Protein AF-0000000085014696 (afdb_homodimer)

Solvent-accessible surface area (backbone atoms only — not comparable to full-atom values): 37440 Å² total; per-residue (Å²): 136,83,81,79,78,79,76,77,79,70,76,75,77,69,53,75,68,51,50,52,50,48,51,50,50,50,46,49,51,49,48,51,51,47,23,38,30,38,69,41,30,54,64,53,50,12,65,74,69,71,45,58,51,67,59,40,52,51,49,52,52,50,41,47,73,68,62,62,53,66,38,77,58,97,75,17,33,21,16,79,47,64,90,57,73,57,49,61,54,32,28,51,52,45,40,29,30,39,48,40,37,54,61,30,16,39,47,35,38,73,52,50,54,40,41,42,28,43,41,35,60,57,39,60,67,72,57,23,52,54,54,59,61,43,57,77,87,68,82,80,46,55,77,35,35,59,41,54,49,52,48,41,51,23,44,74,68,29,26,28,32,35,24,29,37,56,42,89,88,65,48,73,47,72,66,40,33,33,42,62,69,45,67,45,44,19,72,78,64,45,36,55,28,41,32,23,42,27,63,65,87,76,61,40,77,43,76,41,55,40,77,34,49,37,80,68,43,78,48,89,50,70,66,78,79,58,87,82,64,44,65,38,70,52,42,54,35,17,60,39,69,58,44,39,98,55,58,45,66,35,33,35,38,27,37,44,91,42,23,65,60,62,70,52,52,34,59,51,54,46,51,78,70,46,74,46,94,86,42,26,24,35,37,42,32,36,24,16,25,50,97,85,65,44,37,70,69,50,51,30,59,52,42,29,49,35,60,36,43,41,63,68,34,45,64,70,56,28,52,50,54,51,49,36,54,51,48,26,36,64,73,68,34,90,72,56,52,78,69,77,62,76,79,68,62,81,81,116,135,81,80,79,77,80,75,75,80,68,77,78,75,70,52,74,67,51,50,50,51,48,51,50,51,50,46,49,51,48,48,50,50,48,23,37,28,40,69,41,31,53,63,55,50,13,64,72,69,72,46,58,49,67,57,41,52,51,50,52,52,50,42,46,72,69,62,64,53,68,38,77,60,97,73,17,34,22,16,77,50,61,92,57,74,56,50,62,53,30,28,51,52,45,39,27,29,39,48,42,38,56,60,29,15,41,61,39,41,73,52,48,56,42,42,42,29,41,39,34,58,58,40,58,66,73,57,22,53,53,55,58,62,41,56,78,85,68,75,82,52,55,72,73,44,57,40,56,50,54,48,41,51,24,44,75,68,30,24,28,32,36,24,30,36,54,43,89,89,66,48,73,48,74,65,40,32,35,42,63,69,45,67,43,44,19,71,77,64,45,36,54,26,41,31,22,43,29,62,65,86,77,60,39,77,44,75,41,53,41,90,34,49,38,80,68,44,78,47,89,51,69,66,78,79,57,86,82,64,44,66,39,68,51,44,56,35,16,60,39,68,58,46,36,98,54,59,45,65,35,33,34,37,28,36,44,90,42,23,64,61,61,70,52,52,34,58,52,54,45,52,78,69,45,76,45,93,84,42,27,26,33,36,42,33,35,24,15,24,50,98,84,65,43,37,71,69,51,51,30,60,52,43,28,48,36,58,36,43,40,64,69,33,46,64,71,56,29,52,49,55,51,49,36,54,50,49,27,36,62,73,70,35,91,71,57,52,77,71,76,62,76,78,68,61,83,81,117

InterPro domains:
  IPR026881 WYL domain [PF13280] (148-215)
  IPR036388 Winged helix-like DNA-binding domain superfamily [G3DSA:1.10.10.10] (11-79)
  IPR036390 Winged helix DNA-binding domain superfamily [SSF46785] (24-79)
  IPR051534 CBASS antivirus and pafABC operon-associated protein [PTHR34580] (23-332)
  IPR057727 WCX domain [PF25583] (247-329)

Organism: Deinococcus geothermalis (strain DSM 11300 / CIP 105573 / AG-3a) (NCBI:txid319795)

Secondary structure (DSSP, 8-state):
---------------HHHHHHHHHHHHHHHHHHHHHHS-B-HHHHHHHHT--HHHHHHHHHHHHHTT---EEETTEEE-----PPP-HHHHHHHHHHHHHHHHHSSS--HHHHHHHHHHHTTS-HHHHHHHHHH-----S--TTHHHHHHHHHHHHHTEEEEEEEE-TTS-EEEEEEEEEEEEEE-TTT--EEEEEEE-SSS-EEEEEEGGGEEEEEEEEEE----TT--HHHHHTT-SSS---SS-EEEEEEE-HHHHHHHHH---TTBPPPEEPTTS-EEEEEEE---TTS--TTHHHHHHTTGGGEEEEE-HHHHHHHHHHHHHHHHHH-TTEEE-GGGGGSTT-/---------------HHHHHHHHHHHHHHHHHHHHHHS-B-HHHHHHHHT--HHHHHHHHHHHHHTT---EEETTEEE-----PPP-HHHHHHHHHHHHHHHHHSSS--HHHHHHHHHHHTTS-HHHHHHHHHH----STT-TTTHHHHHHHHHHHHTEEEEEEEE-TTS-EEEEEEEEEEEEEE-TTT--EEEEEEE-SSS-EEEEEEGGGEEEEEEEEEE----TT--HHHHHTT-SSS---SS-EEEEEEE-HHHHHHHHH---TTBPPPEEPTTS-EEEEEEE---TTS--TTHHHHHHTTGGGEEEEE-HHHHHHHHHHHHHHHHHH-TTEEE-GGGGGSTT-

Foldseek 3Di:
DDDPPPPPPPPDDDPPVVVVVVVLVVLLVVVLVVQAVDWAALVRSCVVVVHDSVSSVVSVVVCVVVVQQWDDDPRTIHRPNDCDQQAPVRLVVVLVLLQCLCVQEQAHAVVSLVVNLVSLVNDDPVSSVVSNVVRDPDPPRHQLHVLVVQLVVCQVVQFKKWWWFQDPVGDIRHTWIFRFDDWFQFPLRRFIKTWTQTCDDPRGIDIGTSSRTHDMDTDPDGDDDDPPDDCCQQCQQAQTNPRAPDKDKWKKKFAQVCLVVVCVDDGHQKDHWDADPNNMIMIIGIHHDDPVRERPSVLVVQVVRPPGMATDDDPVHRVVSVVVVLVVCVVPPPPDDDPPPPVPPDPD/DDDPPPPPPPPDDDDPVVVVVVVLVVLLVVVLVVQQVDWAALVRSCVVVVHDSVSSVVSVVVCVVVVQQWDDDPRTIHRPNDCDQDAPVRLVVVLVLLQCLCVQEQAHDVVSLVVNLVSLVNDDPVSSVVSNVVRDPDPPRHPDCVLVVQLVVCQVVQFKKWWWFQDPVGDIRHTWIFRFDDWFQFPLRRFIKTWTQTCDDPRGIDIGTSSRTHDMDTDPDGDDDDPPDDCCQQCQQAQTNPRAPDKDKWKKKFAQVCLVVVCVDDGHQKDHWDADPNNMIMIIGIHHDDPVRERPSVLVVQVVRPPGMATDDDPVHRVVSVVVVLVVCVVPPPPDDDPPPPVPPDPD

Sequence (696 aa):
MGELTLHDAETPARNPGERRTWRKAQRLRQLEDDLRARPLSSRELADLYGVPIRSIQRDLQALREMGKGIEERGGKYFIPSRRDPLNAVEALTVHAAVRLLYHHAPAHNPHYIRALYKIAGNLPEATRRLLDDSVVINTHRQRDDLALEVIARAWEERRVIRFDYKRPNGGLERGNELCVYFVEVSRANLAPYVIGLERRHRAAIRTFKLSRIQSPVTLRESYTIPESFNPRAYLSDAWGVIGGSAPVTVRVRFAPEAAYRVMEGGYPNASDPLIYPDGSAELEIRAGTDHTGLPRELIPWILSWGPRAEVLEPESVRQHWLAELRATLRRYDPDFREDAGVLRVRGAMGELTLHDAETPARNPGERRTWRKAQRLRQLEDDLRARPLSSRELADLYGVPIRSIQRDLQALREMGKGIEERGGKYFIPSRRDPLNAVEALTVHAAVRLLYHHAPAHNPHYIRALYKIAGNLPEATRRLLDDSVVINTHRQRDDLALEVIARAWEERRVIRFDYKRPNGGLERGNELCVYFVEVSRANLAPYVIGLERRHRAAIRTFKLSRIQSPVTLRESYTIPESFNPRAYLSDAWGVIGGSAPVTVRVRFAPEAAYRVMEGGYPNASDPLIYPDGSAELEIRAGTDHTGLPRELIPWILSWGPRAEVLEPESVRQHWLAELRATLRRYDPDFREDAGVLRVRGA

Nearest PDB structures (foldseek):
  8tp8-assembly2_C  TM=7.321E-01  e=3.596E-17  Caulobacter vibrioides NA1000
  8tp8-assembly1_A  TM=6.077E-01  e=1.585E-17  Caulobacter vibrioides NA1000
  8tpk-assembly1_A  TM=5.885E-01  e=5.742E-17  Caulobacter vibrioides NA1000
  7u02-assembly1_M  TM=8.659E-01  e=5.162E-12  Caulobacter vibrioides CB15
  4o5v-assembly1_A  TM=2.979E-01  e=2.669E-03  Thermoplasma acidophilum DSM 1728

Radius of gyration: 27.92 Å; Cα contacts (8 Å, |Δi|>4): 1250; chains: 2; bounding box: 115×88×72 Å

pLDDT: mean 80.27, std 17.25, range [24.48, 98.5]

Structure (mmCIF, N/CA/C/O backbone):
data_AF-0000000085014696-model_v1
#
loop_
_entity.id
_entity.type
_entity.pdbx_description
1 polymer 'Helix-turn-helix, type 11'
#
loop_
_atom_site.group_PDB
_atom_site.id
_atom_site.type_symbol
_atom_site.label_atom_id
_atom_site.label_alt_id
_atom_site.label_comp_id
_atom_site.label_asym_id
_atom_site.label_entity_id
_atom_site.label_seq_id
_atom_site.pdbx_PDB_ins_code
_atom_site.Cartn_x
_atom_site.Cartn_y
_atom_site.Cartn_z
_atom_site.occupancy
_atom_site.B_iso_or_equiv
_atom_site.auth_seq_id
_atom_site.auth_comp_id
_atom_site.auth_asym_id
_atom_site.auth_atom_id
_atom_site.pdbx_PDB_model_num
ATOM 1 N N . MET A 1 1 ? 59.938 -9.906 -25.141 1 26.25 1 MET A N 1
ATOM 2 C CA . MET A 1 1 ? 59 -9.023 -24.469 1 26.25 1 MET A CA 1
ATOM 3 C C . MET A 1 1 ? 57.719 -8.859 -25.312 1 26.25 1 MET A C 1
ATOM 5 O O . MET A 1 1 ? 57.281 -7.738 -25.578 1 26.25 1 MET A O 1
ATOM 9 N N . GLY A 1 2 ? 57.188 -9.828 -26.016 1 30.23 2 GLY A N 1
ATOM 10 C CA . GLY A 1 2 ? 56.219 -9.656 -27.062 1 30.23 2 GLY A CA 1
ATOM 11 C C . GLY A 1 2 ? 54.812 -9.328 -26.531 1 30.23 2 GLY A C 1
ATOM 12 O O . GLY A 1 2 ? 54.406 -9.859 -25.5 1 30.23 2 GLY A O 1
ATOM 13 N N . GLU A 1 3 ? 54.281 -8.086 -26.891 1 30.09 3 GLU A N 1
ATOM 14 C CA . GLU A 1 3 ? 53 -7.418 -26.609 1 30.09 3 GLU A CA 1
ATOM 15 C C . GLU A 1 3 ? 51.812 -8.25 -27.078 1 30.09 3 GLU A C 1
ATOM 17 O O . GLU A 1 3 ? 51.688 -8.492 -28.281 1 30.09 3 GLU A O 1
ATOM 22 N N . LEU A 1 4 ? 51.375 -9.25 -26.406 1 34.12 4 LEU A N 1
ATOM 23 C CA . LEU A 1 4 ? 50.156 -9.992 -26.75 1 34.12 4 LEU A CA 1
ATOM 24 C C . LEU A 1 4 ? 48.938 -9.078 -26.766 1 34.12 4 LEU A C 1
ATOM 26 O O . LEU A 1 4 ? 48.562 -8.539 -25.719 1 34.12 4 LEU A O 1
ATOM 30 N N . THR A 1 5 ? 48.656 -8.398 -27.938 1 31.86 5 THR A N 1
ATOM 31 C CA . THR A 1 5 ? 47.469 -7.578 -28.203 1 31.86 5 THR A CA 1
ATOM 32 C C . THR A 1 5 ? 46.188 -8.391 -28.031 1 31.86 5 THR A C 1
ATOM 34 O O . THR A 1 5 ? 46 -9.391 -28.719 1 31.86 5 THR A O 1
ATOM 37 N N . LEU A 1 6 ? 45.594 -8.43 -26.891 1 31.25 6 LEU A N 1
ATOM 38 C CA . LEU A 1 6 ? 44.281 -8.984 -26.594 1 31.25 6 LEU A CA 1
ATOM 39 C C . LEU A 1 6 ? 43.219 -8.375 -27.5 1 31.25 6 LEU A C 1
ATOM 41 O O . LEU A 1 6 ? 43 -7.164 -27.5 1 31.25 6 LEU A O 1
ATOM 45 N N . HIS A 1 7 ? 42.969 -8.93 -28.734 1 31.59 7 HIS A N 1
ATOM 46 C CA . HIS A 1 7 ? 41.906 -8.57 -29.656 1 31.59 7 HIS A CA 1
ATOM 47 C C . HIS A 1 7 ? 40.531 -8.625 -28.969 1 31.59 7 HIS A C 1
ATOM 49 O O . HIS A 1 7 ? 40.219 -9.602 -28.281 1 31.59 7 HIS A O 1
ATOM 55 N N . ASP A 1 8 ? 40 -7.543 -28.594 1 31.45 8 ASP A N 1
ATOM 56 C CA . ASP A 1 8 ? 38.625 -7.25 -28.188 1 31.45 8 ASP A CA 1
ATOM 57 C C . ASP A 1 8 ? 37.594 -7.906 -29.125 1 31.45 8 ASP A C 1
ATOM 59 O O . ASP A 1 8 ? 37.531 -7.555 -30.312 1 31.45 8 ASP A O 1
ATOM 63 N N . ALA A 1 9 ? 37.344 -9.156 -29.062 1 33.53 9 ALA A N 1
ATOM 64 C CA . ALA A 1 9 ? 36.312 -9.789 -29.891 1 33.53 9 ALA A CA 1
ATOM 65 C C . ALA A 1 9 ? 35.031 -8.961 -29.875 1 33.53 9 ALA A C 1
ATOM 67 O O . ALA A 1 9 ? 34.438 -8.727 -28.812 1 33.53 9 ALA A O 1
ATOM 68 N N . GLU A 1 10 ? 34.75 -8.008 -30.781 1 33.38 10 GLU A N 1
ATOM 69 C CA . GLU A 1 10 ? 33.531 -7.297 -31.141 1 33.38 10 GLU A CA 1
ATOM 70 C C . GLU A 1 10 ? 32.312 -8.227 -31.094 1 33.38 10 GLU A C 1
ATOM 72 O O . GLU A 1 10 ? 32.344 -9.32 -31.656 1 33.38 10 GLU A O 1
ATOM 77 N N . THR A 1 11 ? 31.609 -8.273 -30.125 1 39.56 11 THR A N 1
ATOM 78 C CA . THR A 1 11 ? 30.312 -8.93 -30.203 1 39.56 11 THR A CA 1
ATOM 79 C C . THR A 1 11 ? 29.672 -8.695 -31.578 1 39.56 11 THR A C 1
ATOM 81 O O . THR A 1 11 ? 29.484 -7.551 -31.984 1 39.56 11 THR A O 1
ATOM 84 N N . PRO A 1 12 ? 29.766 -9.508 -32.562 1 41.97 12 PRO A N 1
ATOM 85 C CA . PRO A 1 12 ? 29.344 -9.281 -33.938 1 41.97 12 PRO A CA 1
ATOM 86 C C . PRO A 1 12 ? 27.984 -8.586 -34.031 1 41.97 12 PRO A C 1
ATOM 88 O O . PRO A 1 12 ? 27.094 -8.844 -33.219 1 41.97 12 PRO A O 1
ATOM 91 N N . ALA A 1 13 ? 27.828 -7.312 -34.469 1 46.38 13 ALA A N 1
ATOM 92 C CA . ALA A 1 13 ? 26.625 -6.613 -34.906 1 46.38 13 ALA A CA 1
ATOM 93 C C . ALA A 1 13 ? 25.703 -7.559 -35.656 1 46.38 13 ALA A C 1
ATOM 95 O O . ALA A 1 13 ? 26.094 -8.172 -36.656 1 46.38 13 ALA A O 1
ATOM 96 N N . ARG A 1 14 ? 24.641 -8.031 -35.094 1 48.06 14 ARG A N 1
ATOM 97 C CA . ARG A 1 14 ? 23.688 -8.852 -35.812 1 48.06 14 ARG A CA 1
ATOM 98 C C . ARG A 1 14 ? 23.312 -8.195 -37.156 1 48.06 14 ARG A C 1
ATOM 100 O O . ARG A 1 14 ? 23.234 -6.973 -37.25 1 48.06 14 ARG A O 1
ATOM 107 N N . ASN A 1 15 ? 23.391 -8.758 -38.219 1 57.59 15 ASN A N 1
ATOM 108 C CA . ASN A 1 15 ? 22.969 -8.242 -39.5 1 57.59 15 ASN A CA 1
ATOM 109 C C . ASN A 1 15 ? 21.531 -7.727 -39.469 1 57.59 15 ASN A C 1
ATOM 111 O O . ASN A 1 15 ? 20.75 -8.117 -38.625 1 57.59 15 ASN A O 1
ATOM 115 N N . PRO A 1 16 ? 21.125 -6.66 -40.156 1 59.53 16 PRO A N 1
ATOM 116 C CA . PRO A 1 16 ? 19.781 -6.059 -40.188 1 59.53 16 PRO A CA 1
ATOM 117 C C . PRO A 1 16 ? 18.672 -7.102 -40.188 1 59.53 16 PRO A C 1
ATOM 119 O O . PRO A 1 16 ? 17.625 -6.91 -39.562 1 59.53 16 PRO A O 1
ATOM 122 N N . GLY A 1 17 ? 18.906 -8.125 -40.906 1 56.47 17 GLY A N 1
ATOM 123 C CA . GLY A 1 17 ? 17.922 -9.195 -40.969 1 56.47 17 GLY A CA 1
ATOM 124 C C . GLY A 1 17 ? 17.734 -9.898 -39.625 1 56.47 17 GLY A C 1
ATOM 125 O O . GLY A 1 17 ? 16.609 -10.203 -39.25 1 56.47 17 GLY A O 1
ATOM 126 N N . GLU A 1 18 ? 18.812 -10.086 -38.969 1 57.62 18 GLU A N 1
ATOM 127 C CA . GLU A 1 18 ? 18.766 -10.766 -37.656 1 57.62 18 GLU A CA 1
ATOM 128 C C . GLU A 1 18 ? 18.094 -9.906 -36.594 1 57.62 18 GLU A C 1
ATOM 130 O O . GLU A 1 18 ? 17.359 -10.422 -35.75 1 57.62 18 GLU A O 1
ATOM 135 N N . ARG A 1 19 ? 18.297 -8.688 -36.688 1 58.41 19 ARG A N 1
ATOM 136 C CA . ARG A 1 19 ? 17.672 -7.766 -35.75 1 58.41 19 ARG A CA 1
ATOM 137 C C . ARG A 1 19 ? 16.156 -7.777 -35.906 1 58.41 19 ARG A C 1
ATOM 139 O O . ARG A 1 19 ? 15.43 -7.727 -34.906 1 58.41 19 ARG A O 1
ATOM 146 N N . ARG A 1 20 ? 15.75 -7.824 -37.219 1 59.44 20 ARG A N 1
ATOM 147 C CA . ARG A 1 20 ? 14.32 -7.867 -37.469 1 59.44 20 ARG A CA 1
ATOM 148 C C . ARG A 1 20 ? 13.695 -9.148 -36.938 1 59.44 20 ARG A C 1
ATOM 150 O O . ARG A 1 20 ? 12.594 -9.117 -36.375 1 59.44 20 ARG A O 1
ATOM 157 N N . THR A 1 21 ? 14.461 -10.18 -37.094 1 57.41 21 THR A N 1
ATOM 158 C CA . THR A 1 21 ? 13.984 -11.469 -36.625 1 57.41 21 THR A CA 1
ATOM 159 C C . THR A 1 21 ? 13.898 -11.469 -35.094 1 57.41 21 THR A C 1
ATOM 161 O O . THR A 1 21 ? 12.93 -11.984 -34.531 1 57.41 21 THR A O 1
ATOM 164 N N . TRP A 1 22 ? 14.859 -10.898 -34.531 1 54.84 22 TRP A N 1
ATOM 165 C CA . TRP A 1 22 ? 14.891 -10.844 -33.062 1 54.84 22 TRP A CA 1
ATOM 166 C C . TRP A 1 22 ? 13.758 -9.977 -32.531 1 54.84 22 TRP A C 1
ATOM 168 O O . TRP A 1 22 ? 13.086 -10.344 -31.562 1 54.84 22 TRP A O 1
ATOM 178 N N . ARG A 1 23 ? 13.492 -8.914 -33.125 1 62.09 23 ARG A N 1
ATOM 179 C CA . ARG A 1 23 ? 12.414 -8.023 -32.719 1 62.09 23 ARG A CA 1
ATOM 180 C C . ARG A 1 23 ? 11.062 -8.703 -32.844 1 62.09 23 ARG A C 1
ATOM 182 O O . ARG A 1 23 ? 10.203 -8.555 -31.969 1 62.09 23 ARG A O 1
ATOM 189 N N . LYS A 1 24 ? 10.961 -9.359 -33.969 1 63.09 24 LYS A N 1
ATOM 190 C CA . LYS A 1 24 ? 9.727 -10.094 -34.188 1 63.09 24 LYS A CA 1
ATOM 191 C C . LYS A 1 24 ? 9.539 -11.18 -33.156 1 63.09 24 LYS A C 1
ATOM 193 O O . LYS A 1 24 ? 8.445 -11.367 -32.625 1 63.09 24 LYS A O 1
ATOM 198 N N . ALA A 1 25 ? 10.594 -11.844 -32.844 1 62.03 25 ALA A N 1
ATOM 199 C CA . ALA A 1 25 ? 10.539 -12.906 -31.828 1 62.03 25 ALA A CA 1
ATOM 200 C C . ALA A 1 25 ? 10.188 -12.344 -30.453 1 62.03 25 ALA A C 1
ATOM 202 O O . ALA A 1 25 ? 9.398 -12.938 -29.719 1 62.03 25 ALA A O 1
ATOM 203 N N . GLN A 1 26 ? 10.711 -11.289 -30.25 1 62.34 26 GLN A N 1
ATOM 204 C CA . GLN A 1 26 ? 10.445 -10.641 -28.969 1 62.34 26 GLN A CA 1
ATOM 205 C C . GLN A 1 26 ? 8.984 -10.203 -28.875 1 62.34 26 GLN A C 1
ATOM 207 O O . GLN A 1 26 ? 8.352 -10.359 -27.828 1 62.34 26 GLN A O 1
ATOM 212 N N . ARG A 1 27 ? 8.516 -9.695 -29.984 1 68.31 27 ARG A N 1
ATOM 213 C CA . ARG A 1 27 ? 7.121 -9.266 -30 1 68.31 27 ARG A CA 1
ATOM 214 C C . ARG A 1 27 ? 6.184 -10.461 -29.844 1 68.31 27 ARG A C 1
ATOM 216 O O . ARG A 1 27 ? 5.199 -10.391 -29.109 1 68.31 27 ARG A O 1
ATOM 223 N N . LEU A 1 28 ? 6.535 -11.555 -30.547 1 70.25 28 LEU A N 1
ATOM 224 C CA . LEU A 1 28 ? 5.699 -12.75 -30.453 1 70.25 28 LEU A CA 1
ATOM 225 C C . LEU A 1 28 ? 5.641 -13.258 -29.016 1 70.25 28 LEU A C 1
ATOM 227 O O . LEU A 1 28 ? 4.578 -13.656 -28.547 1 70.25 28 LEU A O 1
ATOM 231 N N . ARG A 1 29 ? 6.734 -13.195 -28.438 1 59.75 29 ARG A N 1
ATOM 232 C CA . ARG A 1 29 ? 6.766 -13.625 -27.031 1 59.75 29 ARG A CA 1
ATOM 233 C C . ARG A 1 29 ? 5.918 -12.695 -26.156 1 59.75 29 ARG A C 1
ATOM 235 O O . ARG A 1 29 ? 5.156 -13.164 -25.312 1 59.75 29 ARG A O 1
ATOM 242 N N . GLN A 1 30 ? 6.074 -11.531 -26.422 1 68.06 30 GLN A N 1
ATOM 243 C CA . GLN A 1 30 ? 5.309 -10.555 -25.641 1 68.06 30 GLN A CA 1
ATOM 244 C C . GLN A 1 30 ? 3.812 -10.695 -25.922 1 68.06 30 GLN A C 1
ATOM 246 O O . GLN A 1 30 ? 3 -10.602 -25 1 68.06 30 GLN A O 1
ATOM 251 N N . LEU A 1 31 ? 3.549 -10.898 -27.203 1 74.38 31 LEU A N 1
ATOM 252 C CA . LEU A 1 31 ? 2.162 -11.094 -27.609 1 74.38 31 LEU A CA 1
ATOM 253 C C . LEU A 1 31 ? 1.564 -12.32 -26.938 1 74.38 31 LEU A C 1
ATOM 255 O O . LEU A 1 31 ? 0.432 -12.281 -26.453 1 74.38 31 LEU A O 1
ATOM 259 N N . GLU A 1 32 ? 2.309 -13.422 -27 1 68.62 32 GLU A N 1
ATOM 260 C CA . GLU A 1 32 ? 1.868 -14.633 -26.312 1 68.62 32 GLU A CA 1
ATOM 261 C C . GLU A 1 32 ? 1.602 -14.359 -24.828 1 68.62 32 GLU A C 1
ATOM 263 O O . GLU A 1 32 ? 0.569 -14.766 -24.297 1 68.62 32 GLU A O 1
ATOM 268 N N . ASP A 1 33 ? 2.506 -13.688 -24.297 1 61.75 33 ASP A N 1
ATOM 269 C CA . ASP A 1 33 ? 2.373 -13.352 -22.891 1 61.75 33 ASP A CA 1
ATOM 270 C C . ASP A 1 33 ? 1.12 -12.516 -22.625 1 61.75 33 ASP A C 1
ATOM 272 O O . ASP A 1 33 ? 0.378 -12.773 -21.688 1 61.75 33 ASP A O 1
ATOM 276 N N . ASP A 1 34 ? 0.913 -11.562 -23.516 1 69.12 34 ASP A N 1
ATOM 277 C CA . ASP A 1 34 ? -0.245 -10.68 -23.375 1 69.12 34 ASP A CA 1
ATOM 278 C C . ASP A 1 34 ? -1.548 -11.453 -23.562 1 69.12 34 ASP A C 1
ATOM 280 O O . ASP A 1 34 ? -2.521 -11.234 -22.844 1 69.12 34 ASP A O 1
ATOM 284 N N . LEU A 1 35 ? -1.546 -12.414 -24.562 1 73 35 LEU A N 1
ATOM 285 C CA . LEU A 1 35 ? -2.754 -13.172 -24.859 1 73 35 LEU A CA 1
ATOM 286 C C . LEU A 1 35 ? -3.025 -14.219 -23.781 1 73 35 LEU A C 1
ATOM 288 O O . LEU A 1 35 ? -4.164 -14.664 -23.625 1 73 35 LEU A O 1
ATOM 292 N N . ARG A 1 36 ? -1.92 -14.578 -23.109 1 62 36 ARG A N 1
ATOM 293 C CA . ARG A 1 36 ? -2.107 -15.461 -21.969 1 62 36 ARG A CA 1
ATOM 294 C C . ARG A 1 36 ? -2.637 -14.695 -20.766 1 62 36 ARG A C 1
ATOM 296 O O . ARG A 1 36 ? -3.361 -15.25 -19.938 1 62 36 ARG A O 1
ATOM 303 N N . ALA A 1 37 ? -2.225 -13.453 -20.75 1 58.84 37 ALA A N 1
ATOM 304 C CA . ALA A 1 37 ? -2.578 -12.617 -19.594 1 58.84 37 ALA A CA 1
ATOM 305 C C . ALA A 1 37 ? -4.035 -12.172 -19.672 1 58.84 37 ALA A C 1
ATOM 307 O O . ALA A 1 37 ? -4.727 -12.109 -18.656 1 58.84 37 ALA A O 1
ATOM 308 N N . ARG A 1 38 ? -4.52 -11.758 -20.844 1 60.59 38 ARG A N 1
ATOM 309 C CA . ARG A 1 38 ? -5.879 -11.25 -21.016 1 60.59 38 ARG A CA 1
ATOM 310 C C . ARG A 1 38 ? -6.324 -11.375 -22.469 1 60.59 38 ARG A C 1
ATOM 312 O O . ARG A 1 38 ? -5.492 -11.414 -23.375 1 60.59 38 ARG A O 1
ATOM 319 N N . PRO A 1 39 ? -7.68 -11.484 -22.469 1 70.31 39 PRO A N 1
ATOM 320 C CA . PRO A 1 39 ? -8.188 -11.438 -23.844 1 70.31 39 PRO A CA 1
ATOM 321 C C . PRO A 1 39 ? -8.016 -10.062 -24.484 1 70.31 39 PRO A C 1
ATOM 323 O O . PRO A 1 39 ? -8.305 -9.039 -23.859 1 70.31 39 PRO A O 1
ATOM 326 N N . LEU A 1 40 ? -7.406 -9.875 -25.594 1 80.06 40 LEU A N 1
ATOM 327 C CA . LEU A 1 40 ? -7.168 -8.625 -26.312 1 80.06 40 LEU A CA 1
ATOM 328 C C . LEU A 1 40 ? -7.605 -8.742 -27.766 1 80.06 40 LEU A C 1
ATOM 330 O O . LEU A 1 40 ? -7.422 -9.797 -28.391 1 80.06 40 LEU A O 1
ATOM 334 N N . SER A 1 41 ? -8.273 -7.613 -28.172 1 84.31 41 SER A N 1
ATOM 335 C CA . SER A 1 41 ? -8.609 -7.562 -29.594 1 84.31 41 SER A CA 1
ATOM 336 C C . SER A 1 41 ? -7.398 -7.195 -30.438 1 84.31 41 SER A C 1
ATOM 338 O O . SER A 1 41 ? -6.387 -6.727 -29.906 1 84.31 41 SER A O 1
ATOM 340 N N . SER A 1 42 ? -7.559 -7.391 -31.719 1 87.12 42 SER A N 1
ATOM 341 C CA . SER A 1 42 ? -6.496 -7.012 -32.656 1 87.12 42 SER A CA 1
ATOM 342 C C . SER A 1 42 ? -6.191 -5.52 -32.562 1 87.12 42 SER A C 1
ATOM 344 O O . SER A 1 42 ? -5.031 -5.109 -32.625 1 87.12 42 SER A O 1
ATOM 346 N N . ARG A 1 43 ? -7.207 -4.762 -32.281 1 85.5 43 ARG A N 1
ATOM 347 C CA . ARG A 1 43 ? -7.035 -3.316 -32.156 1 85.5 43 ARG A CA 1
ATOM 348 C C . ARG A 1 43 ? -6.305 -2.938 -30.891 1 85.5 43 ARG A C 1
ATOM 350 O O . ARG A 1 43 ? -5.391 -2.109 -30.906 1 85.5 43 ARG A O 1
ATOM 357 N N . GLU A 1 44 ? -6.684 -3.57 -29.891 1 82.75 44 GLU A N 1
ATOM 358 C CA . GLU A 1 44 ? -6.031 -3.32 -28.609 1 82.75 44 GLU A CA 1
ATOM 359 C C . GLU A 1 44 ? -4.555 -3.699 -28.672 1 82.75 44 GLU A C 1
ATOM 361 O O . GLU A 1 44 ? -3.705 -2.984 -28.125 1 82.75 44 GLU A O 1
ATOM 366 N N . LEU A 1 45 ? -4.262 -4.781 -29.234 1 84.06 45 LEU A N 1
ATOM 367 C CA . LEU A 1 45 ? -2.893 -5.273 -29.359 1 84.06 45 LEU A CA 1
ATOM 368 C C . LEU A 1 45 ? -2.066 -4.355 -30.25 1 84.06 45 LEU A C 1
ATOM 370 O O . LEU A 1 45 ? -0.903 -4.074 -29.953 1 84.06 45 LEU A O 1
ATOM 374 N N . ALA A 1 46 ? -2.656 -3.793 -31.25 1 85.56 46 ALA A N 1
ATOM 375 C CA . ALA A 1 46 ? -1.984 -2.857 -32.156 1 85.56 46 ALA A CA 1
ATOM 376 C C . ALA A 1 46 ? -1.589 -1.579 -31.406 1 85.56 46 ALA A C 1
ATOM 378 O O . ALA A 1 46 ? -0.475 -1.078 -31.578 1 85.56 46 ALA A O 1
ATOM 379 N N . ASP A 1 47 ? -2.461 -1.183 -30.625 1 80.81 47 ASP A N 1
ATOM 380 C CA . ASP A 1 47 ? -2.215 0.023 -29.828 1 80.81 47 ASP A CA 1
ATOM 381 C C . ASP A 1 47 ? -1.132 -0.215 -28.781 1 80.81 47 ASP A C 1
ATOM 383 O O . ASP A 1 47 ? -0.258 0.632 -28.578 1 80.81 47 ASP A O 1
ATOM 387 N N . LEU A 1 48 ? -1.237 -1.396 -28.203 1 75.44 48 LEU A N 1
ATOM 388 C CA . LEU A 1 48 ? -0.324 -1.756 -27.125 1 75.44 48 LEU A CA 1
ATOM 389 C C . LEU A 1 48 ? 1.109 -1.855 -27.625 1 75.44 48 LEU A C 1
ATOM 391 O O . LEU A 1 48 ? 2.049 -1.456 -26.938 1 75.44 48 LEU A O 1
ATOM 395 N N . TYR A 1 49 ? 1.269 -2.342 -28.797 1 75.56 49 TYR A N 1
ATOM 396 C CA . TYR A 1 49 ? 2.604 -2.633 -29.297 1 75.56 49 TYR A CA 1
ATOM 397 C C . TYR A 1 49 ? 3.031 -1.6 -30.328 1 75.56 49 TYR A C 1
ATOM 399 O O . TYR A 1 49 ? 4.172 -1.62 -30.812 1 75.56 49 TYR A O 1
ATOM 407 N N . GLY A 1 50 ? 2.121 -0.652 -30.719 1 80.19 50 GLY A N 1
ATOM 408 C CA . GLY A 1 50 ? 2.42 0.382 -31.688 1 80.19 50 GLY A CA 1
ATOM 409 C C . GLY A 1 50 ? 2.674 -0.169 -33.094 1 80.19 50 GLY A C 1
ATOM 410 O O . GLY A 1 50 ? 3.582 0.289 -33.781 1 80.19 50 GLY A O 1
ATOM 411 N N . VAL A 1 51 ? 1.99 -1.148 -33.5 1 82 51 VAL A N 1
ATOM 412 C CA . VAL A 1 51 ? 2.137 -1.759 -34.812 1 82 51 VAL A CA 1
ATOM 413 C C . VAL A 1 51 ? 0.777 -1.823 -35.5 1 82 51 VAL A C 1
ATOM 415 O O . VAL A 1 51 ? -0.265 -1.738 -34.844 1 82 51 VAL A O 1
ATOM 418 N N . PRO A 1 52 ? 0.773 -1.802 -36.906 1 84.69 52 PRO A N 1
ATOM 419 C CA . PRO A 1 52 ? -0.496 -1.921 -37.625 1 84.69 52 PRO A CA 1
ATOM 420 C C . PRO A 1 52 ? -1.257 -3.197 -37.281 1 84.69 52 PRO A C 1
ATOM 422 O O . PRO A 1 52 ? -0.642 -4.215 -36.969 1 84.69 52 PRO A O 1
ATOM 425 N N . ILE A 1 53 ? -2.65 -3.125 -37.469 1 90.38 53 ILE A N 1
ATOM 426 C CA . ILE A 1 53 ? -3.527 -4.242 -37.125 1 90.38 53 ILE A CA 1
ATOM 427 C C . ILE A 1 53 ? -3.137 -5.465 -37.969 1 90.38 53 ILE A C 1
ATOM 429 O O . ILE A 1 53 ? -3.232 -6.602 -37.5 1 90.38 53 ILE A O 1
ATOM 433 N N . ARG A 1 54 ? -2.641 -5.207 -39.188 1 88.81 54 ARG A N 1
ATOM 434 C CA . ARG A 1 54 ? -2.252 -6.312 -40.031 1 88.81 54 ARG A CA 1
ATOM 435 C C . ARG A 1 54 ? -1.076 -7.086 -39.469 1 88.81 54 ARG A C 1
ATOM 437 O O . ARG A 1 54 ? -1.007 -8.312 -39.594 1 88.81 54 ARG A O 1
ATOM 444 N N . SER A 1 55 ? -0.162 -6.363 -38.812 1 85.12 55 SER A N 1
ATOM 445 C CA . SER A 1 55 ? 0.985 -6.996 -38.188 1 85.12 55 SER A CA 1
ATOM 446 C C . SER A 1 55 ? 0.551 -7.859 -37 1 85.12 55 SER A C 1
ATOM 448 O O . SER A 1 55 ? 1.075 -8.953 -36.812 1 85.12 55 SER A O 1
ATOM 450 N N . ILE A 1 56 ? -0.476 -7.402 -36.281 1 88.81 56 ILE A N 1
ATOM 451 C CA . ILE A 1 56 ? -0.999 -8.156 -35.156 1 88.81 56 ILE A CA 1
ATOM 452 C C . ILE A 1 56 ? -1.687 -9.422 -35.656 1 88.81 56 ILE A C 1
ATOM 454 O O . ILE A 1 56 ? -1.482 -10.508 -35.094 1 88.81 56 ILE A O 1
ATOM 458 N N . GLN A 1 57 ? -2.404 -9.297 -36.719 1 88.06 57 GLN A N 1
ATOM 459 C CA . GLN A 1 57 ? -3.111 -10.445 -37.281 1 88.06 57 GLN A CA 1
ATOM 460 C C . GLN A 1 57 ? -2.131 -11.508 -37.781 1 88.06 57 GLN A C 1
ATOM 462 O O . GLN A 1 57 ? -2.367 -12.703 -37.594 1 88.06 57 GLN A O 1
ATOM 467 N N . ARG A 1 58 ? -1.07 -11.109 -38.344 1 85 58 ARG A N 1
ATOM 468 C CA . ARG A 1 58 ? -0.03 -12.031 -38.781 1 85 58 ARG A CA 1
ATOM 469 C C . ARG A 1 58 ? 0.616 -12.727 -37.594 1 85 58 ARG A C 1
ATOM 471 O O . ARG A 1 58 ? 0.887 -13.93 -37.625 1 85 58 ARG A O 1
ATOM 478 N N . ASP A 1 59 ? 0.875 -11.953 -36.562 1 85.06 59 ASP A N 1
ATOM 479 C CA . ASP A 1 59 ? 1.485 -12.508 -35.375 1 85.06 59 ASP A CA 1
ATOM 480 C C . ASP A 1 59 ? 0.547 -13.492 -34.688 1 85.06 59 ASP A C 1
ATOM 482 O O . ASP A 1 59 ? 0.986 -14.539 -34.188 1 85.06 59 ASP A O 1
ATOM 486 N N . LEU A 1 60 ? -0.732 -13.203 -34.656 1 86.62 60 LEU A N 1
ATOM 487 C CA . LEU A 1 60 ? -1.719 -14.109 -34.062 1 86.62 60 LEU A CA 1
ATOM 488 C C . LEU A 1 60 ? -1.774 -15.422 -34.844 1 86.62 60 LEU A C 1
ATOM 490 O O . LEU A 1 60 ? -1.855 -16.5 -34.25 1 86.62 60 LEU A O 1
ATOM 494 N N . GLN A 1 61 ? -1.699 -15.297 -36.156 1 83.06 61 GLN A N 1
ATOM 495 C CA . GLN A 1 61 ? -1.671 -16.484 -37 1 83.06 61 GLN A CA 1
ATOM 496 C C . GLN A 1 61 ? -0.407 -17.312 -36.75 1 83.06 61 GLN A C 1
ATOM 498 O O . GLN A 1 61 ? -0.462 -18.531 -36.688 1 83.06 61 GLN A O 1
ATOM 503 N N . ALA A 1 62 ? 0.641 -16.594 -36.562 1 78.12 62 ALA A N 1
ATOM 504 C CA . ALA A 1 62 ? 1.897 -17.266 -36.25 1 78.12 62 ALA A CA 1
ATOM 505 C C . ALA A 1 62 ? 1.803 -18.031 -34.938 1 78.12 62 ALA A C 1
ATOM 507 O O . ALA A 1 62 ? 2.23 -19.188 -34.844 1 78.12 62 ALA A O 1
ATOM 508 N N . LEU A 1 63 ? 1.247 -17.469 -33.906 1 77.25 63 LEU A N 1
ATOM 509 C CA . LEU A 1 63 ? 1.089 -18.109 -32.625 1 77.25 63 LEU A CA 1
ATOM 510 C C . LEU A 1 63 ? 0.164 -19.312 -32.719 1 77.25 63 LEU A C 1
ATOM 512 O O . LEU A 1 63 ? 0.405 -20.328 -32.062 1 77.25 63 LEU A O 1
ATOM 516 N N . ARG A 1 64 ? -0.864 -19.203 -33.469 1 75.38 64 ARG A N 1
ATOM 517 C CA . ARG A 1 64 ? -1.76 -20.344 -33.688 1 75.38 64 ARG A CA 1
ATOM 518 C C . ARG A 1 64 ? -1.017 -21.516 -34.312 1 75.38 64 ARG A C 1
ATOM 520 O O . ARG A 1 64 ? -1.179 -22.656 -33.906 1 75.38 64 ARG A O 1
ATOM 527 N N . GLU A 1 65 ? -0.266 -21.125 -35.25 1 69.94 65 GLU A N 1
ATOM 528 C CA . GLU A 1 65 ? 0.487 -22.156 -35.969 1 69.94 65 GLU A CA 1
ATOM 529 C C . GLU A 1 65 ? 1.517 -22.812 -35.062 1 69.94 65 GLU A C 1
ATOM 531 O O . GLU A 1 65 ? 1.844 -24 -35.219 1 69.94 65 GLU A O 1
ATOM 536 N N . MET A 1 66 ? 1.913 -22.016 -34.094 1 62.5 66 MET A N 1
ATOM 537 C CA . MET A 1 66 ? 2.877 -22.531 -33.125 1 62.5 66 MET A CA 1
ATOM 538 C C . MET A 1 66 ? 2.18 -23.359 -32.031 1 62.5 66 MET A C 1
ATOM 540 O O . MET A 1 66 ? 2.836 -23.922 -31.172 1 62.5 66 MET A O 1
ATOM 544 N N . GLY A 1 67 ? 0.817 -23.5 -32.062 1 61.91 67 GLY A N 1
ATOM 545 C CA . GLY A 1 67 ? 0.047 -24.312 -31.141 1 61.91 67 GLY A CA 1
ATOM 546 C C . GLY A 1 67 ? -0.111 -23.688 -29.766 1 61.91 67 GLY A C 1
ATOM 547 O O . GLY A 1 67 ? -0.224 -24.375 -28.766 1 61.91 67 GLY A O 1
ATOM 548 N N . LYS A 1 68 ? 0.01 -22.375 -29.688 1 62.09 68 LYS A N 1
ATOM 549 C CA . LYS A 1 68 ? -0.008 -21.719 -28.375 1 62.09 68 LYS A CA 1
ATOM 550 C C . LYS A 1 68 ? -1.416 -21.703 -27.781 1 62.09 68 LYS A C 1
ATOM 552 O O . LYS A 1 68 ? -1.626 -21.219 -26.672 1 62.09 68 LYS A O 1
ATOM 557 N N . GLY A 1 69 ? -2.361 -22.281 -28.438 1 65.44 69 GLY A N 1
ATOM 558 C CA . GLY A 1 69 ? -3.709 -22.469 -27.922 1 65.44 69 GLY A CA 1
ATOM 559 C C . GLY A 1 69 ? -4.496 -21.172 -27.844 1 65.44 69 GLY A C 1
ATOM 560 O O . GLY A 1 69 ? -5.254 -20.953 -26.906 1 65.44 69 GLY A O 1
ATOM 561 N N . ILE A 1 70 ? -4.301 -20.297 -28.844 1 73 70 ILE A N 1
ATOM 562 C CA . ILE A 1 70 ? -5.047 -19.047 -28.875 1 73 70 ILE A CA 1
ATOM 563 C C . ILE A 1 70 ? -6.535 -19.328 -29.047 1 73 70 ILE A C 1
ATOM 565 O O . ILE A 1 70 ? -6.922 -20.125 -29.922 1 73 70 ILE A O 1
ATOM 569 N N . GLU A 1 71 ? -7.246 -18.828 -28.094 1 76.56 71 GLU A N 1
ATOM 570 C CA . GLU A 1 71 ? -8.703 -18.875 -28.234 1 76.56 71 GLU A CA 1
ATOM 571 C C . GLU A 1 71 ? -9.281 -17.5 -28.516 1 76.56 71 GLU A C 1
ATOM 573 O O . GLU A 1 71 ? -8.633 -16.469 -28.25 1 76.56 71 GLU A O 1
ATOM 578 N N . GLU A 1 72 ? -10.273 -17.422 -29.391 1 76 72 GLU A N 1
ATOM 579 C CA . GLU A 1 72 ? -10.984 -16.172 -29.688 1 76 72 GLU A CA 1
ATOM 580 C C . GLU A 1 72 ? -12.406 -16.203 -29.125 1 76 72 GLU A C 1
ATOM 582 O O . GLU A 1 72 ? -13.125 -17.188 -29.312 1 76 72 GLU A O 1
ATOM 587 N N . ARG A 1 73 ? -12.703 -15.195 -28.297 1 72.06 73 ARG A N 1
ATOM 588 C CA . ARG A 1 73 ? -14.055 -15.016 -27.766 1 72.06 73 ARG A CA 1
ATOM 589 C C . ARG A 1 73 ? -14.492 -13.562 -27.875 1 72.06 73 ARG A C 1
ATOM 591 O O . ARG A 1 73 ? -13.852 -12.664 -27.312 1 72.06 73 ARG A O 1
ATOM 598 N N . GLY A 1 74 ? -15.648 -13.281 -28.562 1 74.06 74 GLY A N 1
ATOM 599 C CA . GLY A 1 74 ? -16.188 -11.938 -28.688 1 74.06 74 GLY A CA 1
ATOM 600 C C . GLY A 1 74 ? -15.234 -10.977 -29.375 1 74.06 74 GLY A C 1
ATOM 601 O O . GLY A 1 74 ? -15.125 -9.812 -28.984 1 74.06 74 GLY A O 1
ATOM 602 N N . GLY A 1 75 ? -14.461 -11.492 -30.281 1 79.38 75 GLY A N 1
ATOM 603 C CA . GLY A 1 75 ? -13.547 -10.641 -31.031 1 79.38 75 GLY A CA 1
ATOM 604 C C . GLY A 1 75 ? -12.234 -10.406 -30.312 1 79.38 75 GLY A C 1
ATOM 605 O O . GLY A 1 75 ? -11.406 -9.609 -30.766 1 79.38 75 GLY A O 1
ATOM 606 N N . LYS A 1 76 ? -12.117 -11.125 -29.172 1 83 76 LYS A N 1
ATOM 607 C CA . LYS A 1 76 ? -10.867 -11 -28.438 1 83 76 LYS A CA 1
ATOM 608 C C . LYS A 1 76 ? -10.125 -12.336 -28.375 1 83 76 LYS A C 1
ATOM 610 O O . LYS A 1 76 ? -10.758 -13.398 -28.391 1 83 76 LYS A O 1
ATOM 615 N N . TYR A 1 77 ? -8.875 -12.266 -28.5 1 84.12 77 TYR A N 1
ATOM 616 C CA . TYR A 1 77 ? -7.996 -13.43 -28.484 1 84.12 77 TYR A CA 1
ATOM 617 C C . TYR A 1 77 ? -7.367 -13.625 -27.109 1 84.12 77 TYR A C 1
ATOM 619 O O . TYR A 1 77 ? -7.043 -12.656 -26.422 1 84.12 77 TYR A O 1
ATOM 627 N N . PHE A 1 78 ? -7.453 -14.789 -26.641 1 74.5 78 PHE A N 1
ATOM 628 C CA . PHE A 1 78 ? -6.746 -15.141 -25.406 1 74.5 78 PHE A CA 1
ATOM 629 C C . PHE A 1 78 ? -6.184 -16.547 -25.484 1 74.5 78 PHE A C 1
ATOM 631 O O . PHE A 1 78 ? -6.598 -17.344 -26.328 1 74.5 78 PHE A O 1
ATOM 638 N N . ILE A 1 79 ? -5.125 -16.875 -24.906 1 64.19 79 ILE A N 1
ATOM 639 C CA . ILE A 1 79 ? -4.578 -18.219 -24.688 1 64.19 79 ILE A CA 1
ATOM 640 C C . ILE A 1 79 ? -4.949 -18.703 -23.297 1 64.19 79 ILE A C 1
ATOM 642 O O . ILE A 1 79 ? -4.539 -18.109 -22.297 1 64.19 79 ILE A O 1
ATOM 646 N N . PRO A 1 80 ? -6.035 -19.5 -23.266 1 54.16 80 PRO A N 1
ATOM 647 C CA . PRO A 1 80 ? -6.43 -19.984 -21.938 1 54.16 80 PRO A CA 1
ATOM 648 C C . PRO A 1 80 ? -5.23 -20.359 -21.062 1 54.16 80 PRO A C 1
ATOM 650 O O . PRO A 1 80 ? -4.297 -21.016 -21.531 1 54.16 80 PRO A O 1
ATOM 653 N N . SER A 1 81 ? -4.766 -19.422 -20.438 1 49.31 81 SER A N 1
ATOM 654 C CA . SER A 1 81 ? -3.588 -19.516 -19.578 1 49.31 81 SER A CA 1
ATOM 655 C C . SER A 1 81 ? -3.693 -20.703 -18.609 1 49.31 81 SER A C 1
ATOM 657 O O . SER A 1 81 ? -4.648 -20.797 -17.844 1 49.31 81 SER A O 1
ATOM 659 N N . ARG A 1 82 ? -3.453 -21.797 -19.031 1 46.62 82 ARG A N 1
ATOM 660 C CA . ARG A 1 82 ? -2.955 -22.609 -17.906 1 46.62 82 ARG A CA 1
ATOM 661 C C . ARG A 1 82 ? -2.152 -21.75 -16.938 1 46.62 82 ARG A C 1
ATOM 663 O O . ARG A 1 82 ? -1.736 -20.641 -17.281 1 46.62 82 ARG A O 1
ATOM 670 N N . ARG A 1 83 ? -1.867 -22.141 -15.672 1 57.16 83 ARG A N 1
ATOM 671 C CA . ARG A 1 83 ? -1.039 -21.75 -14.531 1 57.16 83 ARG A CA 1
ATOM 672 C C . ARG A 1 83 ? 0.339 -21.297 -14.984 1 57.16 83 ARG A C 1
ATOM 674 O O . ARG A 1 83 ? 1.272 -22.094 -15.07 1 57.16 83 ARG A O 1
ATOM 681 N N . ASP A 1 84 ? 0.325 -20.156 -15.789 1 61.91 84 ASP A N 1
ATOM 682 C CA . ASP A 1 84 ? 1.673 -19.703 -16.109 1 61.91 84 ASP A CA 1
ATOM 683 C C . ASP A 1 84 ? 2.387 -19.172 -14.867 1 61.91 84 ASP A C 1
ATOM 685 O O . ASP A 1 84 ? 1.833 -18.359 -14.117 1 61.91 84 ASP A O 1
ATOM 689 N N . PRO A 1 85 ? 3.41 -19.766 -14.609 1 72.44 85 PRO A N 1
ATOM 690 C CA . PRO A 1 85 ? 4.172 -19.281 -13.453 1 72.44 85 PRO A CA 1
ATOM 691 C C . PRO A 1 85 ? 4.648 -17.844 -13.617 1 72.44 85 PRO A C 1
ATOM 693 O O . PRO A 1 85 ? 4.809 -17.359 -14.742 1 72.44 85 PRO A O 1
ATOM 696 N N . LEU A 1 86 ? 4.707 -17.109 -12.594 1 82.75 86 LEU A N 1
ATOM 697 C CA . LEU A 1 86 ? 5.301 -15.781 -12.594 1 82.75 86 LEU A CA 1
ATOM 698 C C . LEU A 1 86 ? 6.762 -15.828 -13.031 1 82.75 86 LEU A C 1
ATOM 700 O O . LEU A 1 86 ? 7.508 -16.719 -12.602 1 82.75 86 LEU A O 1
ATOM 704 N N . ASN A 1 87 ? 7.113 -14.992 -13.961 1 77.38 87 ASN A N 1
ATOM 705 C CA . ASN A 1 87 ? 8.547 -14.859 -14.211 1 77.38 87 ASN A CA 1
ATOM 706 C C . ASN A 1 87 ? 9.25 -14.141 -13.07 1 77.38 87 ASN A C 1
ATOM 708 O O . ASN A 1 87 ? 8.609 -13.719 -12.102 1 77.38 87 ASN A O 1
ATOM 712 N N . ALA A 1 88 ? 10.523 -13.938 -13.18 1 77.75 88 ALA A N 1
ATOM 713 C CA . ALA A 1 88 ? 11.32 -13.414 -12.07 1 77.75 88 ALA A CA 1
ATOM 714 C C . ALA A 1 88 ? 10.906 -11.992 -11.727 1 77.75 88 ALA A C 1
ATOM 716 O O . ALA A 1 88 ? 10.773 -11.641 -10.547 1 77.75 88 ALA A O 1
ATOM 717 N N . VAL A 1 89 ? 10.688 -11.195 -12.75 1 81.5 89 VAL A N 1
ATOM 718 C CA . VAL A 1 89 ? 10.305 -9.797 -12.539 1 81.5 89 VAL A CA 1
ATOM 719 C C . VAL A 1 89 ? 8.922 -9.727 -11.906 1 81.5 89 VAL A C 1
ATOM 721 O O . VAL A 1 89 ? 8.711 -8.984 -10.945 1 81.5 89 VAL A O 1
ATOM 724 N N . GLU A 1 90 ? 8.047 -10.539 -12.445 1 84.62 90 GLU A N 1
ATOM 725 C CA . GLU A 1 90 ? 6.695 -10.602 -11.906 1 84.62 90 GLU A CA 1
ATOM 726 C C . GLU A 1 90 ? 6.703 -11.086 -10.453 1 84.62 90 GLU A C 1
ATOM 728 O O . GLU A 1 90 ? 6.043 -10.5 -9.594 1 84.62 90 GLU A O 1
ATOM 733 N N . ALA A 1 91 ? 7.461 -12.109 -10.242 1 86.69 91 ALA A N 1
ATOM 734 C CA . ALA A 1 91 ? 7.527 -12.688 -8.898 1 86.69 91 ALA A CA 1
ATOM 735 C C . ALA A 1 91 ? 8.055 -11.672 -7.887 1 86.69 91 ALA A C 1
ATOM 737 O O . ALA A 1 91 ? 7.523 -11.562 -6.781 1 86.69 91 ALA A O 1
ATOM 738 N N . LEU A 1 92 ? 9.023 -10.961 -8.258 1 85.12 92 LEU A N 1
ATOM 739 C CA . LEU A 1 92 ? 9.602 -9.953 -7.375 1 85.12 92 LEU A CA 1
ATOM 740 C C . LEU A 1 92 ? 8.602 -8.844 -7.082 1 85.12 92 LEU A C 1
ATOM 742 O O . LEU A 1 92 ? 8.453 -8.422 -5.934 1 85.12 92 LEU A O 1
ATOM 746 N N . THR A 1 93 ? 7.93 -8.469 -8.094 1 86.44 93 THR A N 1
ATOM 747 C CA . THR A 1 93 ? 6.938 -7.41 -7.965 1 86.44 93 THR A CA 1
ATOM 748 C C . THR A 1 93 ? 5.789 -7.852 -7.059 1 86.44 93 THR A C 1
ATOM 750 O O . THR A 1 93 ? 5.371 -7.109 -6.168 1 86.44 93 THR A O 1
ATOM 753 N N . VAL A 1 94 ? 5.371 -9.008 -7.309 1 90.75 94 VAL A N 1
ATOM 754 C CA . VAL A 1 94 ? 4.266 -9.57 -6.535 1 90.75 94 VAL A CA 1
ATOM 755 C C . VAL A 1 94 ? 4.703 -9.773 -5.086 1 90.75 94 VAL A C 1
ATOM 757 O O . VAL A 1 94 ? 3.971 -9.43 -4.156 1 90.75 94 VAL A O 1
ATOM 760 N N . HIS A 1 95 ? 5.879 -10.32 -4.945 1 90.44 95 HIS A N 1
ATOM 761 C CA . HIS A 1 95 ? 6.398 -10.539 -3.6 1 90.44 95 HIS A CA 1
ATOM 762 C C . HIS A 1 95 ? 6.48 -9.227 -2.824 1 90.44 95 HIS A C 1
ATOM 764 O O . HIS A 1 95 ? 6.078 -9.164 -1.66 1 90.44 95 HIS A O 1
ATOM 770 N N . ALA A 1 96 ? 6.969 -8.211 -3.432 1 89.75 96 ALA A N 1
ATOM 771 C CA . ALA A 1 96 ? 7.102 -6.91 -2.783 1 89.75 96 ALA A CA 1
ATOM 772 C C . ALA A 1 96 ? 5.734 -6.348 -2.395 1 89.75 96 ALA A C 1
ATOM 774 O O . ALA A 1 96 ? 5.582 -5.758 -1.322 1 89.75 96 ALA A O 1
ATOM 775 N N . ALA A 1 97 ? 4.785 -6.504 -3.229 1 91.94 97 ALA A N 1
ATOM 776 C CA . ALA A 1 97 ? 3.432 -6.027 -2.961 1 91.94 97 ALA A CA 1
ATOM 777 C C . ALA A 1 97 ? 2.828 -6.738 -1.754 1 91.94 97 ALA A C 1
ATOM 779 O O . ALA A 1 97 ? 2.264 -6.098 -0.864 1 91.94 97 ALA A O 1
ATOM 780 N N . VAL A 1 98 ? 2.984 -8 -1.765 1 91.06 98 VAL A N 1
ATOM 781 C CA . VAL A 1 98 ? 2.414 -8.805 -0.686 1 91.06 98 VAL A CA 1
ATOM 782 C C . VAL A 1 98 ? 3.154 -8.516 0.618 1 91.06 98 VAL A C 1
ATOM 784 O O . VAL A 1 98 ? 2.541 -8.438 1.685 1 91.06 98 VAL A O 1
ATOM 787 N N . ARG A 1 99 ? 4.391 -8.398 0.525 1 89.06 99 ARG A N 1
ATOM 788 C CA . ARG A 1 99 ? 5.191 -8.102 1.708 1 89.06 99 ARG A CA 1
ATOM 789 C C . ARG A 1 99 ? 4.781 -6.77 2.324 1 89.06 99 ARG A C 1
ATOM 791 O O . ARG A 1 99 ? 4.754 -6.625 3.549 1 89.06 99 ARG A O 1
ATOM 798 N N . LEU A 1 100 ? 4.52 -5.789 1.496 1 89.44 100 LEU A N 1
ATOM 799 C CA . LEU A 1 100 ? 4.02 -4.504 1.979 1 89.44 100 LEU A CA 1
ATOM 800 C C . LEU A 1 100 ? 2.799 -4.699 2.873 1 89.44 100 LEU A C 1
ATOM 802 O O . LEU A 1 100 ? 2.752 -4.18 3.99 1 89.44 100 LEU A O 1
ATOM 806 N N . LEU A 1 101 ? 1.912 -5.441 2.371 1 87.69 101 LEU A N 1
ATOM 807 C CA . LEU A 1 101 ? 0.684 -5.645 3.133 1 87.69 101 LEU A CA 1
ATOM 808 C C . LEU A 1 101 ? 0.947 -6.488 4.375 1 87.69 101 LEU A C 1
ATOM 810 O O . LEU A 1 101 ? 0.385 -6.227 5.441 1 87.69 101 LEU A O 1
ATOM 814 N N . TYR A 1 102 ? 1.742 -7.488 4.254 1 82.5 102 TYR A N 1
ATOM 815 C CA . TYR A 1 102 ? 2.061 -8.352 5.387 1 82.5 102 TYR A CA 1
ATOM 816 C C . TYR A 1 102 ? 2.633 -7.539 6.543 1 82.5 102 TYR A C 1
ATOM 818 O O . TYR A 1 102 ? 2.279 -7.766 7.703 1 82.5 102 TYR A O 1
ATOM 826 N N . HIS A 1 103 ? 3.441 -6.613 6.223 1 80.62 103 HIS A N 1
ATOM 827 C CA . HIS A 1 103 ? 4.148 -5.895 7.277 1 80.62 103 HIS A CA 1
ATOM 828 C C . HIS A 1 103 ? 3.375 -4.656 7.715 1 80.62 103 HIS A C 1
ATOM 830 O O . HIS A 1 103 ? 3.58 -4.148 8.82 1 80.62 103 HIS A O 1
ATOM 836 N N . HIS A 1 104 ? 2.438 -4.195 6.863 1 80.19 104 HIS A N 1
ATOM 837 C CA . HIS A 1 104 ? 1.904 -2.869 7.156 1 80.19 104 HIS A CA 1
ATOM 838 C C . HIS A 1 104 ? 0.384 -2.898 7.27 1 80.19 104 HIS A C 1
ATOM 840 O O . HIS A 1 104 ? -0.232 -1.91 7.672 1 80.19 104 HIS A O 1
ATOM 846 N N . ALA A 1 105 ? -0.161 -3.977 6.93 1 75.81 105 ALA A N 1
ATOM 847 C CA . ALA A 1 105 ? -1.605 -4.086 7.117 1 75.81 105 ALA A CA 1
ATOM 848 C C . ALA A 1 105 ? -1.95 -4.387 8.57 1 75.81 105 ALA A C 1
ATOM 850 O O . ALA A 1 105 ? -1.165 -5.016 9.289 1 75.81 105 ALA A O 1
ATOM 851 N N . PRO A 1 106 ? -3.078 -3.941 9.07 1 69.88 106 PRO A N 1
ATOM 852 C CA . PRO A 1 106 ? -3.473 -4.188 10.461 1 69.88 106 PRO A CA 1
ATOM 853 C C . PRO A 1 106 ? -3.633 -5.676 10.773 1 69.88 106 PRO A C 1
ATOM 855 O O . PRO A 1 106 ? -3.406 -6.098 11.914 1 69.88 106 PRO A O 1
ATOM 858 N N . ALA A 1 107 ? -4.074 -6.449 9.883 1 63.34 107 ALA A N 1
ATOM 859 C CA . ALA A 1 107 ? -4.34 -7.855 10.172 1 63.34 107 ALA A CA 1
ATOM 860 C C . ALA A 1 107 ? -3.232 -8.75 9.617 1 63.34 107 ALA A C 1
ATOM 862 O O . ALA A 1 107 ? -2.74 -8.523 8.516 1 63.34 107 ALA A O 1
ATOM 863 N N . HIS A 1 108 ? -2.598 -9.5 10.578 1 61.56 108 HIS A N 1
ATOM 864 C CA . HIS A 1 108 ? -1.657 -10.523 10.133 1 61.56 108 HIS A CA 1
ATOM 865 C C . HIS A 1 108 ? -2.379 -11.82 9.773 1 61.56 108 HIS A C 1
ATOM 867 O O . HIS A 1 108 ? -3.236 -12.289 10.523 1 61.56 108 HIS A O 1
ATOM 873 N N . ASN A 1 109 ? -2.287 -12.117 8.484 1 64.62 109 ASN A N 1
ATOM 874 C CA . ASN A 1 109 ? -2.939 -13.328 8.008 1 64.62 109 ASN A CA 1
ATOM 875 C C . ASN A 1 109 ? -1.922 -14.352 7.508 1 64.62 109 ASN A C 1
ATOM 877 O O . ASN A 1 109 ? -1.027 -14.023 6.73 1 64.62 109 ASN A O 1
ATOM 881 N N . PRO A 1 110 ? -1.957 -15.531 8.094 1 67.62 110 PRO A N 1
ATOM 882 C CA . PRO A 1 110 ? -1.058 -16.594 7.637 1 67.62 110 PRO A CA 1
ATOM 883 C C . PRO A 1 110 ? -1.103 -16.781 6.121 1 67.62 110 PRO A C 1
ATOM 885 O O . PRO A 1 110 ? -0.152 -17.297 5.535 1 67.62 110 PRO A O 1
ATOM 888 N N . HIS A 1 111 ? -2.17 -16.328 5.551 1 73.25 111 HIS A N 1
ATOM 889 C CA . HIS A 1 111 ? -2.301 -16.484 4.105 1 73.25 111 HIS A CA 1
ATOM 890 C C . HIS A 1 111 ? -1.285 -15.625 3.365 1 73.25 111 HIS A C 1
ATOM 892 O O . HIS A 1 111 ? -0.831 -15.984 2.277 1 73.25 111 HIS A O 1
ATOM 898 N N . TYR A 1 112 ? -0.929 -14.484 3.975 1 79.44 112 TYR A N 1
ATOM 899 C CA . TYR A 1 112 ? 0.083 -13.641 3.352 1 79.44 112 TYR A CA 1
ATOM 900 C C . TYR A 1 112 ? 1.44 -14.336 3.342 1 79.44 112 TYR A C 1
ATOM 902 O O . TYR A 1 112 ? 2.135 -14.336 2.322 1 79.44 112 TYR A O 1
ATOM 910 N N . ILE A 1 113 ? 1.711 -14.93 4.457 1 77 113 ILE A N 1
ATOM 911 C CA . ILE A 1 113 ? 3.016 -15.57 4.602 1 77 113 ILE A CA 1
ATOM 912 C C . ILE A 1 113 ? 3.121 -16.75 3.635 1 77 113 ILE A C 1
ATOM 914 O O . ILE A 1 113 ? 4.141 -16.906 2.957 1 77 113 ILE A O 1
ATOM 918 N N . ARG A 1 114 ? 2.072 -17.484 3.559 1 76.94 114 ARG A N 1
ATOM 919 C CA . ARG A 1 114 ? 2.066 -18.625 2.648 1 76.94 114 ARG A CA 1
ATOM 920 C C . ARG A 1 114 ? 2.191 -18.172 1.199 1 76.94 114 ARG A C 1
ATOM 922 O O . ARG A 1 114 ? 2.928 -18.781 0.415 1 76.94 114 ARG A O 1
ATOM 929 N N . ALA A 1 115 ? 1.473 -17.141 0.912 1 85.31 115 ALA A N 1
ATOM 930 C CA . ALA A 1 115 ? 1.562 -16.609 -0.442 1 85.31 115 ALA A CA 1
ATOM 931 C C . ALA A 1 115 ? 2.98 -16.125 -0.749 1 85.31 115 ALA A C 1
ATOM 933 O O . ALA A 1 115 ? 3.5 -16.375 -1.841 1 85.31 115 ALA A O 1
ATOM 934 N N . LEU A 1 116 ? 3.607 -15.477 0.227 1 86.38 116 LEU A N 1
ATOM 935 C CA . LEU A 1 116 ? 4.961 -14.969 0.042 1 86.38 116 LEU A CA 1
ATOM 936 C C . LEU A 1 116 ? 5.934 -16.109 -0.247 1 86.38 116 LEU A C 1
ATOM 938 O O . LEU A 1 116 ? 6.75 -16.016 -1.166 1 86.38 116 LEU A O 1
ATOM 942 N N . TYR A 1 117 ? 5.805 -17.109 0.448 1 79.19 117 TYR A N 1
ATOM 943 C CA . TYR A 1 117 ? 6.695 -18.25 0.256 1 79.19 117 TYR A CA 1
ATOM 944 C C . TYR A 1 117 ? 6.465 -18.891 -1.104 1 79.19 117 TYR A C 1
ATOM 946 O O . TYR A 1 117 ? 7.418 -19.25 -1.801 1 79.19 117 TYR A O 1
ATOM 954 N N . LYS A 1 118 ? 5.223 -19.078 -1.447 1 81.94 118 LYS A N 1
ATOM 955 C CA . LYS A 1 118 ? 4.895 -19.672 -2.736 1 81.94 118 LYS A CA 1
ATOM 956 C C . LYS A 1 118 ? 5.41 -18.812 -3.891 1 81.94 118 LYS A C 1
ATOM 958 O O . LYS A 1 118 ? 5.926 -19.344 -4.879 1 81.94 118 LYS A O 1
ATOM 963 N N . ILE A 1 119 ? 5.262 -17.547 -3.732 1 86.75 119 ILE A N 1
ATOM 964 C CA . ILE A 1 119 ? 5.727 -16.625 -4.77 1 86.75 119 ILE A CA 1
ATOM 965 C C . ILE A 1 119 ? 7.25 -16.672 -4.852 1 86.75 119 ILE A C 1
ATOM 967 O O . ILE A 1 119 ? 7.816 -16.703 -5.949 1 86.75 119 ILE A O 1
ATOM 971 N N . ALA A 1 120 ? 7.91 -16.672 -3.668 1 82.69 120 ALA A N 1
ATOM 972 C CA . ALA A 1 120 ? 9.367 -16.75 -3.631 1 82.69 120 ALA A CA 1
ATOM 973 C C . ALA A 1 120 ? 9.859 -18.031 -4.297 1 82.69 120 ALA A C 1
ATOM 975 O O . ALA A 1 120 ? 10.961 -18.078 -4.844 1 82.69 120 ALA A O 1
ATOM 976 N N . GLY A 1 121 ? 9.047 -19.047 -4.254 1 77.12 121 GLY A N 1
ATOM 977 C CA . GLY A 1 121 ? 9.375 -20.328 -4.848 1 77.12 121 GLY A CA 1
ATOM 978 C C . GLY A 1 121 ? 9.57 -20.266 -6.348 1 77.12 121 GLY A C 1
ATOM 979 O O . GLY A 1 121 ? 10.148 -21.172 -6.945 1 77.12 121 GLY A O 1
ATOM 980 N N . ASN A 1 122 ? 9.125 -19.172 -6.984 1 74.44 122 ASN A N 1
ATOM 981 C CA . ASN A 1 122 ? 9.281 -18.984 -8.422 1 74.44 122 ASN A CA 1
ATOM 982 C C . ASN A 1 122 ? 10.633 -18.359 -8.766 1 74.44 122 ASN A C 1
ATOM 984 O O . ASN A 1 122 ? 10.938 -18.141 -9.938 1 74.44 122 ASN A O 1
ATOM 988 N N . LEU A 1 123 ? 11.453 -18.172 -7.727 1 77.06 123 LEU A N 1
ATOM 989 C CA . LEU A 1 123 ? 12.742 -17.5 -7.914 1 77.06 123 LEU A CA 1
ATOM 990 C C . LEU A 1 123 ? 13.898 -18.438 -7.605 1 77.06 123 LEU A C 1
ATOM 992 O O . LEU A 1 123 ? 13.703 -19.484 -6.965 1 77.06 123 LEU A O 1
ATOM 996 N N . PRO A 1 124 ? 15.094 -18.094 -8.133 1 74 124 PRO A N 1
ATOM 997 C CA . PRO A 1 124 ? 16.25 -18.922 -7.793 1 74 124 PRO A CA 1
ATOM 998 C C . PRO A 1 124 ? 16.469 -19.062 -6.285 1 74 124 PRO A C 1
ATOM 1000 O O . PRO A 1 124 ? 16.062 -18.172 -5.52 1 74 124 PRO A O 1
ATOM 1003 N N . GLU A 1 125 ? 17.094 -20.062 -5.945 1 73 125 GLU A N 1
ATOM 1004 C CA . GLU A 1 125 ? 17.234 -20.469 -4.547 1 73 125 GLU A CA 1
ATOM 1005 C C . GLU A 1 125 ? 17.828 -19.328 -3.713 1 73 125 GLU A C 1
ATOM 1007 O O . GLU A 1 125 ? 17.344 -19.031 -2.619 1 73 125 GLU A O 1
ATOM 1012 N N . ALA A 1 126 ? 18.875 -18.75 -4.18 1 74.38 126 ALA A N 1
ATOM 1013 C CA . ALA A 1 126 ? 19.547 -17.703 -3.422 1 74.38 126 ALA A CA 1
ATOM 1014 C C . ALA A 1 126 ? 18.609 -16.531 -3.156 1 74.38 126 ALA A C 1
ATOM 1016 O O . ALA A 1 126 ? 18.594 -15.969 -2.057 1 74.38 126 ALA A O 1
ATOM 1017 N N . THR A 1 127 ? 17.891 -16.203 -4.125 1 80.06 127 THR A N 1
ATOM 1018 C CA . THR A 1 127 ? 16.938 -15.125 -4 1 80.06 127 THR A CA 1
ATOM 1019 C C . THR A 1 127 ? 15.773 -15.523 -3.09 1 80.06 127 THR A C 1
ATOM 1021 O O . THR A 1 127 ? 15.336 -14.734 -2.25 1 80.06 127 THR A O 1
ATOM 1024 N N . ARG A 1 128 ? 15.391 -16.719 -3.277 1 78.75 128 ARG A N 1
ATOM 1025 C CA . ARG A 1 128 ? 14.312 -17.234 -2.453 1 78.75 128 ARG A CA 1
ATOM 1026 C C . ARG A 1 128 ? 14.672 -17.188 -0.973 1 78.75 128 ARG A C 1
ATOM 1028 O O . ARG A 1 128 ? 13.867 -16.766 -0.144 1 78.75 128 ARG A O 1
ATOM 1035 N N . ARG A 1 129 ? 15.797 -17.578 -0.654 1 75.69 129 ARG A N 1
ATOM 1036 C CA . ARG A 1 129 ? 16.25 -17.594 0.736 1 75.69 129 ARG A CA 1
ATOM 1037 C C . ARG A 1 129 ? 16.25 -16.188 1.321 1 75.69 129 ARG A C 1
ATOM 1039 O O . ARG A 1 129 ? 15.828 -15.984 2.461 1 75.69 129 ARG A O 1
ATOM 1046 N N . LEU A 1 130 ? 16.719 -15.32 0.579 1 80.81 130 LEU A N 1
ATOM 1047 C CA . LEU A 1 130 ? 16.75 -13.922 1 1 80.81 130 LEU A CA 1
ATOM 1048 C C . LEU A 1 130 ? 15.344 -13.398 1.267 1 80.81 130 LEU A C 1
ATOM 1050 O O . LEU A 1 130 ? 15.109 -12.727 2.271 1 80.81 130 LEU A O 1
ATOM 1054 N N . LEU A 1 131 ? 14.484 -13.711 0.378 1 81.31 131 LEU A N 1
ATOM 1055 C CA . LEU A 1 131 ? 13.102 -13.273 0.509 1 81.31 131 LEU A CA 1
ATOM 1056 C C . LEU A 1 131 ? 12.43 -13.93 1.708 1 81.31 131 LEU A C 1
ATOM 1058 O O . LEU A 1 131 ? 11.703 -13.281 2.457 1 81.31 131 LEU A O 1
ATOM 1062 N N . ASP A 1 132 ? 12.719 -15.133 1.894 1 74.25 132 ASP A N 1
ATOM 1063 C CA . ASP A 1 132 ? 12.18 -15.844 3.047 1 74.25 132 ASP A CA 1
ATOM 1064 C C . ASP A 1 132 ? 12.664 -15.227 4.355 1 74.25 132 ASP A C 1
ATOM 1066 O O . ASP A 1 132 ? 11.883 -15.078 5.301 1 74.25 132 ASP A O 1
ATOM 1070 N N . ASP A 1 133 ? 13.836 -14.828 4.336 1 75.81 133 ASP A N 1
ATOM 1071 C CA . ASP A 1 133 ? 14.445 -14.227 5.523 1 75.81 133 ASP A CA 1
ATOM 1072 C C . ASP A 1 133 ? 13.883 -12.828 5.777 1 75.81 133 ASP A C 1
ATOM 1074 O O . ASP A 1 133 ? 13.984 -12.312 6.891 1 75.81 133 ASP A O 1
ATOM 1078 N N . SER A 1 134 ? 13.367 -12.273 4.801 1 77.38 134 SER A N 1
ATOM 1079 C CA . SER A 1 134 ? 12.883 -10.898 4.902 1 77.38 134 SER A CA 1
ATOM 1080 C C . SER A 1 134 ? 11.516 -10.844 5.57 1 77.38 134 SER A C 1
ATOM 1082 O O . SER A 1 134 ? 11.055 -9.766 5.957 1 77.38 134 SER A O 1
ATOM 1084 N N . VAL A 1 135 ? 10.891 -12.008 5.68 1 74.38 135 VAL A N 1
ATOM 1085 C CA . VAL A 1 135 ? 9.547 -12.07 6.234 1 74.38 135 VAL A CA 1
ATOM 1086 C C . VAL A 1 135 ? 9.617 -12.25 7.746 1 74.38 135 VAL A C 1
ATOM 1088 O O . VAL A 1 135 ? 10.281 -13.164 8.242 1 74.38 135 VAL A O 1
ATOM 1091 N N . VAL A 1 136 ? 9.094 -11.25 8.484 1 66.31 136 VAL A N 1
ATOM 1092 C CA . VAL A 1 136 ? 9.031 -11.336 9.938 1 66.31 136 VAL A CA 1
ATOM 1093 C C . VAL A 1 136 ? 7.781 -12.109 10.352 1 66.31 136 VAL A C 1
ATOM 1095 O O . VAL A 1 136 ? 6.656 -11.711 10.039 1 66.31 136 VAL A O 1
ATOM 1098 N N . ILE A 1 137 ? 7.98 -13.211 10.906 1 57.19 137 ILE A N 1
ATOM 1099 C CA . ILE A 1 137 ? 6.832 -13.977 11.391 1 57.19 137 ILE A CA 1
ATOM 1100 C C . ILE A 1 137 ? 6.363 -13.414 12.727 1 57.19 137 ILE A C 1
ATOM 1102 O O . ILE A 1 137 ? 7.105 -13.43 13.711 1 57.19 137 ILE A O 1
ATOM 1106 N N . ASN A 1 138 ? 5.34 -12.461 12.586 1 53.5 138 ASN A N 1
ATOM 1107 C CA . ASN A 1 138 ? 4.742 -11.938 13.812 1 53.5 138 ASN A CA 1
ATOM 1108 C C . ASN A 1 138 ? 3.564 -12.797 14.273 1 53.5 138 ASN A C 1
ATOM 1110 O O . ASN A 1 138 ? 2.566 -12.914 13.562 1 53.5 138 ASN A O 1
ATOM 1114 N N . THR A 1 139 ? 3.729 -13.594 15.258 1 48.38 139 THR A N 1
ATOM 1115 C CA . THR A 1 139 ? 2.729 -14.531 15.75 1 48.38 139 THR A CA 1
ATOM 1116 C C . THR A 1 139 ? 1.645 -13.805 16.531 1 48.38 139 THR A C 1
ATOM 1118 O O . THR A 1 139 ? 0.601 -14.383 16.844 1 48.38 139 THR A O 1
ATOM 1121 N N . HIS A 1 140 ? 1.755 -12.602 16.906 1 47.84 140 HIS A N 1
ATOM 1122 C CA . HIS A 1 140 ? 0.831 -12.008 17.875 1 47.84 140 HIS A CA 1
ATOM 1123 C C . HIS A 1 140 ? -0.426 -11.492 17.172 1 47.84 140 HIS A C 1
ATOM 1125 O O . HIS A 1 140 ? -1.442 -11.242 17.828 1 47.84 140 HIS A O 1
ATOM 1131 N N . ARG A 1 141 ? -0.442 -11.148 16 1 49.97 141 ARG A N 1
ATOM 1132 C CA . ARG A 1 141 ? -1.562 -10.367 15.492 1 49.97 141 ARG A CA 1
ATOM 1133 C C . ARG A 1 141 ? -2.512 -11.242 14.68 1 49.97 141 ARG A C 1
ATOM 1135 O O . ARG A 1 141 ? -2.42 -11.281 13.445 1 49.97 141 ARG A O 1
ATOM 1142 N N . GLN A 1 142 ? -3.229 -12.297 15.297 1 48.06 142 GLN A N 1
ATOM 1143 C CA . GLN A 1 142 ? -3.961 -13.344 14.594 1 48.06 142 GLN A CA 1
ATOM 1144 C C . GLN A 1 142 ? -5.41 -12.938 14.352 1 48.06 142 GLN A C 1
ATOM 1146 O O . GLN A 1 142 ? -6.129 -13.594 13.602 1 48.06 142 GLN A O 1
ATOM 1151 N N . ARG A 1 143 ? -6.023 -11.875 14.742 1 50.16 143 ARG A N 1
ATOM 1152 C CA . ARG A 1 143 ? -7.48 -11.797 14.82 1 50.16 143 ARG A CA 1
ATOM 1153 C C . ARG A 1 143 ? -8.102 -11.711 13.43 1 50.16 143 ARG A C 1
ATOM 1155 O O . ARG A 1 143 ? -9.125 -12.344 13.164 1 50.16 143 ARG A O 1
ATOM 1162 N N . ASP A 1 144 ? -7.598 -10.875 12.484 1 56.84 144 ASP A N 1
ATOM 1163 C CA . ASP A 1 144 ? -8.281 -10.523 11.242 1 56.84 144 ASP A CA 1
ATOM 1164 C C . ASP A 1 144 ? -8.211 -11.672 10.234 1 56.84 144 ASP A C 1
ATOM 1166 O O . ASP A 1 144 ? -8.906 -11.648 9.219 1 56.84 144 ASP A O 1
ATOM 1170 N N . ASP A 1 145 ? -7.711 -12.75 10.641 1 61.03 145 ASP A N 1
ATOM 1171 C CA . ASP A 1 145 ? -7.449 -13.859 9.727 1 61.03 145 ASP A CA 1
ATOM 1172 C C . ASP A 1 145 ? -8.742 -14.602 9.383 1 61.03 145 ASP A C 1
ATOM 1174 O O . ASP A 1 145 ? -8.961 -14.961 8.219 1 61.03 145 ASP A O 1
ATOM 1178 N N . LEU A 1 146 ? -9.68 -14.57 10.258 1 70.88 146 LEU A N 1
ATOM 1179 C CA . LEU A 1 146 ? -10.875 -15.383 10.039 1 70.88 146 LEU A CA 1
ATOM 1180 C C . LEU A 1 146 ? -11.812 -14.711 9.039 1 70.88 146 LEU A C 1
ATOM 1182 O O . LEU A 1 146 ? -12.375 -15.375 8.164 1 70.88 146 LEU A O 1
ATOM 1186 N N . ALA A 1 147 ? -11.852 -13.422 9.039 1 85.94 147 ALA A N 1
ATOM 1187 C CA . ALA A 1 147 ? -12.773 -12.719 8.156 1 85.94 147 ALA A CA 1
ATOM 1188 C C . ALA A 1 147 ? -12.344 -12.859 6.695 1 85.94 147 ALA A C 1
ATOM 1190 O O . ALA A 1 147 ? -13.172 -13.086 5.816 1 85.94 147 ALA A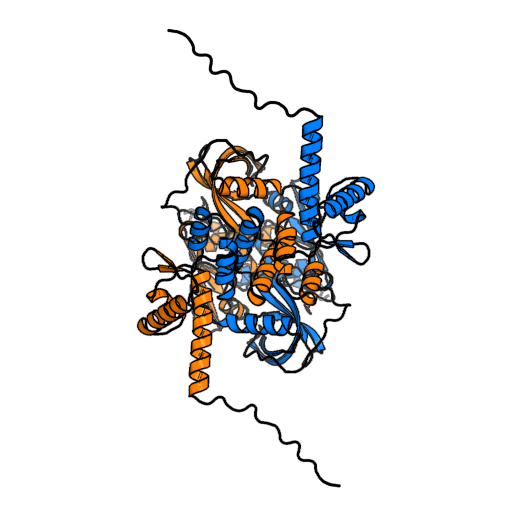 O 1
ATOM 1191 N N . LEU A 1 148 ? -11.094 -12.727 6.504 1 85.62 148 LEU A N 1
ATOM 1192 C CA . LEU A 1 148 ? -10.594 -12.82 5.137 1 85.62 148 LEU A CA 1
ATOM 1193 C C . LEU A 1 148 ? -10.875 -14.203 4.547 1 85.62 148 LEU A C 1
ATOM 1195 O O . LEU A 1 148 ? -11.297 -14.312 3.396 1 85.62 148 LEU A O 1
ATOM 1199 N N . GLU A 1 149 ? -10.633 -15.148 5.305 1 81.81 149 GLU A N 1
ATOM 1200 C CA . GLU A 1 149 ? -10.859 -16.516 4.844 1 81.81 149 GLU A CA 1
ATOM 1201 C C . GLU A 1 149 ? -12.336 -16.75 4.539 1 81.81 149 GLU A C 1
ATOM 1203 O O . GLU A 1 149 ? -12.68 -17.297 3.486 1 81.81 149 GLU A O 1
ATOM 1208 N N . VAL A 1 150 ? -13.156 -16.375 5.453 1 87.56 150 VAL A N 1
ATOM 1209 C CA . VAL A 1 150 ? -14.594 -16.578 5.293 1 87.56 150 VAL A CA 1
ATOM 1210 C C . VAL A 1 150 ? -15.086 -15.805 4.066 1 87.56 150 VAL A C 1
ATOM 1212 O O . VAL A 1 150 ? -15.844 -16.344 3.256 1 87.56 150 VAL A O 1
ATOM 1215 N N . ILE A 1 151 ? -14.586 -14.648 3.9 1 91.56 151 ILE A N 1
ATOM 1216 C CA . ILE A 1 151 ? -15.023 -13.789 2.811 1 91.56 151 ILE A CA 1
ATOM 1217 C C . ILE A 1 151 ? -14.539 -14.352 1.477 1 91.56 151 ILE A C 1
ATOM 1219 O O . ILE A 1 151 ? -15.297 -14.398 0.504 1 91.56 151 ILE A O 1
ATOM 1223 N N . ALA A 1 152 ? -13.328 -14.734 1.448 1 86.12 152 ALA A N 1
ATOM 1224 C CA . ALA A 1 152 ? -12.766 -15.289 0.219 1 86.12 152 ALA A CA 1
ATOM 1225 C C . ALA A 1 152 ? -13.531 -16.547 -0.217 1 86.12 152 ALA A C 1
ATOM 1227 O O . ALA A 1 152 ? -13.867 -16.688 -1.394 1 86.12 152 ALA A O 1
ATOM 1228 N N . ARG A 1 153 ? -13.766 -17.359 0.671 1 82.62 153 ARG A N 1
ATOM 1229 C CA . ARG A 1 153 ? -14.484 -18.594 0.36 1 82.62 153 ARG A CA 1
ATOM 1230 C C . ARG A 1 153 ? -15.914 -18.297 -0.072 1 82.62 153 ARG A C 1
ATOM 1232 O O . ARG A 1 153 ? -16.422 -18.891 -1.032 1 82.62 153 ARG A O 1
ATOM 1239 N N . ALA A 1 154 ? -16.5 -17.438 0.708 1 91.69 154 ALA A N 1
ATOM 1240 C CA . ALA A 1 154 ? -17.875 -17.062 0.369 1 91.69 154 ALA A CA 1
ATOM 1241 C C . ALA A 1 154 ? -17.938 -16.422 -1.017 1 91.69 154 ALA A C 1
ATOM 1243 O O . ALA A 1 154 ? -18.906 -16.641 -1.762 1 91.69 154 ALA A O 1
ATOM 1244 N N . TRP A 1 155 ? -17.016 -15.633 -1.329 1 91.19 155 TRP A N 1
ATOM 1245 C CA . TRP A 1 155 ? -16.938 -14.992 -2.641 1 91.19 155 TRP A CA 1
ATOM 1246 C C . TRP A 1 155 ? -16.797 -16.031 -3.744 1 91.19 155 TRP A C 1
ATOM 1248 O O . TRP A 1 155 ? -17.484 -15.977 -4.762 1 91.19 155 TRP A O 1
ATOM 1258 N N . GLU A 1 156 ? -15.922 -16.969 -3.545 1 81.62 156 GLU A N 1
ATOM 1259 C CA . GLU A 1 156 ? -15.68 -18.047 -4.508 1 81.62 156 GLU A CA 1
ATOM 1260 C C . GLU A 1 156 ? -16.938 -18.875 -4.73 1 81.62 156 GLU A C 1
ATOM 1262 O O . GLU A 1 156 ? -17.266 -19.219 -5.867 1 81.62 156 GLU A O 1
ATOM 1267 N N . GLU A 1 157 ? -17.578 -19.156 -3.662 1 84.81 157 GLU A N 1
ATOM 1268 C CA . GLU A 1 157 ? -18.734 -20.047 -3.723 1 84.81 157 GLU A CA 1
ATOM 1269 C C . GLU A 1 157 ? -20.016 -19.266 -3.996 1 84.81 157 GLU A C 1
ATOM 1271 O O . GLU A 1 157 ? -21.078 -19.844 -4.195 1 84.81 157 GLU A O 1
ATOM 1276 N N . ARG A 1 158 ? -19.922 -18 -3.951 1 92.19 158 ARG A N 1
ATOM 1277 C CA . ARG A 1 158 ? -21.062 -17.109 -4.148 1 92.19 158 ARG A CA 1
ATOM 1278 C C . ARG A 1 158 ? -22.141 -17.359 -3.096 1 92.19 158 ARG A C 1
ATOM 1280 O O . ARG A 1 158 ? -23.312 -17.516 -3.43 1 92.19 158 ARG A O 1
ATOM 1287 N N . ARG A 1 159 ? -21.703 -17.344 -1.899 1 94.88 159 ARG A N 1
ATOM 1288 C CA . ARG A 1 159 ? -22.609 -17.5 -0.758 1 94.88 159 ARG A CA 1
ATOM 1289 C C . ARG A 1 159 ? -22.688 -16.219 0.059 1 94.88 159 ARG A C 1
ATOM 1291 O O . ARG A 1 159 ? -21.703 -15.492 0.186 1 94.88 159 ARG A O 1
ATOM 1298 N N . VAL A 1 160 ? -23.828 -16.016 0.604 1 97.69 160 VAL A N 1
ATOM 1299 C CA . VAL A 1 160 ? -24.047 -14.836 1.441 1 97.69 160 VAL A CA 1
ATOM 1300 C C . VAL A 1 160 ? -23.375 -15.039 2.797 1 97.69 160 VAL A C 1
ATOM 1302 O O . VAL A 1 160 ? -23.391 -16.141 3.35 1 97.69 160 VAL A O 1
ATOM 1305 N N . ILE A 1 161 ? -22.781 -13.984 3.324 1 97.56 161 ILE A N 1
ATOM 1306 C CA . ILE A 1 161 ? -22.203 -14.07 4.66 1 97.56 161 ILE A CA 1
ATOM 1307 C C . ILE A 1 161 ? -23 -13.188 5.625 1 97.56 161 ILE A C 1
ATOM 1309 O O . ILE A 1 161 ? -23.516 -12.141 5.23 1 97.56 161 ILE A O 1
ATOM 1313 N N . ARG A 1 162 ? -23.078 -13.586 6.801 1 97.94 162 ARG A N 1
ATOM 1314 C CA . ARG A 1 162 ? -23.641 -12.82 7.902 1 97.94 162 ARG A CA 1
ATOM 1315 C C . ARG A 1 162 ? -22.578 -12.484 8.938 1 97.94 162 ARG A C 1
ATOM 1317 O O . ARG A 1 162 ? -21.719 -13.312 9.25 1 97.94 162 ARG A O 1
ATOM 1324 N N . PHE A 1 163 ? -22.578 -11.266 9.453 1 97.19 163 PHE A N 1
ATOM 1325 C CA . PHE A 1 163 ? -21.578 -10.852 10.422 1 97.19 163 PHE A CA 1
ATOM 1326 C C . PHE A 1 163 ? -22.047 -9.625 11.195 1 97.19 163 PHE A C 1
ATOM 1328 O O . PHE A 1 163 ? -23.016 -8.969 10.805 1 97.19 163 PHE A O 1
ATOM 1335 N N . ASP A 1 164 ? -21.438 -9.43 12.289 1 96.56 164 ASP A N 1
ATOM 1336 C CA . ASP A 1 164 ? -21.531 -8.164 13.008 1 96.56 164 ASP A CA 1
ATOM 1337 C C . ASP A 1 164 ? -20.391 -7.227 12.609 1 96.56 164 ASP A C 1
ATOM 1339 O O . ASP A 1 164 ? -19.344 -7.676 12.156 1 96.56 164 ASP A O 1
ATOM 1343 N N . TYR A 1 165 ? -20.688 -5.945 12.609 1 95.5 165 TYR A N 1
ATOM 1344 C CA . TYR A 1 165 ? -19.703 -4.965 12.18 1 95.5 165 TYR A CA 1
ATOM 1345 C C . TYR A 1 165 ? -19.484 -3.9 13.242 1 95.5 165 TYR A C 1
ATOM 1347 O O . TYR A 1 165 ? -20.438 -3.23 13.664 1 95.5 165 TYR A O 1
ATOM 1355 N N . LYS A 1 166 ? -18.219 -3.752 13.703 1 91.69 166 LYS A N 1
ATOM 1356 C CA . LYS A 1 166 ? -17.859 -2.715 14.664 1 91.69 166 LYS A CA 1
ATOM 1357 C C . LYS A 1 166 ? -17.641 -1.374 13.977 1 91.69 166 LYS A C 1
ATOM 1359 O O . LYS A 1 166 ? -16.594 -1.162 13.344 1 91.69 166 LYS A O 1
ATOM 1364 N N . ARG A 1 167 ? -18.516 -0.452 14.195 1 87.25 167 ARG A N 1
ATOM 1365 C CA . ARG A 1 167 ? -18.422 0.857 13.562 1 87.25 167 ARG A CA 1
ATOM 1366 C C . ARG A 1 167 ? -17.359 1.726 14.234 1 87.25 167 ARG A C 1
ATOM 1368 O O . ARG A 1 167 ? -17.016 1.503 15.391 1 87.25 167 ARG A O 1
ATOM 1375 N N . PRO A 1 168 ? -16.828 2.754 13.516 1 76.81 168 PRO A N 1
ATOM 1376 C CA . PRO A 1 168 ? -15.82 3.652 14.078 1 76.81 168 PRO A CA 1
ATOM 1377 C C . PRO A 1 168 ? -16.312 4.367 15.336 1 76.81 168 PRO A C 1
ATOM 1379 O O . PRO A 1 168 ? -15.508 4.691 16.219 1 76.81 168 PRO A O 1
ATOM 1382 N N . ASN A 1 169 ? -17.531 4.641 15.406 1 70.56 169 ASN A N 1
ATOM 1383 C CA . ASN A 1 169 ? -18.094 5.363 16.547 1 70.56 169 ASN A CA 1
ATOM 1384 C C . ASN A 1 169 ? -18.297 4.441 17.75 1 70.56 169 ASN A C 1
ATOM 1386 O O . ASN A 1 169 ? -18.781 4.875 18.781 1 70.56 169 ASN A O 1
ATOM 1390 N N . GLY A 1 170 ? -17.938 3.197 17.594 1 75.19 170 GLY A N 1
ATOM 1391 C CA . GLY A 1 170 ? -18.016 2.277 18.719 1 75.19 170 GLY A CA 1
ATOM 1392 C C . GLY A 1 170 ? -19.25 1.395 18.688 1 75.19 170 GLY A C 1
ATOM 1393 O O . GLY A 1 170 ? -19.297 0.348 19.328 1 75.19 170 GLY A O 1
ATOM 1394 N N . GLY A 1 171 ? -20.141 1.774 17.969 1 86.75 171 GLY A N 1
ATOM 1395 C CA . GLY A 1 171 ? -21.344 0.968 17.922 1 86.75 171 GLY A CA 1
ATOM 1396 C C . GLY A 1 171 ? -21.172 -0.319 17.141 1 86.75 171 GLY A C 1
ATOM 1397 O O . GLY A 1 171 ? -20.344 -0.392 16.219 1 86.75 171 GLY A O 1
ATOM 1398 N N . LEU A 1 172 ? -21.938 -1.376 17.609 1 92.06 172 LEU A N 1
ATOM 1399 C CA . LEU A 1 172 ? -21.922 -2.666 16.922 1 92.06 172 LEU A CA 1
ATOM 1400 C C . LEU A 1 172 ? -23.172 -2.836 16.062 1 92.06 172 LEU A C 1
ATOM 1402 O O . LEU A 1 172 ? -24.281 -2.848 16.578 1 92.06 172 LEU A O 1
ATOM 1406 N N . GLU A 1 173 ? -23.016 -2.844 14.758 1 94.94 173 GLU A N 1
ATOM 1407 C CA . GLU A 1 173 ? -24.094 -3.174 13.836 1 94.94 173 GLU A CA 1
ATOM 1408 C C . GLU A 1 173 ? -24.234 -4.684 13.656 1 94.94 173 GLU A C 1
ATOM 1410 O O . GLU A 1 173 ? -23.344 -5.332 13.102 1 94.94 173 GLU A O 1
ATOM 1415 N N . ARG A 1 174 ? -25.375 -5.16 14.133 1 95.56 174 ARG A N 1
ATOM 1416 C CA . ARG A 1 174 ? -25.516 -6.613 14.203 1 95.56 174 ARG A CA 1
ATOM 1417 C C . ARG A 1 174 ? -26.234 -7.156 12.977 1 95.56 174 ARG A C 1
ATOM 1419 O O . ARG A 1 174 ? -27.141 -6.5 12.438 1 95.56 174 ARG A O 1
ATOM 1426 N N . GLY A 1 175 ? -25.844 -8.305 12.547 1 95.81 175 GLY A N 1
ATOM 1427 C CA . GLY A 1 175 ? -26.609 -9.125 11.617 1 95.81 175 GLY A CA 1
ATOM 1428 C C . GLY A 1 175 ? -26.516 -8.656 10.18 1 95.81 175 GLY A C 1
ATOM 1429 O O . GLY A 1 175 ? -27.469 -8.781 9.414 1 95.81 175 GLY A O 1
ATOM 1430 N N . ASN A 1 176 ? -25.422 -8.039 9.789 1 97 176 ASN A N 1
ATOM 1431 C CA . ASN A 1 176 ? -25.234 -7.711 8.375 1 97 176 ASN A CA 1
ATOM 1432 C C . ASN A 1 176 ? -25.234 -8.961 7.5 1 97 176 ASN A C 1
ATOM 1434 O O . ASN A 1 176 ? -24.688 -9.992 7.891 1 97 176 ASN A O 1
ATOM 1438 N N . GLU A 1 177 ? -25.906 -8.859 6.422 1 98.31 177 GLU A N 1
ATOM 1439 C CA . GLU A 1 177 ? -25.812 -9.883 5.383 1 98.31 177 GLU A CA 1
ATOM 1440 C C . GLU A 1 177 ? -25.234 -9.305 4.09 1 98.31 177 GLU A C 1
ATOM 1442 O O . GLU A 1 177 ? -25.75 -8.32 3.559 1 98.31 177 GLU A O 1
ATOM 1447 N N . LEU A 1 178 ? -24.203 -9.945 3.572 1 98.12 178 LEU A N 1
ATOM 1448 C CA . LEU A 1 178 ? -23.469 -9.344 2.471 1 98.12 178 LEU A CA 1
ATOM 1449 C C . LEU A 1 178 ? -23.266 -10.336 1.335 1 98.12 178 LEU A C 1
ATOM 1451 O O . LEU A 1 178 ? -22.844 -11.477 1.565 1 98.12 178 LEU A O 1
ATOM 1455 N N . CYS A 1 179 ? -23.688 -9.938 0.181 1 98.06 179 CYS A N 1
ATOM 1456 C CA . CYS A 1 179 ? -23.234 -10.57 -1.051 1 98.06 179 CYS A CA 1
ATOM 1457 C C . CYS A 1 179 ? -21.891 -9.992 -1.485 1 98.06 179 CYS A C 1
ATOM 1459 O O . CYS A 1 179 ? -21.812 -8.852 -1.959 1 98.06 179 CYS A O 1
ATOM 1461 N N . VAL A 1 180 ? -20.859 -10.75 -1.388 1 95.81 180 VAL A N 1
ATOM 1462 C CA . VAL A 1 180 ? -19.516 -10.25 -1.66 1 95.81 180 VAL A CA 1
ATOM 1463 C C . VAL A 1 180 ? -19.328 -10.031 -3.16 1 95.81 180 VAL A C 1
ATOM 1465 O O . VAL A 1 180 ? -19.531 -10.945 -3.959 1 95.81 180 VAL A O 1
ATOM 1468 N N . TYR A 1 181 ? -18.922 -8.781 -3.504 1 94.19 181 TYR A N 1
ATOM 1469 C CA . TYR A 1 181 ? -18.719 -8.453 -4.91 1 94.19 181 TYR A CA 1
ATOM 1470 C C . TYR A 1 181 ? -17.234 -8.289 -5.215 1 94.19 181 TYR A C 1
ATOM 1472 O O . TYR A 1 181 ? -16.781 -8.633 -6.305 1 94.19 181 TYR A O 1
ATOM 1480 N N . PHE A 1 182 ? -16.531 -7.75 -4.273 1 92.38 182 PHE A N 1
ATOM 1481 C CA . PHE A 1 182 ? -15.133 -7.414 -4.559 1 92.38 182 PHE A CA 1
ATOM 1482 C C . PHE A 1 182 ? -14.359 -7.176 -3.266 1 92.38 182 PHE A C 1
ATOM 1484 O O . PHE A 1 182 ? -14.953 -6.867 -2.23 1 92.38 182 PHE A O 1
ATOM 1491 N N . VAL A 1 183 ? -13.094 -7.438 -3.32 1 90.75 183 VAL A N 1
ATOM 1492 C CA . VAL A 1 183 ? -12.188 -7.125 -2.223 1 90.75 183 VAL A CA 1
ATOM 1493 C C . VAL A 1 183 ? -11.102 -6.164 -2.707 1 90.75 183 VAL A C 1
ATOM 1495 O O . VAL A 1 183 ? -10.539 -6.352 -3.787 1 90.75 183 VAL A O 1
ATOM 1498 N N . GLU A 1 184 ? -10.891 -5.133 -1.934 1 91.06 184 GLU A N 1
ATOM 1499 C CA . GLU A 1 184 ? -9.945 -4.082 -2.301 1 91.06 184 GLU A CA 1
ATOM 1500 C C . GLU A 1 184 ? -9.125 -3.637 -1.098 1 91.06 184 GLU A C 1
ATOM 1502 O O . GLU A 1 184 ? -9.609 -3.654 0.035 1 91.06 184 GLU A O 1
ATOM 1507 N N . VAL A 1 185 ? -7.828 -3.33 -1.367 1 91.06 185 VAL A N 1
ATOM 1508 C CA . VAL A 1 185 ? -6.992 -2.744 -0.324 1 91.06 185 VAL A CA 1
ATOM 1509 C C . VAL A 1 185 ? -7.016 -1.223 -0.435 1 91.06 185 VAL A C 1
ATOM 1511 O O . VAL A 1 185 ? -6.836 -0.67 -1.522 1 91.06 185 VAL A O 1
ATOM 1514 N N . SER A 1 186 ? -7.258 -0.609 0.649 1 90.69 186 SER A N 1
ATOM 1515 C CA . SER A 1 186 ? -7.305 0.85 0.666 1 90.69 186 SER A CA 1
ATOM 1516 C C . SER A 1 186 ? -5.902 1.446 0.662 1 90.69 186 SER A C 1
ATOM 1518 O O . SER A 1 186 ? -5.051 1.051 1.462 1 90.69 186 SER A O 1
ATOM 1520 N N . ARG A 1 187 ? -5.699 2.398 -0.124 1 88.12 187 ARG A N 1
ATOM 1521 C CA . ARG A 1 187 ? -4.422 3.098 -0.158 1 88.12 187 ARG A CA 1
ATOM 1522 C C . ARG A 1 187 ? -4.195 3.887 1.128 1 88.12 187 ARG A C 1
ATOM 1524 O O . ARG A 1 187 ? -3.051 4.109 1.532 1 88.12 187 ARG A O 1
ATOM 1531 N N . ALA A 1 188 ? -5.301 4.266 1.729 1 85.5 188 ALA A N 1
ATOM 1532 C CA . ALA A 1 188 ? -5.23 5.184 2.859 1 85.5 188 ALA A CA 1
ATOM 1533 C C . ALA A 1 188 ? -4.652 4.496 4.094 1 85.5 188 ALA A C 1
ATOM 1535 O O . ALA A 1 188 ? -3.92 5.113 4.871 1 85.5 188 ALA A O 1
ATOM 1536 N N . ASN A 1 189 ? -4.984 3.244 4.273 1 86.81 189 ASN A N 1
ATOM 1537 C CA . ASN A 1 189 ? -4.555 2.592 5.508 1 86.81 189 ASN A CA 1
ATOM 1538 C C . ASN A 1 189 ? -4.012 1.191 5.238 1 86.81 189 ASN A C 1
ATOM 1540 O O . ASN A 1 189 ? -3.703 0.451 6.176 1 86.81 189 ASN A O 1
ATOM 1544 N N . LEU A 1 190 ? -3.99 0.729 3.98 1 89.12 190 LEU A N 1
ATOM 1545 C CA . LEU A 1 190 ? -3.422 -0.528 3.506 1 89.12 190 LEU A CA 1
ATOM 1546 C C . LEU A 1 190 ? -4.195 -1.718 4.062 1 89.12 190 LEU A C 1
ATOM 1548 O O . LEU A 1 190 ? -3.66 -2.826 4.152 1 89.12 190 LEU A O 1
ATOM 1552 N N . ALA A 1 191 ? -5.426 -1.491 4.477 1 89.31 191 ALA A N 1
ATOM 1553 C CA . ALA A 1 191 ? -6.27 -2.564 4.996 1 89.31 191 ALA A CA 1
ATOM 1554 C C . ALA A 1 191 ? -7.195 -3.109 3.91 1 89.31 191 ALA A C 1
ATOM 1556 O O . ALA A 1 191 ? -7.637 -2.365 3.031 1 89.31 191 ALA A O 1
ATOM 1557 N N . PRO A 1 192 ? -7.457 -4.359 4.012 1 90.62 192 PRO A N 1
ATOM 1558 C CA . PRO A 1 192 ? -8.43 -4.934 3.08 1 90.62 192 PRO A CA 1
ATOM 1559 C C . PRO A 1 192 ? -9.875 -4.59 3.451 1 90.62 192 PRO A C 1
ATOM 1561 O O . PRO A 1 192 ? -10.219 -4.551 4.637 1 90.62 192 PRO A O 1
ATOM 1564 N N . TYR A 1 193 ? -10.648 -4.332 2.416 1 92.12 193 TYR A N 1
ATOM 1565 C CA . TYR A 1 193 ? -12.078 -4.078 2.516 1 92.12 193 TYR A CA 1
ATOM 1566 C C . TYR A 1 193 ? -12.867 -5.008 1.597 1 92.12 193 TYR A C 1
ATOM 1568 O O . TYR A 1 193 ? -12.352 -5.449 0.567 1 92.12 193 TYR A O 1
ATOM 1576 N N . VAL A 1 194 ? -14.047 -5.254 2.051 1 94.06 194 VAL A N 1
ATOM 1577 C CA . VAL A 1 194 ? -14.961 -6.023 1.207 1 94.06 194 VAL A CA 1
ATOM 1578 C C . VAL A 1 194 ? -16.109 -5.129 0.734 1 94.06 194 VAL A C 1
ATOM 1580 O O . VAL A 1 194 ? -16.625 -4.316 1.503 1 94.06 194 VAL A O 1
ATOM 1583 N N . ILE A 1 195 ? -16.375 -5.199 -0.579 1 93.62 195 ILE A N 1
ATOM 1584 C CA . ILE A 1 195 ? -17.469 -4.469 -1.225 1 93.62 195 ILE A CA 1
ATOM 1585 C C . ILE A 1 195 ? -18.547 -5.449 -1.68 1 93.62 195 ILE A C 1
ATOM 1587 O O . ILE A 1 195 ? -18.234 -6.5 -2.248 1 93.62 195 ILE A O 1
ATOM 1591 N N . GLY A 1 196 ? -19.75 -5.117 -1.415 1 95.94 196 GLY A N 1
ATOM 1592 C CA . GLY A 1 196 ? -20.844 -5.969 -1.861 1 95.94 196 GLY A CA 1
ATOM 1593 C C . GLY A 1 196 ? -22.219 -5.414 -1.526 1 95.94 196 GLY A C 1
ATOM 1594 O O . GLY A 1 196 ? -22.328 -4.32 -0.963 1 95.94 196 GLY A O 1
ATOM 1595 N N . LEU A 1 197 ? -23.203 -6.152 -1.894 1 96.75 197 LEU A N 1
ATOM 1596 C CA . LEU A 1 197 ? -24.578 -5.777 -1.592 1 96.75 197 LEU A CA 1
ATOM 1597 C C . LEU A 1 197 ? -24.953 -6.191 -0.174 1 96.75 197 LEU A C 1
ATOM 1599 O O . LEU A 1 197 ? -25.016 -7.387 0.132 1 96.75 197 LEU A O 1
ATOM 1603 N N . GLU A 1 198 ? -25.078 -5.23 0.646 1 96.75 198 GLU A N 1
ATOM 1604 C CA . GLU A 1 198 ? -25.625 -5.469 1.977 1 96.75 198 GLU A CA 1
ATOM 1605 C C . GLU A 1 198 ? -27.156 -5.527 1.938 1 96.75 198 GLU A C 1
ATOM 1607 O O . GLU A 1 198 ? -27.812 -4.594 1.467 1 96.75 198 GLU A O 1
ATOM 1612 N N . ARG A 1 199 ? -27.766 -6.465 2.447 1 96.12 199 ARG A N 1
ATOM 1613 C CA . ARG A 1 199 ? -29.188 -6.727 2.182 1 96.12 199 ARG A CA 1
ATOM 1614 C C . ARG A 1 199 ? -30.031 -6.434 3.412 1 96.12 199 ARG A C 1
ATOM 1616 O O . ARG A 1 199 ? -31.25 -6.328 3.314 1 96.12 199 ARG A O 1
ATOM 1623 N N . ARG A 1 200 ? -29.562 -6.277 4.531 1 94.81 200 ARG A N 1
ATOM 1624 C CA . ARG A 1 200 ? -30.359 -6.289 5.746 1 94.81 200 ARG A CA 1
ATOM 1625 C C . ARG A 1 200 ? -30.672 -4.871 6.215 1 94.81 200 ARG A C 1
ATOM 1627 O O . ARG A 1 200 ? -31.812 -4.555 6.559 1 94.81 200 ARG A O 1
ATOM 1634 N N . HIS A 1 201 ? -29.688 -4.008 6.293 1 92.75 201 HIS A N 1
ATOM 1635 C CA . HIS A 1 201 ? -29.875 -2.695 6.906 1 92.75 201 HIS A CA 1
ATOM 1636 C C . HIS A 1 201 ? -30.172 -1.632 5.855 1 92.75 201 HIS A C 1
ATOM 1638 O O . HIS A 1 201 ? -31.125 -0.866 5.988 1 92.75 201 HIS A O 1
ATOM 1644 N N . ARG A 1 202 ? -29.359 -1.56 4.75 1 90.62 202 ARG A N 1
ATOM 1645 C CA . ARG A 1 202 ? -29.453 -0.46 3.797 1 90.62 202 ARG A CA 1
ATOM 1646 C C . ARG A 1 202 ? -29.859 -0.969 2.416 1 90.62 202 ARG A C 1
ATOM 1648 O O . ARG A 1 202 ? -30.281 -0.19 1.562 1 90.62 202 ARG A O 1
ATOM 1655 N N . ALA A 1 203 ? -29.719 -2.221 2.152 1 93.5 203 ALA A N 1
ATOM 1656 C CA . ALA A 1 203 ? -30 -2.807 0.846 1 93.5 203 ALA A CA 1
ATOM 1657 C C . ALA A 1 203 ? -29.266 -2.055 -0.263 1 93.5 203 ALA A C 1
ATOM 1659 O O . ALA A 1 203 ? -29.875 -1.639 -1.249 1 93.5 203 ALA A O 1
ATOM 1660 N N . ALA A 1 204 ? -28.031 -1.871 -0.058 1 92.69 204 ALA A N 1
ATOM 1661 C CA . ALA A 1 204 ? -27.188 -1.134 -0.986 1 92.69 204 ALA A CA 1
ATOM 1662 C C . ALA A 1 204 ? -25.766 -1.691 -0.985 1 92.69 204 ALA A C 1
ATOM 1664 O O . ALA A 1 204 ? -25.391 -2.451 -0.088 1 92.69 204 ALA A O 1
ATOM 1665 N N . ILE A 1 205 ? -25.047 -1.382 -2.033 1 92.19 205 ILE A N 1
ATOM 1666 C CA . ILE A 1 205 ? -23.641 -1.751 -2.051 1 92.19 205 ILE A CA 1
ATOM 1667 C C . ILE A 1 205 ? -22.891 -0.966 -0.979 1 92.19 205 ILE A C 1
ATOM 1669 O O . ILE A 1 205 ? -22.969 0.263 -0.927 1 92.19 205 ILE A O 1
ATOM 1673 N N . ARG A 1 206 ? -22.219 -1.702 -0.147 1 92.38 206 ARG A N 1
ATOM 1674 C CA . ARG A 1 206 ? -21.484 -1.107 0.962 1 92.38 206 ARG A CA 1
ATOM 1675 C C . ARG A 1 206 ? -20.062 -1.667 1.039 1 92.38 206 ARG A C 1
ATOM 1677 O O . ARG A 1 206 ? -19.766 -2.711 0.452 1 92.38 206 ARG A O 1
ATOM 1684 N N . THR A 1 207 ? -19.266 -0.911 1.691 1 91.56 207 THR A N 1
ATOM 1685 C CA . THR A 1 207 ? -17.859 -1.271 1.918 1 91.56 207 THR A CA 1
ATOM 1686 C C . THR A 1 207 ? -17.594 -1.486 3.404 1 91.56 207 THR A C 1
ATOM 1688 O O . THR A 1 207 ? -17.953 -0.646 4.234 1 91.56 207 THR A O 1
ATOM 1691 N N . PHE A 1 208 ? -17 -2.645 3.711 1 93.12 208 PHE A N 1
ATOM 1692 C CA . PHE A 1 208 ? -16.703 -2.99 5.098 1 93.12 208 PHE A CA 1
ATOM 1693 C C . PHE A 1 208 ? -15.227 -3.301 5.277 1 93.12 208 PHE A C 1
ATOM 1695 O O . PHE A 1 208 ? -14.633 -4.02 4.469 1 93.12 208 PHE A O 1
ATOM 1702 N N . LYS A 1 209 ? -14.688 -2.709 6.301 1 91.81 209 LYS A N 1
ATOM 1703 C CA . LYS A 1 209 ? -13.328 -3.08 6.664 1 91.81 209 LYS A CA 1
ATOM 1704 C C . LYS A 1 209 ? -13.281 -4.477 7.281 1 91.81 209 LYS A C 1
ATOM 1706 O O . LYS A 1 209 ? -14.055 -4.781 8.195 1 91.81 209 LYS A O 1
ATOM 1711 N N . LEU A 1 210 ? -12.398 -5.328 6.859 1 90.5 210 LEU A N 1
ATOM 1712 C CA . LEU A 1 210 ? -12.391 -6.723 7.285 1 90.5 210 LEU A CA 1
ATOM 1713 C C . LEU A 1 210 ? -12.094 -6.832 8.781 1 90.5 210 LEU A C 1
ATOM 1715 O O . LEU A 1 210 ? -12.688 -7.652 9.477 1 90.5 210 LEU A O 1
ATOM 1719 N N . SER A 1 211 ? -11.211 -5.996 9.289 1 86.81 211 SER A N 1
ATOM 1720 C CA . SER A 1 211 ? -10.781 -6.086 10.68 1 86.81 211 SER A CA 1
ATOM 1721 C C . SER A 1 211 ? -11.922 -5.719 11.633 1 86.81 211 SER A C 1
ATOM 1723 O O . SER A 1 211 ? -11.836 -5.969 12.836 1 86.81 211 SER A O 1
ATOM 1725 N N . ARG A 1 212 ? -12.977 -5.199 11.117 1 91.25 212 ARG A N 1
ATOM 1726 C CA . ARG A 1 212 ? -14.102 -4.785 11.945 1 91.25 212 ARG A CA 1
ATOM 1727 C C . ARG A 1 212 ? -15.25 -5.785 11.852 1 91.25 212 ARG A C 1
ATOM 1729 O O . ARG A 1 212 ? -16.281 -5.609 12.492 1 91.25 212 ARG A O 1
ATOM 1736 N N . ILE A 1 213 ? -15.086 -6.727 11.008 1 92.62 213 ILE A N 1
ATOM 1737 C CA . ILE A 1 213 ? -16.078 -7.785 10.867 1 92.62 213 ILE A CA 1
ATOM 1738 C C . ILE A 1 213 ? -15.922 -8.797 12 1 92.62 213 ILE A C 1
ATOM 1740 O O . ILE A 1 213 ? -14.82 -9.305 12.234 1 92.62 213 ILE A O 1
ATOM 1744 N N . GLN A 1 214 ? -17.031 -9.023 12.633 1 91.81 214 GLN A N 1
ATOM 1745 C CA . GLN A 1 214 ? -17.016 -9.945 13.758 1 91.81 214 GLN A CA 1
ATOM 1746 C C . GLN A 1 214 ? -17.906 -11.156 13.492 1 91.81 214 GLN A C 1
ATOM 1748 O O . GLN A 1 214 ? -19 -11.008 12.945 1 91.81 214 GLN A O 1
ATOM 1753 N N . SER A 1 215 ? -17.422 -12.32 13.828 1 91.31 215 SER A N 1
ATOM 1754 C CA . SER A 1 215 ? -18.156 -13.586 13.812 1 91.31 215 SER A CA 1
ATOM 1755 C C . SER A 1 215 ? -18.812 -13.82 12.461 1 91.31 215 SER A C 1
ATOM 1757 O O . SER A 1 215 ? -20.016 -14.094 12.391 1 91.31 215 SER A O 1
ATOM 1759 N N . PRO A 1 216 ? -18.016 -13.711 11.422 1 93.94 216 PRO A N 1
ATOM 1760 C CA . PRO A 1 216 ? -18.609 -13.977 10.109 1 93.94 216 PRO A CA 1
ATOM 1761 C C . PRO A 1 216 ? -18.984 -15.438 9.914 1 93.94 216 PRO A C 1
ATOM 1763 O O . PRO A 1 216 ? -18.266 -16.328 10.375 1 93.94 216 PRO A O 1
ATOM 1766 N N . VAL A 1 217 ? -20.156 -15.695 9.336 1 93.5 217 VAL A N 1
ATOM 1767 C CA . VAL A 1 217 ? -20.609 -17.031 9 1 93.5 217 VAL A CA 1
ATOM 1768 C C . VAL A 1 217 ? -21.156 -17.062 7.574 1 93.5 217 VAL A C 1
ATOM 1770 O O . VAL A 1 217 ? -21.797 -16.094 7.137 1 93.5 217 VAL A O 1
ATOM 1773 N N . THR A 1 218 ? -20.875 -18.125 6.945 1 94.5 218 THR A N 1
ATOM 1774 C CA . THR A 1 218 ? -21.391 -18.297 5.598 1 94.5 218 THR A CA 1
ATOM 1775 C C . THR A 1 218 ? -22.797 -18.891 5.641 1 94.5 218 THR A C 1
ATOM 1777 O O . THR A 1 218 ? -23.047 -19.891 6.32 1 94.5 218 THR A O 1
ATOM 1780 N N . LEU A 1 219 ? -23.656 -18.281 4.934 1 96.5 219 LEU A N 1
ATOM 1781 C CA . LEU A 1 219 ? -25.031 -18.781 4.859 1 96.5 219 LEU A CA 1
ATOM 1782 C C . LEU A 1 219 ? -25.219 -19.719 3.676 1 96.5 219 LEU A C 1
ATOM 1784 O O . LEU A 1 219 ? -24.312 -19.844 2.84 1 96.5 219 LEU A O 1
ATOM 1788 N N . ARG A 1 220 ? -26.391 -20.375 3.584 1 93.5 220 ARG A N 1
ATOM 1789 C CA . ARG A 1 220 ? -26.688 -21.328 2.514 1 93.5 220 ARG A CA 1
ATOM 1790 C C . ARG A 1 220 ? -27.125 -20.594 1.246 1 93.5 220 ARG A C 1
ATOM 1792 O O . ARG A 1 220 ? -26.969 -21.109 0.14 1 93.5 220 ARG A O 1
ATOM 1799 N N . GLU A 1 221 ? -27.625 -19.453 1.404 1 95.69 221 GLU A N 1
ATOM 1800 C CA . GLU A 1 221 ? -28.156 -18.688 0.286 1 95.69 221 GLU A CA 1
ATOM 1801 C C . GLU A 1 221 ? -27.031 -18.281 -0.678 1 95.69 221 GLU A C 1
ATOM 1803 O O . GLU A 1 221 ? -25.953 -17.906 -0.251 1 95.69 221 GLU A O 1
ATOM 1808 N N . SER A 1 222 ? -27.391 -18.422 -1.987 1 95.44 222 SER A N 1
ATOM 1809 C CA . SER A 1 222 ? -26.438 -18.047 -3.035 1 95.44 222 SER A CA 1
ATOM 1810 C C . SER A 1 222 ? -26.859 -16.75 -3.711 1 95.44 222 SER A C 1
ATOM 1812 O O . SER A 1 222 ? -27.969 -16.25 -3.467 1 95.44 222 SER A O 1
ATOM 1814 N N . TYR A 1 223 ? -25.938 -16.141 -4.484 1 95.38 223 TYR A N 1
ATOM 1815 C CA . TYR A 1 223 ? -26.203 -14.922 -5.242 1 95.38 223 TYR A CA 1
ATOM 1816 C C . TYR A 1 223 ? -25.375 -14.891 -6.52 1 95.38 223 TYR A C 1
ATOM 1818 O O . TYR A 1 223 ? -24.531 -15.773 -6.75 1 95.38 223 TYR A O 1
ATOM 1826 N N . THR A 1 224 ? -25.75 -13.977 -7.375 1 92 224 THR A N 1
ATOM 1827 C CA . THR A 1 224 ? -24.953 -13.641 -8.555 1 92 224 THR A CA 1
ATOM 1828 C C . THR A 1 224 ? -24.578 -12.164 -8.547 1 92 224 THR A C 1
ATOM 1830 O O . THR A 1 224 ? -25.312 -11.328 -8.023 1 92 224 THR A O 1
ATOM 1833 N N . ILE A 1 225 ? -23.406 -11.898 -9.016 1 92 225 ILE A N 1
ATOM 1834 C CA . ILE A 1 225 ? -23 -10.508 -9.164 1 92 225 ILE A CA 1
ATOM 1835 C C . ILE A 1 225 ? -23.625 -9.914 -10.422 1 92 225 ILE A C 1
ATOM 1837 O O . ILE A 1 225 ? -23.469 -10.461 -11.516 1 92 225 ILE A O 1
ATOM 1841 N N . PRO A 1 226 ? -24.344 -8.875 -10.219 1 91.38 226 PRO A N 1
ATOM 1842 C CA . PRO A 1 226 ? -24.969 -8.266 -11.398 1 91.38 226 PRO A CA 1
ATOM 1843 C C . PRO A 1 226 ? -23.938 -7.84 -12.453 1 91.38 226 PRO A C 1
ATOM 1845 O O . PRO A 1 226 ? -22.844 -7.375 -12.109 1 91.38 226 PRO A O 1
ATOM 1848 N N . GLU A 1 227 ? -24.266 -7.922 -13.688 1 82.25 227 GLU A N 1
ATOM 1849 C CA . GLU A 1 227 ? -23.406 -7.512 -14.789 1 82.25 227 GLU A CA 1
ATOM 1850 C C . GLU A 1 227 ? -23.125 -6.012 -14.758 1 82.25 227 GLU A C 1
ATOM 1852 O O . GLU A 1 227 ? -22.125 -5.543 -15.281 1 82.25 227 GLU A O 1
ATOM 1857 N N . SER A 1 228 ? -24.031 -5.359 -14.078 1 86.19 228 SER A N 1
ATOM 1858 C CA . SER A 1 228 ? -23.906 -3.906 -13.992 1 86.19 228 SER A CA 1
ATOM 1859 C C . SER A 1 228 ? -22.828 -3.496 -12.984 1 86.19 228 SER A C 1
ATOM 1861 O O . SER A 1 228 ? -22.375 -2.35 -12.984 1 86.19 228 SER A O 1
ATOM 1863 N N . PHE A 1 229 ? -22.531 -4.414 -12.188 1 88 229 PHE A N 1
ATOM 1864 C CA . PHE A 1 229 ? -21.484 -4.062 -11.227 1 88 229 PHE A CA 1
ATOM 1865 C C . PHE A 1 229 ? -20.109 -4.121 -11.875 1 88 229 PHE A C 1
ATOM 1867 O O . PHE A 1 229 ? -19.719 -5.148 -12.43 1 88 229 PHE A O 1
ATOM 1874 N N . ASN A 1 230 ? -19.406 -3.018 -11.812 1 82.94 230 ASN A N 1
ATOM 1875 C CA . ASN A 1 230 ? -18.016 -2.871 -12.258 1 82.94 230 ASN A CA 1
ATOM 1876 C C . ASN A 1 230 ? -17.141 -2.262 -11.172 1 82.94 230 ASN A C 1
ATOM 1878 O O . ASN A 1 230 ? -17.328 -1.105 -10.797 1 82.94 230 ASN A O 1
ATOM 1882 N N . PRO A 1 231 ? -16.219 -3.115 -10.688 1 85.06 231 PRO A N 1
ATOM 1883 C CA . PRO A 1 231 ? -15.375 -2.602 -9.609 1 85.06 231 PRO A CA 1
ATOM 1884 C C . PRO A 1 231 ? -14.625 -1.329 -10 1 85.06 231 PRO A C 1
ATOM 1886 O O . PRO A 1 231 ? -14.422 -0.446 -9.164 1 85.06 231 PRO A O 1
ATOM 1889 N N . ARG A 1 232 ? -14.227 -1.238 -11.219 1 80 232 ARG A N 1
ATOM 1890 C CA . ARG A 1 232 ? -13.531 -0.049 -11.695 1 80 232 ARG A CA 1
ATOM 1891 C C . ARG A 1 232 ? -14.414 1.188 -11.586 1 80 232 ARG A C 1
ATOM 1893 O O . ARG A 1 232 ? -13.969 2.24 -11.125 1 80 232 ARG A O 1
ATOM 1900 N N . ALA A 1 233 ? -15.586 1.012 -12.016 1 80.75 233 ALA A N 1
ATOM 1901 C CA . ALA A 1 233 ? -16.531 2.125 -11.969 1 80.75 233 ALA A CA 1
ATOM 1902 C C . ALA A 1 233 ? -16.859 2.498 -10.523 1 80.75 233 ALA A C 1
ATOM 1904 O O . ALA A 1 233 ? -16.922 3.682 -10.18 1 80.75 233 ALA A O 1
ATOM 1905 N N . TYR A 1 234 ? -17.016 1.538 -9.734 1 82.75 234 TYR A N 1
ATOM 1906 C CA . TYR A 1 234 ? -17.359 1.77 -8.336 1 82.75 234 TYR A CA 1
ATOM 1907 C C . TYR A 1 234 ? -16.219 2.475 -7.602 1 82.75 234 TYR A C 1
ATOM 1909 O O . TYR A 1 234 ? -16.469 3.35 -6.766 1 82.75 234 TYR A O 1
ATOM 1917 N N . LEU A 1 235 ? -15.008 2.135 -8.016 1 82.56 235 LEU A N 1
ATOM 1918 C CA . LEU A 1 235 ? -13.852 2.664 -7.309 1 82.56 235 LEU A CA 1
ATOM 1919 C C . LEU A 1 235 ? -13.242 3.838 -8.062 1 82.56 235 LEU A C 1
ATOM 1921 O O . LEU A 1 235 ? -12.195 4.359 -7.672 1 82.56 235 LEU A O 1
ATOM 1925 N N . SER A 1 236 ? -13.789 4.238 -9.18 1 74.44 236 SER A N 1
ATOM 1926 C CA . SER A 1 236 ? -13.203 5.215 -10.094 1 74.44 236 SER A CA 1
ATOM 1927 C C . SER A 1 236 ? -12.945 6.543 -9.391 1 74.44 236 SER A C 1
ATOM 1929 O O . SER A 1 236 ? -11.992 7.254 -9.727 1 74.44 236 SER A O 1
ATOM 1931 N N . ASP A 1 237 ? -13.719 6.844 -8.414 1 74.56 237 ASP A N 1
ATOM 1932 C CA . ASP A 1 237 ? -13.539 8.133 -7.746 1 74.56 237 ASP A CA 1
ATOM 1933 C C . ASP A 1 237 ? -13.047 7.949 -6.316 1 74.56 237 ASP A C 1
ATOM 1935 O O . ASP A 1 237 ? -13.039 8.898 -5.527 1 74.56 237 ASP A O 1
ATOM 1939 N N . ALA A 1 238 ? -12.633 6.797 -6.105 1 76.81 238 ALA A N 1
ATOM 1940 C CA . ALA A 1 238 ? -12.203 6.543 -4.73 1 76.81 238 ALA A CA 1
ATOM 1941 C C . ALA A 1 238 ? -10.727 6.883 -4.543 1 76.81 238 ALA A C 1
ATOM 1943 O O . ALA A 1 238 ? -9.891 6.504 -5.367 1 76.81 238 ALA A O 1
ATOM 1944 N N . TRP A 1 239 ? -10.445 7.711 -3.609 1 77.25 239 TRP A N 1
ATOM 1945 C CA . TRP A 1 239 ? -9.055 7.859 -3.193 1 77.25 239 TRP A CA 1
ATOM 1946 C C . TRP A 1 239 ? -8.555 6.602 -2.488 1 77.25 239 TRP A C 1
ATOM 1948 O O . TRP A 1 239 ? -7.438 6.141 -2.738 1 77.25 239 TRP A O 1
ATOM 1958 N N . GLY A 1 240 ? -9.312 6.062 -1.662 1 78.06 240 GLY A N 1
ATOM 1959 C CA . GLY A 1 240 ? -9.086 4.777 -1.022 1 78.06 240 GLY A CA 1
ATOM 1960 C C . GLY A 1 240 ? -10.078 3.717 -1.447 1 78.06 240 GLY A C 1
ATOM 1961 O O . GLY A 1 240 ? -9.961 3.139 -2.529 1 78.06 240 GLY A O 1
ATOM 1962 N N . VAL A 1 241 ? -11.117 3.521 -0.659 1 77.62 241 VAL A N 1
ATOM 1963 C CA . VAL A 1 241 ? -12.125 2.521 -1.005 1 77.62 241 VAL A CA 1
ATOM 1964 C C . VAL A 1 241 ? -13.516 3.135 -0.903 1 77.62 241 VAL A C 1
ATOM 1966 O O . VAL A 1 241 ? -14.516 2.484 -1.229 1 77.62 241 VAL A O 1
ATOM 1969 N N . ILE A 1 242 ? -13.555 4.262 -0.311 1 68.12 242 ILE A N 1
ATOM 1970 C CA . ILE A 1 242 ? -14.859 4.922 -0.225 1 68.12 242 ILE A CA 1
ATOM 1971 C C . ILE A 1 242 ? -15.242 5.48 -1.592 1 68.12 242 ILE A C 1
ATOM 1973 O O . ILE A 1 242 ? -14.609 6.418 -2.086 1 68.12 242 ILE A O 1
ATOM 1977 N N . GLY A 1 243 ? -16.016 4.57 -2.328 1 63.16 243 GLY A N 1
ATOM 1978 C CA . GLY A 1 243 ? -16.609 4.98 -3.594 1 63.16 243 GLY A CA 1
ATOM 1979 C C . GLY A 1 243 ? -17.922 5.727 -3.426 1 63.16 243 GLY A C 1
ATOM 1980 O O . GLY A 1 243 ? -18.578 5.617 -2.387 1 63.16 243 GLY A O 1
ATOM 1981 N N . GLY A 1 244 ? -18.078 7.09 -3.559 1 60.72 244 GLY A N 1
ATOM 1982 C CA . GLY A 1 244 ? -19.328 7.758 -3.197 1 60.72 244 GLY A CA 1
ATOM 1983 C C . GLY A 1 244 ? -20.016 8.406 -4.379 1 60.72 244 GLY A C 1
ATOM 1984 O O . GLY A 1 244 ? -19.484 8.414 -5.492 1 60.72 244 GLY A O 1
ATOM 1985 N N . SER A 1 245 ? -21.359 8.484 -4.109 1 62.78 245 SER A N 1
ATOM 1986 C CA . SER A 1 245 ? -22.344 8.961 -5.066 1 62.78 245 SER A CA 1
ATOM 1987 C C . SER A 1 245 ? -22.078 10.414 -5.457 1 62.78 245 SER A C 1
ATOM 1989 O O . SER A 1 245 ? -22.5 10.859 -6.527 1 62.78 245 SER A O 1
ATOM 1991 N N . ALA A 1 246 ? -21.094 11.109 -4.684 1 81 246 ALA A N 1
ATOM 1992 C CA . ALA A 1 246 ? -20.938 12.516 -5.047 1 81 246 ALA A CA 1
ATOM 1993 C C . ALA A 1 246 ? -19.484 12.953 -4.953 1 81 246 ALA A C 1
ATOM 1995 O O . ALA A 1 246 ? -19.109 13.711 -4.055 1 81 246 ALA A O 1
ATOM 1996 N N . PRO A 1 247 ? -18.703 12.508 -5.941 1 88.25 247 PRO A N 1
ATOM 1997 C CA . PRO A 1 247 ? -17.297 12.875 -5.887 1 88.25 247 PRO A CA 1
ATOM 1998 C C . PRO A 1 247 ? -17.062 14.375 -6.059 1 88.25 247 PRO A C 1
ATOM 2000 O O . PRO A 1 247 ? -17.906 15.062 -6.641 1 88.25 247 PRO A O 1
ATOM 2003 N N . VAL A 1 248 ? -16.062 14.852 -5.473 1 93.25 248 VAL A N 1
ATOM 2004 C CA . VAL A 1 248 ? -15.648 16.25 -5.621 1 93.25 248 VAL A CA 1
ATOM 2005 C C . VAL A 1 248 ? -14.266 16.312 -6.258 1 93.25 248 VAL A C 1
ATOM 2007 O O . VAL A 1 248 ? -13.461 15.383 -6.117 1 93.25 248 VAL A O 1
ATOM 2010 N N . THR A 1 249 ? -14.031 17.312 -7.016 1 95.75 249 THR A N 1
ATOM 2011 C CA . THR A 1 249 ? -12.695 17.594 -7.539 1 95.75 249 THR A CA 1
ATOM 2012 C C . THR A 1 249 ? -11.977 18.609 -6.66 1 95.75 249 THR A C 1
ATOM 2014 O O . THR A 1 249 ? -12.469 19.734 -6.469 1 95.75 249 THR A O 1
ATOM 2017 N N . VAL A 1 250 ? -10.875 18.234 -6.141 1 97.5 250 VAL A N 1
ATOM 2018 C CA . VAL A 1 250 ? -10.086 19.109 -5.277 1 97.5 250 VAL A CA 1
ATOM 2019 C C . VAL A 1 250 ? -8.852 19.609 -6.027 1 97.5 250 VAL A C 1
ATOM 2021 O O . VAL A 1 250 ? -8.109 18.812 -6.605 1 97.5 250 VAL A O 1
ATOM 2024 N N . ARG A 1 251 ? -8.68 20.875 -6.02 1 98.38 251 ARG A N 1
ATOM 2025 C CA . ARG A 1 251 ? -7.48 21.469 -6.602 1 98.38 251 ARG A CA 1
ATOM 2026 C C . ARG A 1 251 ? -6.461 21.812 -5.523 1 98.38 251 ARG A C 1
ATOM 2028 O O . ARG A 1 251 ? -6.777 22.516 -4.555 1 98.38 251 ARG A O 1
ATOM 2035 N N . VAL A 1 252 ? -5.297 21.312 -5.715 1 98.38 252 VAL A N 1
ATOM 2036 C CA . VAL A 1 252 ? -4.234 21.5 -4.734 1 98.38 252 VAL A CA 1
ATOM 2037 C C . VAL A 1 252 ? -3 22.094 -5.414 1 98.38 252 VAL A C 1
ATOM 2039 O O . VAL A 1 252 ? -2.611 21.656 -6.5 1 98.38 252 VAL A O 1
ATOM 2042 N N . ARG A 1 253 ? -2.441 23.109 -4.789 1 98.38 253 ARG A N 1
ATOM 2043 C CA . ARG A 1 253 ? -1.175 23.672 -5.238 1 98.38 253 ARG A CA 1
ATOM 2044 C C . ARG A 1 253 ? -0.021 23.203 -4.355 1 98.38 253 ARG A C 1
ATOM 2046 O O . ARG A 1 253 ? -0.148 23.172 -3.131 1 98.38 253 ARG A O 1
ATOM 2053 N N . PHE A 1 254 ? 1.045 22.844 -5.004 1 97.81 254 PHE A N 1
ATOM 2054 C CA . PHE A 1 254 ? 2.23 22.375 -4.301 1 97.81 254 PHE A CA 1
ATOM 2055 C C . PHE A 1 254 ? 3.389 23.344 -4.473 1 97.81 254 PHE A C 1
ATOM 2057 O O . PHE A 1 254 ? 3.602 23.875 -5.562 1 97.81 254 PHE A O 1
ATOM 2064 N N . ALA A 1 255 ? 4.094 23.594 -3.369 1 97 255 ALA A N 1
ATOM 2065 C CA . ALA A 1 255 ? 5.262 24.484 -3.381 1 97 255 ALA A CA 1
ATOM 2066 C C . ALA A 1 255 ? 6.352 23.922 -4.297 1 97 255 ALA A C 1
ATOM 2068 O O . ALA A 1 255 ? 6.387 22.734 -4.578 1 97 255 ALA A O 1
ATOM 2069 N N . PRO A 1 256 ? 7.25 24.766 -4.707 1 94.44 256 PRO A N 1
ATOM 2070 C CA . PRO A 1 256 ? 8.312 24.344 -5.621 1 94.44 256 PRO A CA 1
ATOM 2071 C C . PRO A 1 256 ? 9.141 23.188 -5.07 1 94.44 256 PRO A C 1
ATOM 2073 O O . PRO A 1 256 ? 9.516 22.281 -5.816 1 94.44 256 PRO A O 1
ATOM 2076 N N . GLU A 1 257 ? 9.344 23.203 -3.805 1 91.69 257 GLU A N 1
ATOM 2077 C CA . GLU A 1 257 ? 10.211 22.188 -3.209 1 91.69 257 GLU A CA 1
ATOM 2078 C C . GLU A 1 257 ? 9.539 20.812 -3.207 1 91.69 257 GLU A C 1
ATOM 2080 O O . GLU A 1 257 ? 10.195 19.797 -2.977 1 91.69 257 GLU A O 1
ATOM 2085 N N . ALA A 1 258 ? 8.227 20.766 -3.463 1 93.06 258 ALA A N 1
ATOM 2086 C CA . ALA A 1 258 ? 7.496 19.5 -3.463 1 93.06 258 ALA A CA 1
ATOM 2087 C C . ALA A 1 258 ? 7.059 19.125 -4.875 1 93.06 258 ALA A C 1
ATOM 2089 O O . ALA A 1 258 ? 6.512 18.031 -5.09 1 93.06 258 ALA A O 1
ATOM 2090 N N . ALA A 1 259 ? 7.297 19.984 -5.836 1 91.5 259 ALA A N 1
ATOM 2091 C CA . ALA A 1 259 ? 6.785 19.812 -7.195 1 91.5 259 ALA A CA 1
ATOM 2092 C C . ALA A 1 259 ? 7.32 18.531 -7.828 1 91.5 259 ALA A C 1
ATOM 2094 O O . ALA A 1 259 ? 6.59 17.828 -8.531 1 91.5 259 ALA A O 1
ATOM 2095 N N . TYR A 1 260 ? 8.547 18.234 -7.559 1 86.44 260 TYR A N 1
ATOM 2096 C CA . TYR A 1 260 ? 9.156 17.062 -8.156 1 86.44 260 TYR A CA 1
ATOM 2097 C C . TYR A 1 260 ? 8.43 15.789 -7.707 1 86.44 260 TYR A C 1
ATOM 2099 O O . TYR A 1 260 ? 8.281 14.844 -8.484 1 86.44 260 TYR A O 1
ATOM 2107 N N . ARG A 1 261 ? 7.988 15.711 -6.473 1 88.94 261 ARG A N 1
ATOM 2108 C CA . ARG A 1 261 ? 7.258 14.555 -5.965 1 88.94 261 ARG A CA 1
ATOM 2109 C C . ARG A 1 261 ? 5.91 14.406 -6.664 1 88.94 261 ARG A C 1
ATOM 2111 O O . ARG A 1 261 ? 5.48 13.289 -6.969 1 88.94 261 ARG A O 1
ATOM 2118 N N . VAL A 1 262 ? 5.301 15.492 -6.871 1 90.06 262 VAL A N 1
ATOM 2119 C CA . VAL A 1 262 ? 4.008 15.508 -7.551 1 90.06 262 VAL A CA 1
ATOM 2120 C C . VAL A 1 262 ? 4.168 14.961 -8.969 1 90.06 262 VAL A C 1
ATOM 2122 O O . VAL A 1 262 ? 3.314 14.219 -9.453 1 90.06 262 VAL A O 1
ATOM 2125 N N . MET A 1 263 ? 5.23 15.289 -9.539 1 86.06 263 MET A N 1
ATOM 2126 C CA . MET A 1 263 ? 5.488 14.891 -10.922 1 86.06 263 MET A CA 1
ATOM 2127 C C . MET A 1 263 ? 5.77 13.398 -11.016 1 86.06 263 MET A C 1
ATOM 2129 O O . MET A 1 263 ? 5.598 12.797 -12.078 1 86.06 263 MET A O 1
ATOM 2133 N N . GLU A 1 264 ? 6.188 12.812 -9.953 1 84 264 GLU A N 1
ATOM 2134 C CA . GLU A 1 264 ? 6.465 11.383 -9.945 1 84 264 GLU A CA 1
ATOM 2135 C C . GLU A 1 264 ? 5.18 10.57 -10.078 1 84 264 GLU A C 1
ATOM 2137 O O . GLU A 1 264 ? 5.215 9.398 -10.469 1 84 264 GLU A O 1
ATOM 2142 N N . GLY A 1 265 ? 4.098 11.117 -9.625 1 82.12 265 GLY A N 1
ATOM 2143 C CA . GLY A 1 265 ? 2.811 10.477 -9.844 1 82.12 265 GLY A CA 1
ATOM 2144 C C . GLY A 1 265 ? 2.451 9.469 -8.766 1 82.12 265 GLY A C 1
ATOM 2145 O O . GLY A 1 265 ? 2.949 9.555 -7.645 1 82.12 265 GLY A O 1
ATOM 2146 N N . GLY A 1 266 ? 1.384 8.656 -9.164 1 80.31 266 GLY A N 1
ATOM 2147 C CA . GLY A 1 266 ? 0.911 7.641 -8.234 1 80.31 266 GLY A CA 1
ATOM 2148 C C . GLY A 1 266 ? -0.312 8.078 -7.445 1 80.31 266 GLY A C 1
ATOM 2149 O O . GLY A 1 266 ? -0.57 7.566 -6.355 1 80.31 266 GLY A O 1
ATOM 2150 N N . TYR A 1 267 ? -0.91 9.086 -7.941 1 86.56 267 TYR A N 1
ATOM 2151 C CA . TYR A 1 267 ? -2.113 9.578 -7.285 1 86.56 267 TYR A CA 1
ATOM 2152 C C . TYR A 1 267 ? -3.359 9.219 -8.078 1 86.56 267 TYR A C 1
ATOM 2154 O O . TYR A 1 267 ? -3.5 9.609 -9.242 1 86.56 267 TYR A O 1
ATOM 2162 N N . PRO A 1 268 ? -4.23 8.477 -7.434 1 82.81 268 PRO A N 1
ATOM 2163 C CA . PRO A 1 268 ? -5.426 8.062 -8.172 1 82.81 268 PRO A CA 1
ATOM 2164 C C . PRO A 1 268 ? -6.328 9.242 -8.547 1 82.81 268 PRO A C 1
ATOM 2166 O O . PRO A 1 268 ? -6.449 10.195 -7.777 1 82.81 268 PRO A O 1
ATOM 2169 N N . ASN A 1 269 ? -6.918 9.125 -9.789 1 86.25 269 ASN A N 1
ATOM 2170 C CA . ASN A 1 269 ? -7.934 10.078 -10.234 1 86.25 269 ASN A CA 1
ATOM 2171 C C . ASN A 1 269 ? -7.383 11.5 -10.281 1 86.25 269 ASN A C 1
ATOM 2173 O O . ASN A 1 269 ? -8.094 12.453 -9.953 1 86.25 269 ASN A O 1
ATOM 2177 N N . ALA A 1 270 ? -6.133 11.617 -10.484 1 89.25 270 ALA A N 1
ATOM 2178 C CA . ALA A 1 270 ? -5.477 12.922 -10.516 1 89.25 270 ALA A CA 1
ATOM 2179 C C . ALA A 1 270 ? -5.246 13.383 -11.953 1 89.25 270 ALA A C 1
ATOM 2181 O O . ALA A 1 270 ? -5.023 12.562 -12.844 1 89.25 270 ALA A O 1
ATOM 2182 N N . SER A 1 271 ? -5.266 14.602 -12.18 1 90.62 271 SER A N 1
ATOM 2183 C CA . SER A 1 271 ? -4.898 15.195 -13.461 1 90.62 271 SER A CA 1
ATOM 2184 C C . SER A 1 271 ? -3.387 15.156 -13.672 1 90.62 271 SER A C 1
ATOM 2186 O O . SER A 1 271 ? -2.635 14.836 -12.75 1 90.62 271 SER A O 1
ATOM 2188 N N . ASP A 1 272 ? -3.078 15.445 -14.891 1 89.75 272 ASP A N 1
ATOM 2189 C CA . ASP A 1 272 ? -1.667 15.766 -15.078 1 89.75 272 ASP A CA 1
ATOM 2190 C C . ASP A 1 272 ? -1.289 17.047 -14.344 1 89.75 272 ASP A C 1
ATOM 2192 O O . ASP A 1 272 ? -2.053 18.016 -14.336 1 89.75 272 ASP A O 1
ATOM 2196 N N . PRO A 1 273 ? -0.149 16.969 -13.727 1 92.81 273 PRO A N 1
ATOM 2197 C CA . PRO A 1 273 ? 0.259 18.156 -12.992 1 92.81 273 PRO A CA 1
ATOM 2198 C C . PRO A 1 273 ? 0.531 19.359 -13.914 1 92.81 273 PRO A C 1
ATOM 2200 O O . PRO A 1 273 ? 1.073 19.172 -15.008 1 92.81 273 PRO A O 1
ATOM 2203 N N . LEU A 1 274 ? 0.104 20.484 -13.531 1 94.69 274 LEU A N 1
ATOM 2204 C CA . LEU A 1 274 ? 0.467 21.75 -14.172 1 94.69 274 LEU A CA 1
ATOM 2205 C C . LEU A 1 274 ? 1.643 22.406 -13.453 1 94.69 274 LEU A C 1
ATOM 2207 O O . LEU A 1 274 ? 1.571 22.672 -12.25 1 94.69 274 LEU A O 1
ATOM 2211 N N . ILE A 1 275 ? 2.639 22.656 -14.18 1 94 275 ILE A N 1
ATOM 2212 C CA . ILE A 1 275 ? 3.82 23.297 -13.602 1 94 275 ILE A CA 1
ATOM 2213 C C . ILE A 1 275 ? 3.818 24.781 -13.922 1 94 275 ILE A C 1
ATOM 2215 O O . ILE A 1 275 ? 3.664 25.188 -15.078 1 94 275 ILE A O 1
ATOM 2219 N N . TYR A 1 276 ? 4.062 25.578 -12.953 1 95.69 276 TYR A N 1
ATOM 2220 C CA . TYR A 1 276 ? 4.09 27.016 -13.125 1 95.69 276 TYR A CA 1
ATOM 2221 C C . TYR A 1 276 ? 5.52 27.531 -13.25 1 95.69 276 TYR A C 1
ATOM 2223 O O . TYR A 1 276 ? 6.469 26.828 -12.883 1 95.69 276 TYR A O 1
ATOM 2231 N N . PRO A 1 277 ? 5.629 28.719 -13.672 1 95.69 277 PRO A N 1
ATOM 2232 C CA . PRO A 1 277 ? 6.961 29.297 -13.867 1 95.69 277 PRO A CA 1
ATOM 2233 C C . PRO A 1 277 ? 7.746 29.422 -12.562 1 95.69 277 PRO A C 1
ATOM 2235 O O . PRO A 1 277 ? 8.977 29.328 -12.57 1 95.69 277 PRO A O 1
ATOM 2238 N N . ASP A 1 278 ? 7.121 29.547 -11.453 1 95.56 278 ASP A N 1
ATOM 2239 C CA . ASP A 1 278 ? 7.809 29.703 -10.172 1 95.56 278 ASP A CA 1
ATOM 2240 C C . ASP A 1 278 ? 8.234 28.359 -9.602 1 95.56 278 ASP A C 1
ATOM 2242 O O . ASP A 1 278 ? 8.805 28.297 -8.508 1 95.56 278 ASP A O 1
ATOM 2246 N N . GLY A 1 279 ? 7.875 27.312 -10.289 1 93.62 279 GLY A N 1
ATOM 2247 C CA . GLY A 1 279 ? 8.297 25.984 -9.867 1 93.62 279 GLY A CA 1
ATOM 2248 C C . GLY A 1 279 ? 7.211 25.234 -9.109 1 93.62 279 GLY A C 1
ATOM 2249 O O . GLY A 1 279 ? 7.363 24.047 -8.82 1 93.62 279 GLY A O 1
ATOM 2250 N N . SER A 1 280 ? 6.18 25.953 -8.805 1 96.38 280 SER A N 1
ATOM 2251 C CA . SER A 1 280 ? 5.074 25.297 -8.117 1 96.38 280 SER A CA 1
ATOM 2252 C C . SER A 1 280 ? 4.277 24.406 -9.078 1 96.38 280 SER A C 1
ATOM 2254 O O . SER A 1 280 ? 4.43 24.516 -10.297 1 96.38 280 SER A O 1
ATOM 2256 N N . ALA A 1 281 ? 3.527 23.453 -8.477 1 96.62 281 ALA A N 1
ATOM 2257 C CA . ALA A 1 281 ? 2.703 22.547 -9.266 1 96.62 281 ALA A CA 1
ATOM 2258 C C . ALA A 1 281 ? 1.262 22.531 -8.766 1 96.62 281 ALA A C 1
ATOM 2260 O O . ALA A 1 281 ? 1.001 22.844 -7.598 1 96.62 281 ALA A O 1
ATOM 2261 N N . GLU A 1 282 ? 0.41 22.281 -9.688 1 97.75 282 GLU A N 1
ATOM 2262 C CA . GLU A 1 282 ? -1.005 22.172 -9.344 1 97.75 282 GLU A CA 1
ATOM 2263 C C . GLU A 1 282 ? -1.581 20.828 -9.82 1 97.75 282 GLU A C 1
ATOM 2265 O O . GLU A 1 282 ? -1.256 20.359 -10.914 1 97.75 282 GLU A O 1
ATOM 2270 N N . LEU A 1 283 ? -2.354 20.266 -8.977 1 96.38 283 LEU A N 1
ATOM 2271 C CA . LEU A 1 283 ? -2.982 18.984 -9.258 1 96.38 283 LEU A CA 1
ATOM 2272 C C . LEU A 1 283 ? -4.48 19.031 -8.969 1 96.38 283 LEU A C 1
ATOM 2274 O O . LEU A 1 283 ? -4.902 19.609 -7.965 1 96.38 283 LEU A O 1
ATOM 2278 N N . GLU A 1 284 ? -5.277 18.5 -9.844 1 96.62 284 GLU A N 1
ATOM 2279 C CA . GLU A 1 284 ? -6.688 18.219 -9.578 1 96.62 284 GLU A CA 1
ATOM 2280 C C . GLU A 1 284 ? -6.906 16.75 -9.258 1 96.62 284 GLU A C 1
ATOM 2282 O O . GLU A 1 284 ? -6.48 15.867 -10.016 1 96.62 284 GLU A O 1
ATOM 2287 N N . ILE A 1 285 ? -7.605 16.5 -8.164 1 94.44 285 ILE A N 1
ATOM 2288 C CA . ILE A 1 285 ? -7.867 15.133 -7.738 1 94.44 285 ILE A CA 1
ATOM 2289 C C . ILE A 1 285 ? -9.367 14.945 -7.496 1 94.44 285 ILE A C 1
ATOM 2291 O O . ILE A 1 285 ? -9.977 15.695 -6.734 1 94.44 285 ILE A O 1
ATOM 2295 N N . ARG A 1 286 ? -9.898 13.984 -8.141 1 92 286 ARG A N 1
ATOM 2296 C CA . ARG A 1 286 ? -11.281 13.602 -7.871 1 92 286 ARG A CA 1
ATOM 2297 C C . ARG A 1 286 ? -11.359 12.578 -6.742 1 92 286 ARG A C 1
ATOM 2299 O O . ARG A 1 286 ? -10.617 11.586 -6.742 1 92 286 ARG A O 1
ATOM 2306 N N . ALA A 1 287 ? -12.211 12.805 -5.746 1 90.75 287 ALA A N 1
ATOM 2307 C CA . ALA A 1 287 ? -12.328 11.914 -4.59 1 90.75 287 ALA A CA 1
ATOM 2308 C C . ALA A 1 287 ? -13.773 11.812 -4.117 1 90.75 287 ALA A C 1
ATOM 2310 O O . ALA A 1 287 ? -14.523 12.789 -4.176 1 90.75 287 ALA A O 1
ATOM 2311 N N . GLY A 1 288 ? -14.102 10.641 -3.715 1 86.81 288 GLY A N 1
ATOM 2312 C CA . GLY A 1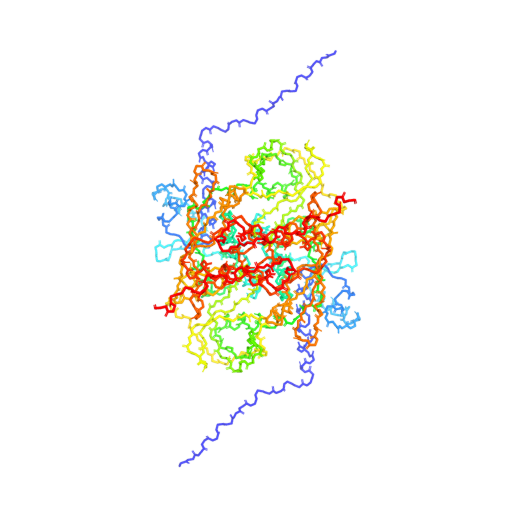 288 ? -15.406 10.461 -3.102 1 86.81 288 GLY A CA 1
ATOM 2313 C C . GLY A 1 288 ? -15.578 11.242 -1.813 1 86.81 288 GLY A C 1
ATOM 2314 O O . GLY A 1 288 ? -14.594 11.586 -1.156 1 86.81 288 GLY A O 1
ATOM 2315 N N . THR A 1 289 ? -16.906 11.609 -1.462 1 88.5 289 THR A N 1
ATOM 2316 C CA . THR A 1 289 ? -17.203 12.383 -0.261 1 88.5 289 THR A CA 1
ATOM 2317 C C . THR A 1 289 ? -18.062 11.578 0.7 1 88.5 289 THR A C 1
ATOM 2319 O O . THR A 1 289 ? -18.672 10.586 0.305 1 88.5 289 THR A O 1
ATOM 2322 N N . ASP A 1 290 ? -17.969 11.93 1.923 1 82.69 290 ASP A N 1
ATOM 2323 C CA . ASP A 1 290 ? -18.891 11.359 2.893 1 82.69 290 ASP A CA 1
ATOM 2324 C C . ASP A 1 290 ? -20.203 12.133 2.922 1 82.69 290 ASP A C 1
ATOM 2326 O O . ASP A 1 290 ? -20.5 12.914 2.012 1 82.69 290 ASP A O 1
ATOM 2330 N N . HIS A 1 291 ? -21 11.852 3.943 1 79.25 291 HIS A N 1
ATOM 2331 C CA . HIS A 1 291 ? -22.328 12.438 4.031 1 79.25 291 HIS A CA 1
ATOM 2332 C C . HIS A 1 291 ? -22.25 13.953 4.215 1 79.25 291 HIS A C 1
ATOM 2334 O O . HIS A 1 291 ? -23.219 14.664 3.941 1 79.25 291 HIS A O 1
ATOM 2340 N N . THR A 1 292 ? -21.094 14.461 4.613 1 85.69 292 THR A N 1
ATOM 2341 C CA . THR A 1 292 ? -20.938 15.898 4.82 1 85.69 292 THR A CA 1
ATOM 2342 C C . THR A 1 292 ? -20.391 16.578 3.562 1 85.69 292 THR A C 1
ATOM 2344 O O . THR A 1 292 ? -20.203 17.797 3.535 1 85.69 292 THR A O 1
ATOM 2347 N N . GLY A 1 293 ? -20.141 15.742 2.561 1 87.69 293 GLY A N 1
ATOM 2348 C CA . GLY A 1 293 ? -19.641 16.297 1.311 1 87.69 293 GLY A CA 1
ATOM 2349 C C . GLY A 1 293 ? -18.125 16.484 1.309 1 87.69 293 GLY A C 1
ATOM 2350 O O . GLY A 1 293 ? -17.578 17.125 0.4 1 87.69 293 GLY A O 1
ATOM 2351 N N . LEU A 1 294 ? -17.5 16.047 2.326 1 92.25 294 LEU A N 1
ATOM 2352 C CA . LEU A 1 294 ? -16.047 16.219 2.432 1 92.25 294 LEU A CA 1
ATOM 2353 C C . LEU A 1 294 ? -15.32 14.953 2.006 1 92.25 294 LEU A C 1
ATOM 2355 O O . LEU A 1 294 ? -15.758 13.844 2.312 1 92.25 294 LEU A O 1
ATOM 2359 N N . PRO A 1 295 ? -14.258 15.102 1.275 1 92.5 295 PRO A N 1
ATOM 2360 C CA . PRO A 1 295 ? -13.438 13.938 0.923 1 92.5 295 PRO A CA 1
ATOM 2361 C C . PRO A 1 295 ? -12.555 13.469 2.078 1 92.5 295 PRO A C 1
ATOM 2363 O O . PRO A 1 295 ? -11.352 13.719 2.09 1 92.5 295 PRO A O 1
ATOM 2366 N N . ARG A 1 296 ? -13.047 12.695 2.904 1 89.25 296 ARG A N 1
ATOM 2367 C CA . ARG A 1 296 ? -12.453 12.32 4.184 1 89.25 296 ARG A CA 1
ATOM 2368 C C . ARG A 1 296 ? -11.164 11.523 3.979 1 89.25 296 ARG A C 1
ATOM 2370 O O . ARG A 1 296 ? -10.25 11.586 4.809 1 89.25 296 ARG A O 1
ATOM 2377 N N . GLU A 1 297 ? -11.039 10.797 2.885 1 89.38 297 GLU A N 1
ATOM 2378 C CA . GLU A 1 297 ? -9.836 10 2.646 1 89.38 297 GLU A CA 1
ATOM 2379 C C . GLU A 1 297 ? -8.719 10.852 2.039 1 89.38 297 GLU A C 1
ATOM 2381 O O . GLU A 1 297 ? -7.539 10.523 2.184 1 89.38 297 GLU A O 1
ATOM 2386 N N . LEU A 1 298 ? -9.086 11.945 1.427 1 93.62 298 LEU A N 1
ATOM 2387 C CA . LEU A 1 298 ? -8.117 12.773 0.726 1 93.62 298 LEU A CA 1
ATOM 2388 C C . LEU A 1 298 ? -7.508 13.812 1.664 1 93.62 298 LEU A C 1
ATOM 2390 O O . LEU A 1 298 ? -6.332 14.156 1.538 1 93.62 298 LEU A O 1
ATOM 2394 N N . ILE A 1 299 ? -8.289 14.305 2.611 1 95.56 299 ILE A N 1
ATOM 2395 C CA . ILE A 1 299 ? -7.895 15.422 3.463 1 95.56 299 ILE A CA 1
ATOM 2396 C C . ILE A 1 299 ? -6.645 15.039 4.254 1 95.56 299 ILE A C 1
ATOM 2398 O O . ILE A 1 299 ? -5.676 15.805 4.301 1 95.56 299 ILE A O 1
ATOM 2402 N N . PRO A 1 300 ? -6.586 13.82 4.84 1 95.81 300 PRO A N 1
ATOM 2403 C CA . PRO A 1 300 ? -5.363 13.43 5.547 1 95.81 300 PRO A CA 1
ATOM 2404 C C . PRO A 1 300 ? -4.129 13.445 4.648 1 95.81 300 PRO A C 1
ATOM 2406 O O . PRO A 1 300 ? -3.043 13.828 5.094 1 95.81 300 PRO A O 1
ATOM 2409 N N . TRP A 1 301 ? -4.301 13.047 3.473 1 95.12 301 TRP A N 1
ATOM 2410 C CA . TRP A 1 301 ? -3.184 13.07 2.535 1 95.12 301 TRP A CA 1
ATOM 2411 C C . TRP A 1 301 ? -2.695 14.492 2.303 1 95.12 301 TRP A C 1
ATOM 2413 O O . TRP A 1 301 ? -1.489 14.75 2.277 1 95.12 301 TRP A O 1
ATOM 2423 N N . ILE A 1 302 ? -3.592 15.453 2.143 1 97.44 302 ILE A N 1
ATOM 2424 C CA . ILE A 1 302 ? -3.217 16.844 1.927 1 97.44 302 ILE A CA 1
ATOM 2425 C C . ILE A 1 302 ? -2.52 17.391 3.172 1 97.44 302 ILE A C 1
ATOM 2427 O O . ILE A 1 302 ? -1.479 18.047 3.072 1 97.44 302 ILE A O 1
ATOM 2431 N N . LEU A 1 303 ? -3.049 17.094 4.324 1 97.62 303 LEU A N 1
ATOM 2432 C CA . LEU A 1 303 ? -2.463 17.531 5.586 1 97.62 303 LEU A CA 1
ATOM 2433 C C . LEU A 1 303 ? -1.024 17.047 5.719 1 97.62 303 LEU A C 1
ATOM 2435 O O . LEU A 1 303 ? -0.179 17.734 6.289 1 97.62 303 LEU A O 1
ATOM 2439 N N . SER A 1 304 ? -0.743 15.898 5.137 1 96.88 304 SER A N 1
ATOM 2440 C CA . SER A 1 304 ? 0.552 15.25 5.297 1 96.88 304 SER A CA 1
ATOM 2441 C C . SER A 1 304 ? 1.661 16.047 4.621 1 96.88 304 SER A C 1
ATOM 2443 O O . SER A 1 304 ? 2.844 15.836 4.902 1 96.88 304 SER A O 1
ATOM 2445 N N . TRP A 1 305 ? 1.342 16.969 3.818 1 96.88 305 TRP A N 1
ATOM 2446 C CA . TRP A 1 305 ? 2.34 17.719 3.062 1 96.88 305 TRP A CA 1
ATOM 2447 C C . TRP A 1 305 ? 2.828 18.938 3.854 1 96.88 305 TRP A C 1
ATOM 2449 O O . TRP A 1 305 ? 3.834 19.547 3.496 1 96.88 305 TRP A O 1
ATOM 2459 N N . GLY A 1 306 ? 2.125 19.266 4.945 1 96.88 306 GLY A N 1
ATOM 2460 C CA . GLY A 1 306 ? 2.488 20.484 5.664 1 96.88 306 GLY A CA 1
ATOM 2461 C C . GLY A 1 306 ? 2.451 21.719 4.801 1 96.88 306 GLY A C 1
ATOM 2462 O O . GLY A 1 306 ? 1.5 21.938 4.043 1 96.88 306 GLY A O 1
ATOM 2463 N N . PRO A 1 307 ? 3.447 22.547 4.984 1 97.88 307 PRO A N 1
ATOM 2464 C CA . PRO A 1 307 ? 3.424 23.828 4.273 1 97.88 307 PRO A CA 1
ATOM 2465 C C . PRO A 1 307 ? 3.668 23.672 2.773 1 97.88 307 PRO A C 1
ATOM 2467 O O . PRO A 1 307 ? 3.619 24.656 2.031 1 97.88 307 PRO A O 1
ATOM 2470 N N . ARG A 1 308 ? 3.836 22.484 2.312 1 97.69 308 ARG A N 1
ATOM 2471 C CA . ARG A 1 308 ? 4.207 22.266 0.918 1 97.69 308 ARG A CA 1
ATOM 2472 C C . ARG A 1 308 ? 2.971 22.109 0.04 1 97.69 308 ARG A C 1
ATOM 2474 O O . ARG A 1 308 ? 3.082 22 -1.184 1 97.69 308 ARG A O 1
ATOM 2481 N N . ALA A 1 309 ? 1.788 22.078 0.647 1 98.06 309 ALA A N 1
ATOM 2482 C CA . ALA A 1 309 ? 0.566 21.953 -0.141 1 98.06 309 ALA A CA 1
ATOM 2483 C C . ALA A 1 309 ? -0.509 22.922 0.343 1 98.06 309 ALA A C 1
ATOM 2485 O O . ALA A 1 309 ? -0.644 23.156 1.546 1 98.06 309 ALA A O 1
ATOM 2486 N N . GLU A 1 310 ? -1.271 23.375 -0.619 1 98.38 310 GLU A N 1
ATOM 2487 C CA . GLU A 1 310 ? -2.395 24.281 -0.366 1 98.38 310 GLU A CA 1
ATOM 2488 C C . GLU A 1 310 ? -3.652 23.812 -1.087 1 98.38 310 GLU A C 1
ATOM 2490 O O . GLU A 1 310 ? -3.623 23.531 -2.289 1 98.38 310 GLU A O 1
ATOM 2495 N N . VAL A 1 311 ? -4.715 23.719 -0.31 1 98.5 311 VAL A N 1
ATOM 2496 C CA . VAL A 1 311 ? -6 23.469 -0.954 1 98.5 311 VAL A CA 1
ATOM 2497 C C . VAL A 1 311 ? -6.539 24.75 -1.563 1 98.5 311 VAL A C 1
ATOM 2499 O O . VAL A 1 311 ? -6.777 25.734 -0.851 1 98.5 311 VAL A O 1
ATOM 2502 N N . LEU A 1 312 ? -6.77 24.734 -2.82 1 98.06 312 LEU A N 1
ATOM 2503 C CA . LEU A 1 312 ? -7.289 25.906 -3.518 1 98.06 312 LEU A CA 1
ATOM 2504 C C . LEU A 1 312 ? -8.812 25.875 -3.598 1 98.06 312 LEU A C 1
ATOM 2506 O O . LEU A 1 312 ? -9.477 26.859 -3.295 1 98.06 312 LEU A O 1
ATOM 2510 N N . GLU A 1 313 ? -9.375 24.734 -4.07 1 97.25 313 GLU A N 1
ATOM 2511 C CA . GLU A 1 313 ? -10.797 24.516 -4.301 1 97.25 313 GLU A CA 1
ATOM 2512 C C . GLU A 1 313 ? -11.172 23.047 -4.086 1 97.25 313 GLU A C 1
ATOM 2514 O O . GLU A 1 313 ? -10.32 22.172 -4.195 1 97.25 313 GLU A O 1
ATOM 2519 N N . PRO A 1 314 ? -12.508 22.844 -3.789 1 97.19 314 PRO A N 1
ATOM 2520 C CA . PRO A 1 314 ? -13.594 23.797 -3.533 1 97.19 314 PRO A CA 1
ATOM 2521 C C . PRO A 1 314 ? -13.461 24.484 -2.176 1 97.19 314 PRO A C 1
ATOM 2523 O O . PRO A 1 314 ? -12.695 24.031 -1.322 1 97.19 314 PRO A O 1
ATOM 2526 N N . GLU A 1 315 ? -14.195 25.531 -1.976 1 96.81 315 GLU A N 1
ATOM 2527 C CA . GLU A 1 315 ? -14.109 26.359 -0.773 1 96.81 315 GLU A CA 1
ATOM 2528 C C . GLU A 1 315 ? -14.43 25.547 0.477 1 96.81 315 GLU A C 1
ATOM 2530 O O . GLU A 1 315 ? -13.82 25.734 1.527 1 96.81 315 GLU A O 1
ATOM 2535 N N . SER A 1 316 ? -15.352 24.688 0.389 1 96.44 316 SER A N 1
ATOM 2536 C CA . SER A 1 316 ? -15.734 23.875 1.535 1 96.44 316 SER A CA 1
ATOM 2537 C C . SER A 1 316 ? -14.57 23 2.008 1 96.44 316 SER A C 1
ATOM 2539 O O . SER A 1 316 ? -14.336 22.875 3.211 1 96.44 316 SER A O 1
ATOM 2541 N N . VAL A 1 317 ? -13.812 22.453 1.071 1 97.38 317 VAL A N 1
ATOM 2542 C CA . VAL A 1 317 ? -12.672 21.609 1.408 1 97.38 317 VAL A CA 1
ATOM 2543 C C . VAL A 1 317 ? -11.539 22.484 1.95 1 97.38 317 VAL A C 1
ATOM 2545 O O . VAL A 1 317 ? -10.875 22.109 2.922 1 97.38 317 VAL A O 1
ATOM 2548 N N . ARG A 1 318 ? -11.344 23.625 1.314 1 98 318 ARG A N 1
ATOM 2549 C CA . ARG A 1 318 ? -10.305 24.531 1.778 1 98 318 ARG A CA 1
ATOM 2550 C C . ARG A 1 318 ? -10.562 24.969 3.219 1 98 318 ARG A C 1
ATOM 2552 O O . ARG A 1 318 ? -9.656 24.938 4.051 1 98 318 ARG A O 1
ATOM 2559 N N . GLN A 1 319 ? -11.773 25.344 3.543 1 96.81 319 GLN A N 1
ATOM 2560 C CA . GLN A 1 319 ? -12.133 25.797 4.883 1 96.81 319 GLN A CA 1
ATOM 2561 C C . GLN A 1 319 ? -11.961 24.672 5.906 1 96.81 319 GLN A C 1
ATOM 2563 O O . GLN A 1 319 ? -11.492 24.906 7.02 1 96.81 319 GLN A O 1
ATOM 2568 N N . HIS A 1 320 ? -12.383 23.531 5.5 1 97.31 320 HIS A N 1
ATOM 2569 C CA . HIS A 1 320 ? -12.227 22.391 6.41 1 97.31 320 HIS A CA 1
ATOM 2570 C C . HIS A 1 320 ? -10.758 22.109 6.672 1 97.31 320 HIS A C 1
ATOM 2572 O O . HIS A 1 320 ? -10.359 21.859 7.812 1 97.31 320 HIS A O 1
ATOM 2578 N N . TRP A 1 321 ? -9.961 22.094 5.609 1 97.56 321 TRP A N 1
ATOM 2579 C CA . TRP A 1 321 ? -8.523 21.891 5.703 1 97.56 321 TRP A CA 1
ATOM 2580 C C . TRP A 1 321 ? -7.883 22.891 6.656 1 97.56 321 TRP A C 1
ATOM 2582 O O . TRP A 1 321 ? -7.156 22.516 7.574 1 97.56 321 TRP A O 1
ATOM 2592 N N . LEU A 1 322 ? -8.203 24.156 6.551 1 97.06 322 LEU A N 1
ATOM 2593 C CA . LEU A 1 322 ? -7.688 25.188 7.43 1 97.06 322 LEU A CA 1
ATOM 2594 C C . LEU A 1 322 ? -8.18 24.984 8.859 1 97.06 322 LEU A C 1
ATOM 2596 O O . LEU A 1 322 ? -7.422 25.172 9.812 1 97.06 322 LEU A O 1
ATOM 2600 N N . ALA A 1 323 ? -9.43 24.641 8.984 1 96.38 323 ALA A N 1
ATOM 2601 C CA . ALA A 1 323 ? -10.008 24.422 10.305 1 96.38 323 ALA A CA 1
ATOM 2602 C C . ALA A 1 323 ? -9.273 23.312 11.047 1 96.38 323 ALA A C 1
ATOM 2604 O O . ALA A 1 323 ? -9.07 23.391 12.258 1 96.38 323 ALA A O 1
ATOM 2605 N N . GLU A 1 324 ? -8.914 22.25 10.32 1 96.81 324 GLU A N 1
ATOM 2606 C CA . GLU A 1 324 ? -8.156 21.156 10.914 1 96.81 324 GLU A CA 1
ATOM 2607 C C . GLU A 1 324 ? -6.812 21.641 11.445 1 96.81 324 GLU A C 1
ATOM 2609 O O . GLU A 1 324 ? -6.398 21.25 12.539 1 96.81 324 GLU A O 1
ATOM 2614 N N . LEU A 1 325 ? -6.156 22.453 10.695 1 96.88 325 LEU A N 1
ATOM 2615 C CA . LEU A 1 325 ? -4.848 22.969 11.07 1 96.88 325 LEU A CA 1
ATOM 2616 C C . LEU A 1 325 ? -4.961 23.875 12.297 1 96.88 325 LEU A C 1
ATOM 2618 O O . LEU A 1 325 ? -4.188 23.734 13.25 1 96.88 325 LEU A O 1
ATOM 2622 N N . ARG A 1 326 ? -5.945 24.766 12.297 1 95.62 326 ARG A N 1
ATOM 2623 C CA . ARG A 1 326 ? -6.176 25.672 13.422 1 95.62 326 ARG A CA 1
ATOM 2624 C C . ARG A 1 326 ? -6.508 24.891 14.688 1 95.62 326 ARG A C 1
ATOM 2626 O O . ARG A 1 326 ? -5.977 25.172 15.766 1 95.62 326 ARG A O 1
ATOM 2633 N N . ALA A 1 327 ? -7.371 23.906 14.492 1 96.38 327 ALA A N 1
ATOM 2634 C CA . ALA A 1 327 ? -7.777 23.109 15.641 1 96.38 327 ALA A CA 1
ATOM 2635 C C . ALA A 1 327 ? -6.578 22.391 16.25 1 96.38 327 ALA A C 1
ATOM 2637 O O . ALA A 1 327 ? -6.492 22.25 17.469 1 96.38 327 ALA A O 1
ATOM 2638 N N . THR A 1 328 ? -5.676 21.938 15.438 1 96.62 328 THR A N 1
ATOM 2639 C CA . THR A 1 328 ? -4.484 21.25 15.922 1 96.62 328 THR A CA 1
ATOM 2640 C C . THR A 1 328 ? -3.621 22.188 16.766 1 96.62 328 THR A C 1
ATOM 2642 O O . THR A 1 328 ? -3.232 21.859 17.875 1 96.62 328 THR A O 1
ATOM 2645 N N . LEU A 1 329 ? -3.352 23.328 16.234 1 95.12 329 LEU A N 1
ATOM 2646 C CA . LEU A 1 329 ? -2.508 24.281 16.953 1 95.12 329 LEU A CA 1
ATOM 2647 C C . LEU A 1 329 ? -3.207 24.781 18.219 1 95.12 329 LEU A C 1
ATOM 2649 O O . LEU A 1 329 ? -2.566 24.969 19.25 1 95.12 329 LEU A O 1
ATOM 2653 N N . ARG A 1 330 ? -4.48 25 18.156 1 93.25 330 ARG A N 1
ATOM 2654 C CA . ARG A 1 330 ? -5.242 25.438 19.328 1 93.25 330 ARG A CA 1
ATOM 2655 C C . ARG A 1 330 ? -5.133 24.422 20.453 1 93.25 330 ARG A C 1
ATOM 2657 O O . ARG A 1 330 ? -5 24.797 21.625 1 93.25 330 ARG A O 1
ATOM 2664 N N . ARG A 1 331 ? -5.125 23.203 20.078 1 94.81 331 ARG A N 1
ATOM 2665 C CA . ARG A 1 331 ? -5.148 22.141 21.062 1 94.81 331 ARG A CA 1
ATOM 2666 C C . ARG A 1 331 ? -3.758 21.891 21.641 1 94.81 331 ARG A C 1
ATOM 2668 O O . ARG A 1 331 ? -3.621 21.562 22.828 1 94.81 331 ARG A O 1
ATOM 2675 N N . TYR A 1 332 ? -2.723 22.125 20.828 1 94.81 332 TYR A N 1
ATOM 2676 C CA . TYR A 1 332 ? -1.472 21.531 21.266 1 94.81 332 TYR A CA 1
ATOM 2677 C C . TYR A 1 332 ? -0.349 22.562 21.312 1 94.81 332 TYR A C 1
ATOM 2679 O O . TYR A 1 332 ? 0.721 22.297 21.859 1 94.81 332 TYR A O 1
ATOM 2687 N N . ASP A 1 333 ? -0.545 23.625 20.672 1 91.88 333 ASP A N 1
ATOM 2688 C CA . ASP A 1 333 ? 0.475 24.656 20.656 1 91.88 333 ASP A CA 1
ATOM 2689 C C . ASP A 1 333 ? 0.218 25.703 21.75 1 91.88 333 ASP A C 1
ATOM 2691 O O . ASP A 1 333 ? -0.702 26.516 21.625 1 91.88 333 ASP A O 1
ATOM 2695 N N . PRO A 1 334 ? 0.958 25.734 22.75 1 85.88 334 PRO A N 1
ATOM 2696 C CA . PRO A 1 334 ? 0.735 26.703 23.828 1 85.88 334 PRO A CA 1
ATOM 2697 C C . PRO A 1 334 ? 0.869 28.141 23.344 1 85.88 334 PRO A C 1
ATOM 2699 O O . PRO A 1 334 ? 0.315 29.062 23.969 1 85.88 334 PRO A O 1
ATOM 2702 N N . ASP A 1 335 ? 1.53 28.359 22.219 1 80 335 ASP A N 1
ATOM 2703 C CA . ASP A 1 335 ? 1.803 29.719 21.734 1 80 335 ASP A CA 1
ATOM 2704 C C . ASP A 1 335 ? 0.773 30.141 20.703 1 80 335 ASP A C 1
ATOM 2706 O O . ASP A 1 335 ? 0.847 31.266 20.172 1 80 335 ASP A O 1
ATOM 2710 N N . PHE A 1 336 ? -0.146 29.203 20.438 1 84.5 336 PHE A N 1
ATOM 2711 C CA . PHE A 1 336 ? -1.101 29.5 19.375 1 84.5 336 PHE A CA 1
ATOM 2712 C C . PHE A 1 336 ? -2.184 30.453 19.875 1 84.5 336 PHE A C 1
ATOM 2714 O O . PHE A 1 336 ? -2.762 30.25 20.938 1 84.5 336 PHE A O 1
ATOM 2721 N N . ARG A 1 337 ? -2.412 31.812 19.297 1 74.06 337 ARG A N 1
ATOM 2722 C CA . ARG A 1 337 ? -3.488 32.75 19.562 1 74.06 337 ARG A CA 1
ATOM 2723 C C . ARG A 1 337 ? -4.277 33.031 18.281 1 74.06 337 ARG A C 1
ATOM 2725 O O . ARG A 1 337 ? -3.709 33.094 17.188 1 74.06 337 ARG A O 1
ATOM 2732 N N . GLU A 1 338 ? -5.535 32.656 18.266 1 67.69 338 GLU A N 1
ATOM 2733 C CA . GLU A 1 338 ? -6.379 33 17.125 1 67.69 338 GLU A CA 1
ATOM 2734 C C . GLU A 1 338 ? -6.926 34.438 17.266 1 67.69 338 GLU A C 1
ATOM 2736 O O . GLU A 1 338 ? -7.246 34.875 18.359 1 67.69 338 GLU A O 1
ATOM 2741 N N . ASP A 1 339 ? -6.719 35.438 16.438 1 57.22 339 ASP A N 1
ATOM 2742 C CA . ASP A 1 339 ? -7.348 36.75 16.5 1 57.22 339 ASP A CA 1
ATOM 2743 C C . ASP A 1 339 ? -8.867 36.656 16.375 1 57.22 339 ASP A C 1
ATOM 2745 O O . ASP A 1 339 ? -9.375 36.062 15.422 1 57.22 339 ASP A O 1
ATOM 2749 N N . ALA A 1 340 ? -9.586 36.531 17.453 1 47.91 340 ALA A N 1
ATOM 2750 C CA . ALA A 1 340 ? -11.047 36.625 17.516 1 47.91 340 ALA A CA 1
ATOM 2751 C C . ALA A 1 340 ? -11.539 37.875 16.766 1 47.91 340 ALA A C 1
ATOM 2753 O O . ALA A 1 340 ? -12.703 38.25 16.875 1 47.91 340 ALA A O 1
ATOM 2754 N N . GLY A 1 341 ? -10.852 38.594 16.047 1 42.06 341 GLY A N 1
ATOM 2755 C CA . GLY A 1 341 ? -11.391 39.875 15.555 1 42.06 341 GLY A CA 1
ATOM 2756 C C . GLY A 1 341 ? -12.547 39.688 14.586 1 42.06 341 GLY A C 1
ATOM 2757 O O . GLY A 1 341 ? -13.398 40.562 14.453 1 42.06 341 GLY A O 1
ATOM 2758 N N . VAL A 1 342 ? -12.523 38.812 13.609 1 40.44 342 VAL A N 1
ATOM 2759 C CA . VAL A 1 342 ? -13.359 39.219 12.484 1 40.44 342 VAL A CA 1
ATOM 2760 C C . VAL A 1 342 ? -14.82 38.906 12.797 1 40.44 342 VAL A C 1
ATOM 2762 O O . VAL A 1 342 ? -15.703 39.094 11.953 1 40.44 342 VAL A O 1
ATOM 2765 N N . LEU A 1 343 ? -15.203 38.188 13.812 1 38.16 343 LEU A N 1
ATOM 2766 C CA . LEU A 1 343 ? -16.641 37.969 13.828 1 38.16 343 LEU A CA 1
ATOM 2767 C C . LEU A 1 343 ? -17.359 39.25 14.242 1 38.16 343 LEU A C 1
ATOM 2769 O O . LEU A 1 343 ? -18.578 39.25 14.43 1 38.16 343 LEU A O 1
ATOM 2773 N N . ARG A 1 344 ? -16.719 40.344 14.734 1 34.78 344 ARG A N 1
ATOM 2774 C CA . ARG A 1 344 ? -17.594 41.406 15.188 1 34.78 344 ARG A CA 1
ATOM 2775 C C . ARG A 1 344 ? -18.234 42.125 14.008 1 34.78 344 ARG A C 1
ATOM 2777 O O . ARG A 1 344 ? -18.75 43.25 14.156 1 34.78 344 ARG A O 1
ATOM 2784 N N . VAL A 1 345 ? -18.094 41.812 12.789 1 32.69 345 VAL A N 1
ATOM 2785 C CA . VAL A 1 345 ? -18.719 42.812 11.945 1 32.69 345 VAL A CA 1
ATOM 2786 C C . VAL A 1 345 ? -20.219 42.875 12.219 1 32.69 345 VAL A C 1
ATOM 2788 O O . VAL A 1 345 ? -20.766 43.938 12.5 1 32.69 345 VAL A O 1
ATOM 2791 N N . ARG A 1 346 ? -21.203 42.406 11.141 1 30.72 346 ARG A N 1
ATOM 2792 C CA . ARG A 1 346 ? -22.391 43.125 10.648 1 30.72 346 ARG A CA 1
ATOM 2793 C C . ARG A 1 346 ? -23.594 42.812 11.531 1 30.72 346 ARG A C 1
ATOM 2795 O O . ARG A 1 346 ? -24.281 41.812 11.344 1 30.72 346 ARG A O 1
ATOM 2802 N N . GLY A 1 347 ? -23.484 42.812 12.789 1 24.48 347 GLY A N 1
ATOM 2803 C CA . GLY A 1 347 ? -24.797 42.938 13.406 1 24.48 347 GLY A CA 1
ATOM 2804 C C . GLY A 1 347 ? -25.531 44.188 13 1 24.48 347 GLY A C 1
ATOM 2805 O O . GLY A 1 347 ? -26.688 44.406 13.383 1 24.48 347 GLY A O 1
ATOM 2806 N N . ALA A 1 348 ? -24.906 45.25 12.375 1 25.86 348 ALA A N 1
ATOM 2807 C CA . ALA A 1 348 ? -25.875 46.312 12.117 1 25.86 348 ALA A CA 1
ATOM 2808 C C . ALA A 1 348 ? -26.734 45.969 10.898 1 25.86 348 ALA A C 1
ATOM 2810 O O . ALA A 1 348 ? -26.25 45.375 9.93 1 25.86 348 ALA A O 1
ATOM 2811 N N . MET B 1 1 ? -56.469 -33.25 5.605 1 26.45 1 MET B N 1
ATOM 2812 C CA . MET B 1 1 ? -55.625 -32.062 5.875 1 26.45 1 MET B CA 1
ATOM 2813 C C . MET B 1 1 ? -54.344 -32.469 6.59 1 26.45 1 MET B C 1
ATOM 2815 O O . MET B 1 1 ? -54.156 -32.125 7.754 1 26.45 1 MET B O 1
ATOM 2819 N N . GLY B 1 2 ? -53.719 -33.594 6.309 1 31.16 2 GLY B N 1
ATOM 2820 C CA . GLY B 1 2 ? -52.656 -34.156 7.117 1 31.16 2 GLY B CA 1
ATOM 2821 C C . GLY B 1 2 ? -51.375 -33.375 7.055 1 31.16 2 GLY B C 1
ATOM 2822 O O . GLY B 1 2 ? -51 -32.844 6 1 31.16 2 GLY B O 1
ATOM 2823 N N . GLU B 1 3 ? -50.906 -32.781 8.242 1 31.45 3 GLU B N 1
ATOM 2824 C CA . GLU B 1 3 ? -49.719 -32 8.602 1 31.45 3 GLU B CA 1
ATOM 2825 C C . GLU B 1 3 ? -48.438 -32.75 8.273 1 31.45 3 GLU B C 1
ATOM 2827 O O . GLU B 1 3 ? -48.188 -33.812 8.812 1 31.45 3 GLU B O 1
ATOM 2832 N N . LEU B 1 4 ? -47.938 -32.75 7.043 1 35.16 4 LEU B N 1
ATOM 2833 C CA . LEU B 1 4 ? -46.656 -33.312 6.68 1 35.16 4 LEU B CA 1
ATOM 2834 C C . LEU B 1 4 ? -45.531 -32.625 7.445 1 35.16 4 LEU B C 1
ATOM 2836 O O . LEU B 1 4 ? -45.281 -31.422 7.266 1 35.16 4 LEU B O 1
ATOM 2840 N N . THR B 1 5 ? -45.219 -33.094 8.703 1 32.69 5 THR B N 1
ATOM 2841 C CA . THR B 1 5 ? -44.094 -32.656 9.539 1 32.69 5 THR B CA 1
ATOM 2842 C C . THR B 1 5 ? -42.781 -32.875 8.82 1 32.69 5 THR B C 1
ATOM 2844 O O . THR B 1 5 ? -42.438 -34 8.461 1 32.69 5 THR B O 1
ATOM 2847 N N . LEU B 1 6 ? -42.281 -31.922 8.062 1 32.28 6 LEU B N 1
ATOM 2848 C CA . LEU B 1 6 ? -40.969 -31.859 7.473 1 32.28 6 LEU B CA 1
ATOM 2849 C C . LEU B 1 6 ? -39.875 -32.062 8.539 1 32.28 6 LEU B C 1
ATOM 2851 O O . LEU B 1 6 ? -39.781 -31.281 9.484 1 32.28 6 LEU B O 1
ATOM 2855 N N . HIS B 1 7 ? -39.469 -33.312 8.852 1 32.16 7 HIS B N 1
ATOM 2856 C CA . HIS B 1 7 ? -38.344 -33.688 9.719 1 32.16 7 HIS B CA 1
ATOM 2857 C C . HIS B 1 7 ? -37.062 -33 9.289 1 32.16 7 HIS B C 1
ATOM 2859 O O . HIS B 1 7 ? -36.688 -33.062 8.109 1 32.16 7 HIS B O 1
ATOM 2865 N N . ASP B 1 8 ? -36.656 -31.953 9.883 1 32.03 8 ASP B N 1
ATOM 2866 C CA . ASP B 1 8 ? -35.375 -31.266 9.875 1 32.03 8 ASP B CA 1
ATOM 2867 C C . ASP B 1 8 ? -34.219 -32.25 10.031 1 32.03 8 ASP B C 1
ATOM 2869 O O . ASP B 1 8 ? -34.094 -32.906 11.07 1 32.03 8 ASP B O 1
ATOM 2873 N N . ALA B 1 9 ? -33.781 -32.969 9.055 1 33.19 9 ALA B N 1
ATOM 2874 C CA . ALA B 1 9 ? -32.625 -33.844 9.141 1 33.19 9 ALA B CA 1
ATOM 2875 C C . ALA B 1 9 ? -31.453 -33.125 9.789 1 33.19 9 ALA B C 1
ATOM 2877 O O . ALA B 1 9 ? -31 -32.062 9.297 1 33.19 9 ALA B O 1
ATOM 2878 N N . GLU B 1 10 ? -31.219 -33.125 11.117 1 34 10 GLU B N 1
ATOM 2879 C CA . GLU B 1 10 ? -30.062 -32.75 11.922 1 34 10 GLU B CA 1
ATOM 2880 C C . GLU B 1 10 ? -28.766 -33.156 11.242 1 34 10 GLU B C 1
ATOM 2882 O O . GLU B 1 10 ? -28.625 -34.312 10.797 1 34 10 GLU B O 1
ATOM 2887 N N . THR B 1 11 ? -28.109 -32.344 10.57 1 39.97 11 THR B N 1
ATOM 2888 C CA . THR B 1 11 ? -26.75 -32.656 10.164 1 39.97 11 THR B CA 1
ATOM 2889 C C . THR B 1 11 ? -26.031 -33.469 11.25 1 39.97 11 THR B C 1
ATOM 2891 O O . THR B 1 11 ? -25.938 -33.031 12.398 1 39.97 11 THR B O 1
ATOM 2894 N N . PRO B 1 12 ? -25.938 -34.719 11.219 1 43.44 12 PRO B N 1
ATOM 2895 C CA . PRO B 1 12 ? -25.422 -35.562 12.289 1 43.44 12 PRO B CA 1
ATOM 2896 C C . PRO B 1 12 ? -24.141 -35 12.922 1 43.44 12 PRO B C 1
ATOM 2898 O O . PRO B 1 12 ? -23.297 -34.438 12.227 1 43.44 12 PRO B O 1
ATOM 2901 N N . ALA B 1 13 ? -24.125 -34.5 14.156 1 48.66 13 ALA B N 1
ATOM 2902 C CA . ALA B 1 13 ? -22.984 -34.25 15.016 1 48.66 13 ALA B CA 1
ATOM 2903 C C . ALA B 1 13 ? -21.891 -35.312 14.828 1 48.66 13 ALA B C 1
ATOM 2905 O O . ALA B 1 13 ? -22.156 -36.5 14.984 1 48.66 13 ALA B O 1
ATOM 2906 N N . ARG B 1 14 ? -20.797 -35 14.203 1 49.25 14 ARG B N 1
ATOM 2907 C CA . ARG B 1 14 ? -19.703 -35.969 14.109 1 49.25 14 ARG B CA 1
ATOM 2908 C C . ARG B 1 14 ? -19.359 -36.531 15.477 1 49.25 14 ARG B C 1
ATOM 2910 O O . ARG B 1 14 ? -19.422 -35.812 16.484 1 49.25 14 ARG B O 1
ATOM 2917 N N . ASN B 1 15 ? -19.266 -37.688 15.719 1 57.66 15 ASN B N 1
ATOM 2918 C CA . ASN B 1 15 ? -18.844 -38.312 16.969 1 57.66 15 ASN B CA 1
ATOM 2919 C C . ASN B 1 15 ? -17.484 -37.781 17.422 1 57.66 15 ASN B C 1
ATOM 2921 O O . ASN B 1 15 ? -16.719 -37.25 16.625 1 57.66 15 ASN B O 1
ATOM 2925 N N . PRO B 1 16 ? -17.172 -37.594 18.719 1 59.88 16 PRO B N 1
ATOM 2926 C CA . PRO B 1 16 ? -15.93 -37.062 19.25 1 59.88 16 PRO B CA 1
ATOM 2927 C C . PRO B 1 16 ? -14.695 -37.594 18.531 1 59.88 16 PRO B C 1
ATOM 2929 O O . PRO B 1 16 ? -13.719 -36.844 18.344 1 59.88 16 PRO B O 1
ATOM 2932 N N . GLY B 1 17 ? -14.742 -38.812 18.172 1 56.69 17 GLY B N 1
ATOM 2933 C CA . GLY B 1 17 ? -13.633 -39.406 17.438 1 56.69 17 GLY B CA 1
ATOM 2934 C C . GLY B 1 17 ? -13.453 -38.781 16.062 1 56.69 17 GLY B C 1
ATOM 2935 O O . GLY B 1 17 ? -12.32 -38.531 15.633 1 56.69 17 GLY B O 1
ATOM 2936 N N . GLU B 1 18 ? -14.531 -38.531 15.438 1 57.56 18 GLU B N 1
ATOM 2937 C CA . GLU B 1 18 ? -14.5 -37.938 14.094 1 57.56 18 GLU B CA 1
ATOM 2938 C C . GLU B 1 18 ? -14.008 -36.5 14.125 1 57.56 18 GLU B C 1
ATOM 2940 O O . GLU B 1 18 ? -13.273 -36.062 13.234 1 57.56 18 GLU B O 1
ATOM 2945 N N . ARG B 1 19 ? -14.352 -35.844 15.133 1 58.44 19 ARG B N 1
ATOM 2946 C CA . ARG B 1 19 ? -13.906 -34.469 15.281 1 58.44 19 ARG B CA 1
ATOM 2947 C C . ARG B 1 19 ? -12.391 -34.406 15.445 1 58.44 19 ARG B C 1
ATOM 2949 O O . ARG B 1 19 ? -11.742 -33.5 14.891 1 58.44 19 ARG B O 1
ATOM 2956 N N . ARG B 1 20 ? -11.898 -35.375 16.234 1 59.91 20 ARG B N 1
ATOM 2957 C CA . ARG B 1 20 ? -10.453 -35.438 16.453 1 59.91 20 ARG B CA 1
ATOM 2958 C C . ARG B 1 20 ? -9.719 -35.719 15.156 1 59.91 20 ARG B C 1
ATOM 2960 O O . ARG B 1 20 ? -8.664 -35.156 14.883 1 59.91 20 ARG B O 1
ATOM 2967 N N . THR B 1 21 ? -10.328 -36.625 14.438 1 58.59 21 THR B N 1
ATOM 2968 C CA . THR B 1 21 ? -9.727 -37 13.156 1 58.59 21 THR B CA 1
ATOM 2969 C C . THR B 1 21 ? -9.742 -35.812 12.188 1 58.59 21 THR B C 1
ATOM 2971 O O . THR B 1 21 ? -8.766 -35.562 11.477 1 58.59 21 THR B O 1
ATOM 2974 N N . TRP B 1 22 ? -10.789 -35.125 12.234 1 55.53 22 TRP B N 1
ATOM 2975 C CA . TRP B 1 22 ? -10.922 -34 11.344 1 55.53 22 TRP B CA 1
ATOM 2976 C C . TRP B 1 22 ? -9.953 -32.875 11.727 1 55.53 22 TRP B C 1
ATOM 2978 O O . TRP B 1 22 ? -9.32 -32.281 10.859 1 55.53 22 TRP B O 1
ATOM 2988 N N . ARG B 1 23 ? -9.781 -32.656 12.953 1 62.41 23 ARG B N 1
ATOM 2989 C CA . ARG B 1 23 ? -8.859 -31.625 13.43 1 62.41 23 ARG B CA 1
ATOM 2990 C C . ARG B 1 23 ? -7.418 -31.969 13.062 1 62.41 23 ARG B C 1
ATOM 2992 O O . ARG B 1 23 ? -6.645 -31.094 12.664 1 62.41 23 ARG B O 1
ATOM 2999 N N . LYS B 1 24 ? -7.16 -33.25 13.273 1 63.19 24 LYS B N 1
ATOM 3000 C CA . LYS B 1 24 ? -5.824 -33.719 12.906 1 63.19 24 LYS B CA 1
ATOM 3001 C C . LYS B 1 24 ? -5.586 -33.562 11.406 1 63.19 24 LYS B C 1
ATOM 3003 O O . LYS B 1 24 ? -4.512 -33.125 10.984 1 63.19 24 LYS B O 1
ATOM 3008 N N . ALA B 1 25 ? -6.57 -33.875 10.664 1 63.12 25 ALA B N 1
ATOM 3009 C CA . ALA B 1 25 ? -6.457 -33.75 9.211 1 63.12 25 ALA B CA 1
ATOM 3010 C C . ALA B 1 25 ? -6.277 -32.312 8.789 1 63.12 25 ALA B C 1
ATOM 3012 O O . ALA B 1 25 ? -5.469 -32 7.91 1 63.12 25 ALA B O 1
ATOM 3013 N N . GLN B 1 26 ? -6.914 -31.531 9.461 1 62.25 26 GLN B N 1
ATOM 3014 C CA . GLN B 1 26 ? -6.812 -30.109 9.164 1 62.25 26 GLN B CA 1
ATOM 3015 C C . GLN B 1 26 ? -5.43 -29.578 9.516 1 62.25 26 GLN B C 1
ATOM 3017 O O . GLN B 1 26 ? -4.855 -28.781 8.758 1 62.25 26 GLN B O 1
ATOM 3022 N N . ARG B 1 27 ? -4.953 -30.062 10.625 1 68.12 27 ARG B N 1
ATOM 3023 C CA . ARG B 1 27 ? -3.621 -29.625 11.039 1 68.12 27 ARG B CA 1
ATOM 3024 C C . ARG B 1 27 ? -2.559 -30.125 10.062 1 68.12 27 ARG B C 1
ATOM 3026 O O . ARG B 1 27 ? -1.646 -29.391 9.695 1 68.12 27 ARG B O 1
ATOM 3033 N N . LEU B 1 28 ? -2.73 -31.406 9.625 1 70.88 28 LEU B N 1
ATOM 3034 C CA . LEU B 1 28 ? -1.768 -31.969 8.688 1 70.88 28 LEU B CA 1
ATOM 3035 C C . LEU B 1 28 ? -1.743 -31.172 7.391 1 70.88 28 LEU B C 1
ATOM 3037 O O . LEU B 1 28 ? -0.673 -30.906 6.836 1 70.88 28 LEU B O 1
ATOM 3041 N N . ARG B 1 29 ? -2.873 -30.812 7.016 1 60.22 29 ARG B N 1
ATOM 3042 C CA . ARG B 1 29 ? -2.947 -30 5.805 1 60.22 29 ARG B CA 1
ATOM 3043 C C . ARG B 1 29 ? -2.287 -28.641 6.012 1 60.22 29 ARG B C 1
ATOM 3045 O O . ARG B 1 29 ? -1.543 -28.172 5.148 1 60.22 29 ARG B O 1
ATOM 3052 N N . GLN B 1 30 ? -2.557 -28.141 7.09 1 67.62 30 GLN B N 1
ATOM 3053 C CA . GLN B 1 30 ? -1.97 -26.844 7.402 1 67.62 30 GLN B CA 1
ATOM 3054 C C . GLN B 1 30 ? -0.454 -26.938 7.547 1 67.62 30 GLN B C 1
ATOM 3056 O O . GLN B 1 30 ? 0.279 -26.062 7.086 1 67.62 30 GLN B O 1
ATOM 3061 N N . LEU B 1 31 ? -0.071 -28.016 8.188 1 74.31 31 LEU B N 1
ATOM 3062 C CA . LEU B 1 31 ? 1.353 -28.281 8.367 1 74.31 31 LEU B CA 1
ATOM 3063 C C . LEU B 1 31 ? 2.051 -28.438 7.02 1 74.31 31 LEU B C 1
ATOM 3065 O O . LEU B 1 31 ? 3.137 -27.891 6.812 1 74.31 31 LEU B O 1
ATOM 3069 N N . GLU B 1 32 ? 1.45 -29.266 6.172 1 67.81 32 GLU B N 1
ATOM 3070 C CA . GLU B 1 32 ? 1.992 -29.422 4.824 1 67.81 32 GLU B CA 1
ATOM 3071 C C . GLU B 1 32 ? 2.131 -28.078 4.129 1 67.81 32 GLU B C 1
ATOM 3073 O O . GLU B 1 32 ? 3.17 -27.781 3.533 1 67.81 32 GLU B O 1
ATOM 3078 N N . ASP B 1 33 ? 1.124 -27.344 4.277 1 61.25 33 ASP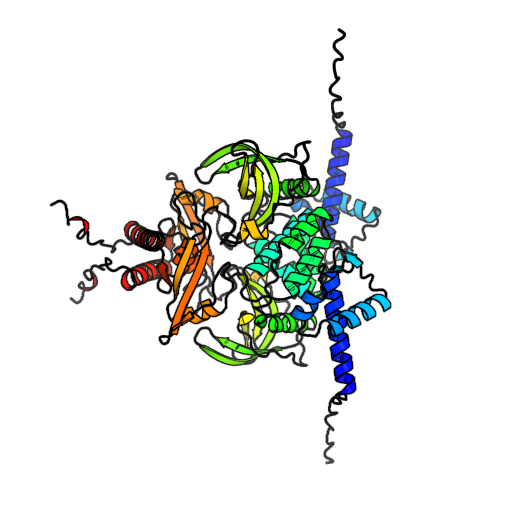 B N 1
ATOM 3079 C CA . ASP B 1 33 ? 1.129 -26.016 3.656 1 61.25 33 ASP B CA 1
ATOM 3080 C C . ASP B 1 33 ? 2.254 -25.156 4.219 1 61.25 33 ASP B C 1
ATOM 3082 O O . ASP B 1 33 ? 2.961 -24.484 3.465 1 61.25 33 ASP B O 1
ATOM 3086 N N . ASP B 1 34 ? 2.398 -25.234 5.527 1 68.5 34 ASP B N 1
ATOM 3087 C CA . ASP B 1 34 ? 3.424 -24.438 6.188 1 68.5 34 ASP B CA 1
ATOM 3088 C C . ASP B 1 34 ? 4.824 -24.906 5.785 1 68.5 34 ASP B C 1
ATOM 3090 O O . ASP B 1 34 ? 5.715 -24.078 5.562 1 68.5 34 ASP B O 1
ATOM 3094 N N . LEU B 1 35 ? 5.008 -26.266 5.648 1 72.94 35 LEU B N 1
ATOM 3095 C CA . LEU B 1 35 ? 6.316 -26.812 5.316 1 72.94 35 LEU B CA 1
ATOM 3096 C C . LEU B 1 35 ? 6.645 -26.578 3.848 1 72.94 35 LEU B C 1
ATOM 3098 O O . LEU B 1 35 ? 7.816 -26.578 3.463 1 72.94 35 LEU B O 1
ATOM 3102 N N . ARG B 1 36 ? 5.57 -26.406 3.082 1 61.44 36 ARG B N 1
ATOM 3103 C CA . ARG B 1 36 ? 5.797 -26.031 1.689 1 61.44 36 ARG B CA 1
ATOM 3104 C C . ARG B 1 36 ? 6.145 -24.562 1.564 1 61.44 36 ARG B C 1
ATOM 3106 O O . ARG B 1 36 ? 6.871 -24.156 0.653 1 61.44 36 ARG B O 1
ATOM 3113 N N . ALA B 1 37 ? 5.59 -23.859 2.527 1 58.31 37 ALA B N 1
ATOM 3114 C CA . ALA B 1 37 ? 5.762 -22.406 2.484 1 58.31 37 ALA B CA 1
ATOM 3115 C C . ALA B 1 37 ? 7.152 -22 2.961 1 58.31 37 ALA B C 1
ATOM 3117 O O . ALA B 1 37 ? 7.766 -21.078 2.406 1 58.31 37 ALA B O 1
ATOM 3118 N N . ARG B 1 38 ? 7.656 -22.578 4.02 1 60.34 38 ARG B N 1
ATOM 3119 C CA . ARG B 1 38 ? 8.953 -22.234 4.594 1 60.34 38 ARG B CA 1
ATOM 3120 C C . ARG B 1 38 ? 9.5 -23.375 5.445 1 60.34 38 ARG B C 1
ATOM 3122 O O . ARG B 1 38 ? 8.734 -24.203 5.938 1 60.34 38 ARG B O 1
ATOM 3129 N N . PRO B 1 39 ? 10.859 -23.297 5.426 1 70.12 39 PRO B N 1
ATOM 3130 C CA . PRO B 1 39 ? 11.438 -24.266 6.355 1 70.12 39 PRO B CA 1
ATOM 3131 C C . PRO B 1 39 ? 11.141 -23.938 7.816 1 70.12 39 PRO B C 1
ATOM 3133 O O . PRO B 1 39 ? 11.258 -22.781 8.227 1 70.12 39 PRO B O 1
ATOM 3136 N N . LEU B 1 40 ? 10.586 -24.734 8.617 1 79.88 40 LEU B N 1
ATOM 3137 C CA . LEU B 1 40 ? 10.234 -24.547 10.023 1 79.88 40 LEU B CA 1
ATOM 3138 C C . LEU B 1 40 ? 10.773 -25.703 10.867 1 79.88 40 LEU B C 1
ATOM 3140 O O . LEU B 1 40 ? 10.766 -26.859 10.438 1 79.88 40 LEU B O 1
ATOM 3144 N N . SER B 1 41 ? 11.305 -25.219 12.039 1 84.06 41 SER B N 1
ATOM 3145 C CA . SER B 1 41 ? 11.727 -26.25 12.984 1 84.06 41 SER B CA 1
ATOM 3146 C C . SER B 1 41 ? 10.531 -26.828 13.734 1 84.06 41 SER B C 1
ATOM 3148 O O . SER B 1 41 ? 9.438 -26.266 13.711 1 84.06 41 SER B O 1
ATOM 3150 N N . SER B 1 42 ? 10.797 -27.922 14.406 1 87.12 42 SER B N 1
ATOM 3151 C CA . SER B 1 42 ? 9.758 -28.547 15.219 1 87.12 42 SER B CA 1
ATOM 3152 C C . SER B 1 42 ? 9.266 -27.594 16.312 1 87.12 42 SER B C 1
ATOM 3154 O O . SER B 1 42 ? 8.07 -27.547 16.609 1 87.12 42 SER B O 1
ATOM 3156 N N . ARG B 1 43 ? 10.148 -26.781 16.766 1 85.25 43 ARG B N 1
ATOM 3157 C CA . ARG B 1 43 ? 9.789 -25.828 17.812 1 85.25 43 ARG B CA 1
ATOM 3158 C C . ARG B 1 43 ? 8.938 -24.688 17.266 1 85.25 43 ARG B C 1
ATOM 3160 O O . ARG B 1 43 ? 7.93 -24.312 17.859 1 85.25 43 ARG B O 1
ATOM 3167 N N . GLU B 1 44 ? 9.328 -24.266 16.188 1 82.5 44 GLU B N 1
ATOM 3168 C CA . GLU B 1 44 ? 8.57 -23.203 15.531 1 82.5 44 GLU B CA 1
ATOM 3169 C C . GLU B 1 44 ? 7.16 -23.672 15.18 1 82.5 44 GLU B C 1
ATOM 3171 O O . GLU B 1 44 ? 6.199 -22.906 15.344 1 82.5 44 GLU B O 1
ATOM 3176 N N . LEU B 1 45 ? 7.039 -24.812 14.688 1 83.56 45 LEU B N 1
ATOM 3177 C CA . LEU B 1 45 ? 5.758 -25.391 14.305 1 83.56 45 LEU B CA 1
ATOM 3178 C C . LEU B 1 45 ? 4.879 -25.625 15.531 1 83.56 45 LEU B C 1
ATOM 3180 O O . LEU B 1 45 ? 3.672 -25.375 15.492 1 83.56 45 LEU B O 1
ATOM 3184 N N . ALA B 1 46 ? 5.461 -25.969 16.625 1 85.19 46 ALA B N 1
ATOM 3185 C CA . ALA B 1 46 ? 4.734 -26.172 17.875 1 85.19 46 ALA B CA 1
ATOM 3186 C C . ALA B 1 46 ? 4.133 -24.859 18.391 1 85.19 46 ALA B C 1
ATOM 3188 O O . ALA B 1 46 ? 2.977 -24.828 18.812 1 85.19 46 ALA B O 1
ATOM 3189 N N . ASP B 1 47 ? 4.906 -23.906 18.234 1 80.62 47 ASP B N 1
ATOM 3190 C CA . ASP B 1 47 ? 4.457 -22.578 18.656 1 80.62 47 ASP B CA 1
ATOM 3191 C C . ASP B 1 47 ? 3.346 -22.062 17.75 1 80.62 47 ASP B C 1
ATOM 3193 O O . ASP B 1 47 ? 2.361 -21.484 18.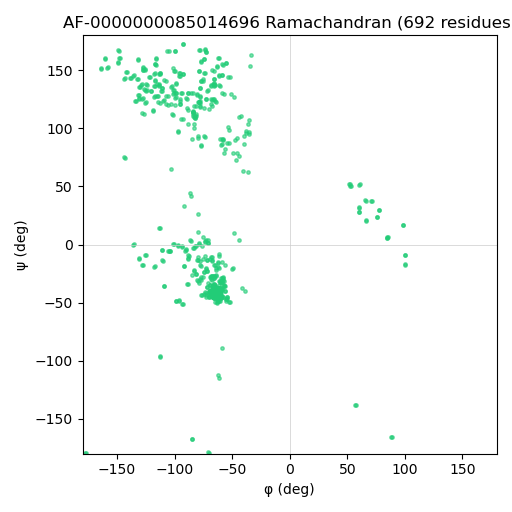234 1 80.62 47 ASP B O 1
ATOM 3197 N N . LEU B 1 48 ? 3.561 -22.328 16.469 1 74.75 48 LEU B N 1
ATOM 3198 C CA . LEU B 1 48 ? 2.635 -21.828 15.461 1 74.75 48 LEU B CA 1
ATOM 3199 C C . LEU B 1 48 ? 1.26 -22.469 15.625 1 74.75 48 LEU B C 1
ATOM 3201 O O . LEU B 1 48 ? 0.237 -21.812 15.445 1 74.75 48 LEU B O 1
ATOM 3205 N N . TYR B 1 49 ? 1.229 -23.688 15.969 1 75.56 49 TYR B N 1
ATOM 3206 C CA . TYR B 1 49 ? -0.025 -24.438 15.992 1 75.56 49 TYR B CA 1
ATOM 3207 C C . TYR B 1 49 ? -0.512 -24.641 17.422 1 75.56 49 TYR B C 1
ATOM 3209 O O . TYR B 1 49 ? -1.606 -25.172 17.641 1 75.56 49 TYR B O 1
ATOM 3217 N N . GLY B 1 50 ? 0.308 -24.219 18.438 1 80.06 50 GLY B N 1
ATOM 3218 C CA . GLY B 1 50 ? -0.055 -24.375 19.844 1 80.06 50 GLY B CA 1
ATOM 3219 C C . GLY B 1 50 ? -0.149 -25.828 20.266 1 80.06 50 GLY B C 1
ATOM 3220 O O . GLY B 1 50 ? -1.062 -26.203 21.016 1 80.06 50 GLY B O 1
ATOM 3221 N N . VAL B 1 51 ? 0.674 -26.672 19.812 1 82.12 51 VAL B N 1
ATOM 3222 C CA . VAL B 1 51 ? 0.689 -28.094 20.156 1 82.12 51 VAL B CA 1
ATOM 3223 C C . VAL B 1 51 ? 2.088 -28.484 20.625 1 82.12 51 VAL B C 1
ATOM 3225 O O . VAL B 1 51 ? 3.066 -27.797 20.344 1 82.12 51 VAL B O 1
ATOM 3228 N N . PRO B 1 52 ? 2.176 -29.578 21.516 1 84.81 52 PRO B N 1
ATOM 3229 C CA . PRO B 1 52 ? 3.492 -30.047 21.953 1 84.81 52 PRO B CA 1
ATOM 3230 C C . PRO B 1 52 ? 4.383 -30.469 20.797 1 84.81 52 PRO B C 1
ATOM 3232 O O . PRO B 1 52 ? 3.879 -30.906 19.75 1 84.81 52 PRO B O 1
ATOM 3235 N N . ILE B 1 53 ? 5.766 -30.406 21.047 1 90.25 53 ILE B N 1
ATOM 3236 C CA . ILE B 1 53 ? 6.754 -30.734 20.031 1 90.25 53 ILE B CA 1
ATOM 3237 C C . ILE B 1 53 ? 6.566 -32.188 19.578 1 90.25 53 ILE B C 1
ATOM 3239 O O . ILE B 1 53 ? 6.773 -32.5 18.406 1 90.25 53 ILE B O 1
ATOM 3243 N N . ARG B 1 54 ? 6.113 -33 20.484 1 88.94 54 ARG B N 1
ATOM 3244 C CA . ARG B 1 54 ? 5.922 -34.406 20.141 1 88.94 54 ARG B CA 1
ATOM 3245 C C . ARG B 1 54 ? 4.816 -34.594 19.109 1 88.94 54 ARG B C 1
ATOM 3247 O O . ARG B 1 54 ? 4.902 -35.438 18.234 1 88.94 54 ARG B O 1
ATOM 3254 N N . SER B 1 55 ? 3.791 -33.75 19.219 1 85.31 55 SER B N 1
ATOM 3255 C CA . SER B 1 55 ? 2.691 -33.781 18.266 1 85.31 55 SER B CA 1
ATOM 3256 C C . SER B 1 55 ? 3.156 -33.375 16.875 1 85.31 55 SER B C 1
ATOM 3258 O O . SER B 1 55 ? 2.758 -33.938 15.867 1 85.31 55 SER B O 1
ATOM 3260 N N . ILE B 1 56 ? 4.074 -32.375 16.844 1 88.81 56 ILE B N 1
ATOM 3261 C CA . ILE B 1 56 ? 4.617 -31.906 15.578 1 88.81 56 ILE B CA 1
ATOM 3262 C C . ILE B 1 56 ? 5.484 -33 14.945 1 88.81 56 ILE B C 1
ATOM 3264 O O . ILE B 1 56 ? 5.379 -33.25 13.75 1 88.81 56 ILE B O 1
ATOM 3268 N N . GLN B 1 57 ? 6.238 -33.688 15.758 1 88.25 57 GLN B N 1
ATOM 3269 C CA . GLN B 1 57 ? 7.113 -34.719 15.258 1 88.25 57 GLN B CA 1
ATOM 3270 C C . GLN B 1 57 ? 6.305 -35.906 14.68 1 88.25 57 GLN B C 1
ATOM 3272 O O . GLN B 1 57 ? 6.676 -36.469 13.648 1 88.25 57 GLN B O 1
ATOM 3277 N N . ARG B 1 58 ? 5.246 -36.219 15.289 1 85.31 58 ARG B N 1
ATOM 3278 C CA . ARG B 1 58 ? 4.355 -37.25 14.781 1 85.31 58 ARG B CA 1
ATOM 3279 C C . ARG B 1 58 ? 3.729 -36.844 13.453 1 85.31 58 ARG B C 1
ATOM 3281 O O . ARG B 1 58 ? 3.609 -37.656 12.531 1 85.31 58 ARG B O 1
ATOM 3288 N N . ASP B 1 59 ? 3.309 -35.594 13.391 1 85.31 59 ASP B N 1
ATOM 3289 C CA . ASP B 1 59 ? 2.699 -35.094 12.172 1 85.31 59 ASP B CA 1
ATOM 3290 C C . ASP B 1 59 ? 3.709 -35.062 11.023 1 85.31 59 ASP B C 1
ATOM 3292 O O . ASP B 1 59 ? 3.371 -35.375 9.883 1 85.31 59 ASP B O 1
ATOM 3296 N N . LEU B 1 60 ? 4.949 -34.688 11.32 1 86.81 60 LEU B N 1
ATOM 3297 C CA . LEU B 1 60 ? 6 -34.688 10.305 1 86.81 60 LEU B CA 1
ATOM 3298 C C . LEU B 1 60 ? 6.262 -36.094 9.773 1 86.81 60 LEU B C 1
ATOM 3300 O O . LEU B 1 60 ? 6.438 -36.281 8.57 1 86.81 60 LEU B O 1
ATOM 3304 N N . GLN B 1 61 ? 6.246 -37.031 10.68 1 83.31 61 GLN B N 1
ATOM 3305 C CA . GLN B 1 61 ? 6.418 -38.438 10.281 1 83.31 61 GLN B CA 1
ATOM 3306 C C . GLN B 1 61 ? 5.25 -38.906 9.414 1 83.31 61 GLN B C 1
ATOM 3308 O O . GLN B 1 61 ? 5.453 -39.594 8.414 1 83.31 61 GLN B O 1
ATOM 3313 N N . ALA B 1 62 ? 4.117 -38.438 9.781 1 78.88 62 ALA B N 1
ATOM 3314 C CA . ALA B 1 62 ? 2.938 -38.781 8.992 1 78.88 62 ALA B CA 1
ATOM 3315 C C . ALA B 1 62 ? 3.041 -38.219 7.578 1 78.88 62 ALA B C 1
ATOM 3317 O O . ALA B 1 62 ? 2.754 -38.906 6.598 1 78.88 62 ALA B O 1
ATOM 3318 N N . LEU B 1 63 ? 3.461 -37 7.414 1 77.81 63 LEU B N 1
ATOM 3319 C CA . LEU B 1 63 ? 3.615 -36.375 6.109 1 77.81 63 LEU B CA 1
ATOM 3320 C C . LEU B 1 63 ? 4.688 -37.062 5.281 1 77.81 63 LEU B C 1
ATOM 3322 O O . LEU B 1 63 ? 4.535 -37.25 4.07 1 77.81 63 LEU B O 1
ATOM 3326 N N . ARG B 1 64 ? 5.742 -37.469 5.891 1 75.81 64 ARG B N 1
ATOM 3327 C CA . ARG B 1 64 ? 6.781 -38.219 5.203 1 75.81 64 ARG B CA 1
ATOM 3328 C C . ARG B 1 64 ? 6.23 -39.531 4.645 1 75.81 64 ARG B C 1
ATOM 3330 O O . ARG B 1 64 ? 6.508 -39.875 3.498 1 75.81 64 ARG B O 1
ATOM 3337 N N . GLU B 1 65 ? 5.496 -40.125 5.473 1 70.62 65 GLU B N 1
ATOM 3338 C CA . GLU B 1 65 ? 4.922 -41.406 5.07 1 70.62 65 GLU B CA 1
ATOM 3339 C C . GLU B 1 65 ? 3.93 -41.219 3.926 1 70.62 65 GLU B C 1
ATOM 3341 O O . GLU B 1 65 ? 3.766 -42.125 3.094 1 70.62 65 GLU B O 1
ATOM 3346 N N . MET B 1 66 ? 3.379 -40.031 3.918 1 62.56 66 MET B N 1
ATOM 3347 C CA . MET B 1 66 ? 2.428 -39.719 2.857 1 62.56 66 MET B CA 1
ATOM 3348 C C . MET B 1 66 ? 3.154 -39.312 1.579 1 62.56 66 MET B C 1
ATOM 3350 O O . MET B 1 66 ? 2.521 -39.062 0.553 1 62.56 66 MET B O 1
ATOM 3354 N N . GLY B 1 67 ? 4.535 -39.25 1.568 1 61.75 67 GLY B N 1
ATOM 3355 C CA . GLY B 1 67 ? 5.34 -38.938 0.399 1 61.75 67 GLY B CA 1
ATOM 3356 C C . GLY B 1 67 ? 5.324 -37.469 0.041 1 61.75 67 GLY B C 1
ATOM 3357 O O . GLY B 1 67 ? 5.461 -37.094 -1.129 1 61.75 67 GLY B O 1
ATOM 3358 N N . LYS B 1 68 ? 5.043 -36.594 0.986 1 62.28 68 LYS B N 1
ATOM 3359 C CA . LYS B 1 68 ? 4.898 -35.188 0.678 1 62.28 68 LYS B CA 1
ATOM 3360 C C . LYS B 1 68 ? 6.25 -34.531 0.398 1 62.28 68 LYS B C 1
ATOM 3362 O O . LYS B 1 68 ? 6.324 -33.344 0.092 1 62.28 68 LYS B O 1
ATOM 3367 N N . GLY B 1 69 ? 7.305 -35.312 0.409 1 65.38 69 GLY B N 1
ATOM 3368 C CA . GLY B 1 69 ? 8.625 -34.844 0.023 1 65.38 69 GLY B CA 1
ATOM 3369 C C . GLY B 1 69 ? 9.242 -33.875 1.03 1 65.38 69 GLY B C 1
ATOM 3370 O O . GLY B 1 69 ? 9.898 -32.906 0.651 1 65.38 69 GLY B O 1
ATOM 3371 N N . ILE B 1 70 ? 9.008 -34.125 2.328 1 73.25 70 ILE B N 1
ATOM 3372 C CA . ILE B 1 70 ? 9.594 -33.281 3.363 1 73.25 70 ILE B CA 1
ATOM 3373 C C . ILE B 1 70 ? 11.117 -33.406 3.338 1 73.25 70 ILE B C 1
ATOM 3375 O O . ILE B 1 70 ? 11.648 -34.531 3.287 1 73.25 70 ILE B O 1
ATOM 3379 N N . GLU B 1 71 ? 11.703 -32.25 3.184 1 76.69 71 GLU B N 1
ATOM 3380 C CA . GLU B 1 71 ? 13.156 -32.219 3.305 1 76.69 71 GLU B CA 1
ATOM 3381 C C . GLU B 1 71 ? 13.57 -31.5 4.594 1 76.69 71 GLU B C 1
ATOM 3383 O O . GLU B 1 71 ? 12.789 -30.75 5.18 1 76.69 71 GLU B O 1
ATOM 3388 N N . GLU B 1 72 ? 14.625 -32 5.258 1 76.25 72 GLU B N 1
ATOM 3389 C CA . GLU B 1 72 ? 15.195 -31.375 6.449 1 76.25 72 GLU B CA 1
ATOM 3390 C C . GLU B 1 72 ? 16.562 -30.781 6.156 1 76.25 72 GLU B C 1
ATOM 3392 O O . GLU B 1 72 ? 17.422 -31.438 5.559 1 76.25 72 GLU B O 1
ATOM 3397 N N . ARG B 1 73 ? 16.672 -29.469 6.445 1 72.19 73 ARG B N 1
ATOM 3398 C CA . ARG B 1 73 ? 17.953 -28.766 6.332 1 72.19 73 ARG B CA 1
ATOM 3399 C C . ARG B 1 73 ? 18.219 -27.891 7.559 1 72.19 73 ARG B C 1
ATOM 3401 O O . ARG B 1 73 ? 17.438 -26.984 7.855 1 72.19 73 ARG B O 1
ATOM 3408 N N . GLY B 1 74 ? 19.375 -28.109 8.266 1 74.38 74 GLY B N 1
ATOM 3409 C CA . GLY B 1 74 ? 19.75 -27.312 9.422 1 74.38 74 GLY B CA 1
ATOM 3410 C C . GLY B 1 74 ? 18.734 -27.375 10.547 1 74.38 74 GLY B C 1
ATOM 3411 O O . GLY B 1 74 ? 18.453 -26.359 11.195 1 74.38 74 GLY B O 1
ATOM 3412 N N . GLY B 1 75 ? 18.078 -28.484 10.664 1 79.56 75 GLY B N 1
ATOM 3413 C CA . GLY B 1 75 ? 17.109 -28.656 11.742 1 79.56 75 GLY B CA 1
ATOM 3414 C C . GLY B 1 75 ? 15.734 -28.109 11.398 1 79.56 75 GLY B C 1
ATOM 3415 O O . GLY B 1 75 ? 14.844 -28.078 12.25 1 79.56 75 GLY B O 1
ATOM 3416 N N . LYS B 1 76 ? 15.633 -27.703 10.141 1 83.44 76 LYS B N 1
ATOM 3417 C CA . LYS B 1 76 ? 14.328 -27.219 9.695 1 83.44 76 LYS B CA 1
ATOM 3418 C C . LYS B 1 76 ? 13.766 -28.094 8.586 1 83.44 76 LYS B C 1
ATOM 3420 O O . LYS B 1 76 ? 14.516 -28.672 7.805 1 83.44 76 LYS B O 1
ATOM 3425 N N . TYR B 1 77 ? 12.508 -28.297 8.641 1 84.31 77 TYR B N 1
ATOM 3426 C CA . TYR B 1 77 ? 11.781 -29.125 7.68 1 84.31 77 TYR B CA 1
ATOM 3427 C C . TYR B 1 77 ? 11.102 -28.25 6.625 1 84.31 77 TYR B C 1
ATOM 3429 O O . TYR B 1 77 ? 10.617 -27.172 6.93 1 84.31 77 TYR B O 1
ATOM 3437 N N . PHE B 1 78 ? 11.312 -28.609 5.414 1 74.56 78 PHE B N 1
ATOM 3438 C CA . PHE B 1 78 ? 10.578 -27.953 4.336 1 74.56 78 PHE B CA 1
ATOM 3439 C C . PHE B 1 78 ? 10.203 -28.953 3.25 1 74.56 78 PHE B C 1
ATOM 3441 O O . PHE B 1 78 ? 10.773 -30.047 3.191 1 74.56 78 PHE B O 1
ATOM 3448 N N . ILE B 1 79 ? 9.172 -28.859 2.555 1 64.12 79 ILE B N 1
ATOM 3449 C CA . ILE B 1 79 ? 8.789 -29.578 1.344 1 64.12 79 ILE B CA 1
ATOM 3450 C C . ILE B 1 79 ? 9.133 -28.75 0.116 1 64.12 79 ILE B C 1
ATOM 3452 O O . ILE B 1 79 ? 8.594 -27.656 -0.071 1 64.12 79 ILE B O 1
ATOM 3456 N N . PRO B 1 80 ? 10.312 -29.094 -0.474 1 54.5 80 PRO B N 1
ATOM 3457 C CA . PRO B 1 80 ? 10.688 -28.312 -1.655 1 54.5 80 PRO B CA 1
ATOM 3458 C C . PRO B 1 80 ? 9.492 -28 -2.559 1 54.5 80 PRO B C 1
ATOM 3460 O O . PRO B 1 80 ? 8.648 -28.875 -2.783 1 54.5 80 PRO B O 1
ATOM 3463 N N . SER B 1 81 ? 8.953 -26.922 -2.326 1 49.25 81 SER B N 1
ATOM 3464 C CA . SER B 1 81 ? 7.762 -26.406 -2.988 1 49.25 81 SER B CA 1
ATOM 3465 C C . SER B 1 81 ? 7.855 -26.562 -4.504 1 49.25 81 SER B C 1
ATOM 3467 O O . SER B 1 81 ? 8.773 -26.031 -5.133 1 49.25 81 SER B O 1
ATOM 3469 N N . ARG B 1 82 ? 7.742 -27.672 -5 1 46.59 82 ARG B N 1
ATOM 3470 C CA . ARG B 1 82 ? 7.211 -27.453 -6.34 1 46.59 82 ARG B CA 1
ATOM 3471 C C . ARG B 1 82 ? 6.258 -26.266 -6.367 1 46.59 82 ARG B C 1
ATOM 3473 O O . ARG B 1 82 ? 5.762 -25.828 -5.324 1 46.59 82 ARG B O 1
ATOM 3480 N N . ARG B 1 83 ? 6.039 -25.547 -7.48 1 57.09 83 ARG B N 1
ATOM 3481 C CA . ARG B 1 83 ? 5.113 -24.5 -7.93 1 57.09 83 ARG B CA 1
ATOM 3482 C C . ARG B 1 83 ? 3.719 -24.719 -7.355 1 57.09 83 ARG B C 1
ATOM 3484 O O . ARG B 1 83 ? 2.904 -25.438 -7.949 1 57.09 83 ARG B O 1
ATOM 3491 N N . ASP B 1 84 ? 3.654 -24.656 -5.984 1 61.75 84 ASP B N 1
ATOM 3492 C CA . ASP B 1 84 ? 2.283 -24.797 -5.5 1 61.75 84 ASP B CA 1
ATOM 3493 C C . ASP B 1 84 ? 1.441 -23.578 -5.906 1 61.75 84 ASP B C 1
ATOM 3495 O O . ASP B 1 84 ? 1.845 -22.438 -5.695 1 61.75 84 ASP B O 1
ATOM 3499 N N . PRO B 1 85 ? 0.502 -23.875 -6.609 1 72.38 85 PRO B N 1
ATOM 3500 C CA . PRO B 1 85 ? -0.373 -22.766 -7.008 1 72.38 85 PRO B CA 1
ATOM 3501 C C . PRO B 1 85 ? -1.021 -22.078 -5.812 1 72.38 85 PRO B C 1
ATOM 3503 O O . PRO B 1 85 ? -1.178 -22.672 -4.75 1 72.38 85 PRO B O 1
ATOM 3506 N N . LEU B 1 86 ? -1.21 -20.844 -5.871 1 82.62 86 LEU B N 1
ATOM 3507 C CA . LEU B 1 86 ? -1.968 -20.094 -4.875 1 82.62 86 LEU B CA 1
ATOM 3508 C C . LEU B 1 86 ? -3.383 -20.641 -4.738 1 82.62 86 LEU B C 1
ATOM 3510 O O . LEU B 1 86 ? -4.035 -20.953 -5.742 1 82.62 86 LEU B O 1
ATOM 3514 N N . ASN B 1 87 ? -3.783 -20.906 -3.531 1 77.12 87 ASN B N 1
ATOM 3515 C CA . ASN B 1 87 ? -5.203 -21.188 -3.361 1 77.12 87 ASN B CA 1
ATOM 3516 C C . ASN B 1 87 ? -6.059 -19.953 -3.553 1 77.12 87 ASN B C 1
ATOM 3518 O O . ASN B 1 87 ? -5.535 -18.859 -3.787 1 77.12 87 ASN B O 1
ATOM 3522 N N . ALA B 1 88 ? -7.332 -20.078 -3.406 1 77.81 88 ALA B N 1
ATOM 3523 C CA . ALA B 1 88 ? -8.25 -18.984 -3.736 1 77.81 88 ALA B CA 1
ATOM 3524 C C . ALA B 1 88 ? -8.047 -17.797 -2.812 1 77.81 88 ALA B C 1
ATOM 3526 O O . ALA B 1 88 ? -8.023 -16.656 -3.266 1 77.81 88 ALA B O 1
ATOM 3527 N N . VAL B 1 89 ? -7.859 -18.078 -1.545 1 81.62 89 VAL B N 1
ATOM 3528 C CA . VAL B 1 89 ? -7.676 -17.016 -0.562 1 81.62 89 VAL B CA 1
ATOM 3529 C C . VAL B 1 89 ? -6.348 -16.297 -0.817 1 81.62 89 VAL B C 1
ATOM 3531 O O . VAL B 1 89 ? -6.289 -15.07 -0.821 1 81.62 89 VAL B O 1
ATOM 3534 N N . GLU B 1 90 ? -5.355 -17.109 -1.05 1 84.56 90 GLU B N 1
ATOM 3535 C CA . GLU B 1 90 ? -4.039 -16.547 -1.352 1 84.56 90 GLU B CA 1
ATOM 3536 C C . GLU B 1 90 ? -4.07 -15.719 -2.631 1 84.56 90 GLU B C 1
ATOM 3538 O O . GLU B 1 90 ? -3.539 -14.609 -2.668 1 84.56 90 GLU B O 1
ATOM 3543 N N . ALA B 1 91 ? -4.707 -16.281 -3.611 1 86.62 91 ALA B N 1
ATOM 3544 C CA . ALA B 1 91 ? -4.781 -15.594 -4.902 1 86.62 91 ALA B CA 1
ATOM 3545 C C . ALA B 1 91 ? -5.488 -14.25 -4.773 1 86.62 91 ALA B C 1
ATOM 3547 O O . ALA B 1 91 ? -5.047 -13.25 -5.34 1 86.62 91 ALA B O 1
ATOM 3548 N N . LEU B 1 92 ? -6.516 -14.227 -4.043 1 85.25 92 LEU B N 1
ATOM 3549 C CA . LEU B 1 92 ? -7.273 -12.992 -3.848 1 85.25 92 LEU B CA 1
ATOM 3550 C C . LEU B 1 92 ? -6.441 -11.953 -3.098 1 85.25 92 LEU B C 1
ATOM 3552 O O . LEU B 1 92 ? -6.418 -10.781 -3.471 1 85.25 92 LEU B O 1
ATOM 3556 N N . THR B 1 93 ? -5.762 -12.43 -2.129 1 86.62 93 THR B N 1
ATOM 3557 C CA . THR B 1 93 ? -4.922 -11.555 -1.322 1 86.62 93 THR B CA 1
ATOM 3558 C C . THR B 1 93 ? -3.785 -10.977 -2.16 1 86.62 93 THR B C 1
ATOM 3560 O O . THR B 1 93 ? -3.518 -9.773 -2.105 1 86.62 93 THR B O 1
ATOM 3563 N N . VAL B 1 94 ? -3.211 -11.828 -2.889 1 90.81 94 VAL B N 1
ATOM 3564 C CA . VAL B 1 94 ? -2.094 -11.43 -3.736 1 90.81 94 VAL B CA 1
ATOM 3565 C C . VAL B 1 94 ? -2.588 -10.477 -4.824 1 90.81 94 VAL B C 1
ATOM 3567 O O . VAL B 1 94 ? -1.961 -9.445 -5.09 1 90.81 94 VAL B O 1
ATOM 3570 N N . HIS B 1 95 ? -3.695 -10.844 -5.406 1 90.69 95 HIS B N 1
ATOM 3571 C CA . HIS B 1 95 ? -4.258 -9.992 -6.445 1 90.69 95 HIS B CA 1
ATOM 3572 C C . HIS B 1 95 ? -4.555 -8.594 -5.91 1 90.69 95 HIS B C 1
ATOM 3574 O O . HIS B 1 95 ? -4.234 -7.598 -6.559 1 90.69 95 HIS B O 1
ATOM 3580 N N . ALA B 1 96 ? -5.121 -8.516 -4.77 1 89.81 96 ALA B N 1
ATOM 3581 C CA . ALA B 1 96 ? -5.457 -7.227 -4.164 1 89.81 96 ALA B CA 1
ATOM 3582 C C . ALA B 1 96 ? -4.203 -6.41 -3.881 1 89.81 96 ALA B C 1
ATOM 3584 O O . ALA B 1 96 ? -4.188 -5.191 -4.074 1 89.81 96 ALA B O 1
ATOM 3585 N N . ALA B 1 97 ? -3.184 -7.031 -3.428 1 92.06 97 ALA B N 1
ATOM 3586 C CA . ALA B 1 97 ? -1.919 -6.363 -3.139 1 92.06 97 ALA B CA 1
ATOM 3587 C C . ALA B 1 97 ? -1.305 -5.777 -4.406 1 92.06 97 ALA B C 1
ATOM 3589 O O . ALA B 1 97 ? -0.881 -4.617 -4.422 1 92.06 97 ALA B O 1
ATOM 3590 N N . VAL B 1 98 ? -1.301 -6.574 -5.402 1 91.19 98 VAL B N 1
ATOM 3591 C CA . VAL B 1 98 ? -0.702 -6.148 -6.664 1 91.19 98 VAL B CA 1
ATOM 3592 C C . VAL B 1 98 ? -1.553 -5.047 -7.293 1 91.19 98 VAL B C 1
ATOM 3594 O O . VAL B 1 98 ? -1.021 -4.086 -7.855 1 91.19 98 VAL B O 1
ATOM 3597 N N . ARG B 1 99 ? -2.793 -5.203 -7.211 1 89.25 99 ARG B N 1
ATOM 3598 C CA . ARG B 1 99 ? -3.695 -4.199 -7.762 1 89.25 99 ARG B CA 1
ATOM 3599 C C . ARG B 1 99 ? -3.498 -2.85 -7.078 1 89.25 99 ARG B C 1
ATOM 3601 O O . ARG B 1 99 ? -3.568 -1.804 -7.723 1 89.25 99 ARG B O 1
ATOM 3608 N N . LEU B 1 100 ? -3.301 -2.871 -5.785 1 89.62 100 LEU B N 1
ATOM 3609 C CA . LEU B 1 100 ? -2.994 -1.647 -5.055 1 89.62 100 LEU B CA 1
ATOM 3610 C C . LEU B 1 100 ? -1.818 -0.913 -5.691 1 89.62 100 LEU B C 1
ATOM 3612 O O . LEU B 1 100 ? -1.908 0.284 -5.973 1 89.62 100 LEU B O 1
ATOM 3616 N N . LEU B 1 101 ? -0.819 -1.644 -5.91 1 87.81 101 LEU B N 1
ATOM 3617 C CA . LEU B 1 101 ? 0.374 -1.018 -6.469 1 87.81 101 LEU B CA 1
ATOM 3618 C C . LEU B 1 101 ? 0.138 -0.596 -7.914 1 87.81 101 LEU B C 1
ATOM 3620 O O . LEU B 1 101 ? 0.592 0.47 -8.336 1 87.81 101 LEU B O 1
ATOM 3624 N N . TYR B 1 102 ? -0.512 -1.398 -8.672 1 82.62 102 TYR B N 1
ATOM 3625 C CA . TYR B 1 102 ? -0.791 -1.08 -10.07 1 82.62 102 TYR B CA 1
ATOM 3626 C C . TYR B 1 102 ? -1.529 0.247 -10.188 1 82.62 102 TYR B C 1
ATOM 3628 O O . TYR B 1 102 ? -1.227 1.056 -11.07 1 82.62 102 TYR B O 1
ATOM 3636 N N . HIS B 1 103 ? -2.42 0.47 -9.312 1 80.75 103 HIS B N 1
ATOM 3637 C CA . HIS B 1 103 ? -3.277 1.642 -9.445 1 80.75 103 HIS B CA 1
ATOM 3638 C C . HIS B 1 103 ? -2.693 2.842 -8.711 1 80.75 103 HIS B C 1
ATOM 3640 O O . HIS B 1 103 ? -3.047 3.986 -9 1 80.75 103 HIS B O 1
ATOM 3646 N N . HIS B 1 104 ? -1.751 2.562 -7.781 1 80.44 104 HIS B N 1
ATOM 3647 C CA . HIS B 1 104 ? -1.4 3.668 -6.898 1 80.44 104 HIS B CA 1
ATOM 3648 C C . HIS B 1 104 ? 0.103 3.928 -6.906 1 80.44 104 HIS B C 1
ATOM 3650 O O . HIS B 1 104 ? 0.57 4.922 -6.348 1 80.44 104 HIS B O 1
ATOM 3656 N N . ALA B 1 105 ? 0.795 3.068 -7.508 1 75.75 105 ALA B N 1
ATOM 3657 C CA . ALA B 1 105 ? 2.229 3.322 -7.629 1 75.75 105 ALA B CA 1
ATOM 3658 C C . ALA B 1 105 ? 2.516 4.324 -8.742 1 75.75 105 ALA B C 1
ATOM 3660 O O . ALA B 1 105 ? 1.773 4.398 -9.727 1 75.75 105 ALA B O 1
ATOM 3661 N N . PRO B 1 106 ? 3.551 5.113 -8.641 1 70.06 106 PRO B N 1
ATOM 3662 C CA . PRO B 1 106 ? 3.885 6.098 -9.672 1 70.06 106 PRO B CA 1
ATOM 3663 C C . PRO B 1 106 ? 4.223 5.457 -11.016 1 70.06 106 PRO B C 1
ATOM 3665 O O . PRO B 1 106 ? 3.943 6.039 -12.062 1 70.06 106 PRO B O 1
ATOM 3668 N N . ALA B 1 107 ? 4.863 4.367 -11.023 1 63.72 107 ALA B N 1
ATOM 3669 C CA . ALA B 1 107 ? 5.293 3.77 -12.281 1 63.72 107 ALA B CA 1
ATOM 3670 C C . ALA B 1 107 ? 4.344 2.654 -12.711 1 63.72 107 ALA B C 1
ATOM 3672 O O . ALA B 1 107 ? 3.91 1.848 -11.891 1 63.72 107 ALA B O 1
ATOM 3673 N N . HIS B 1 108 ? 3.742 2.838 -13.914 1 61.91 108 HIS B N 1
ATOM 3674 C CA . HIS B 1 108 ? 2.949 1.764 -14.5 1 61.91 108 HIS B CA 1
ATOM 3675 C C . HIS B 1 108 ? 3.834 0.772 -15.25 1 61.91 108 HIS B C 1
ATOM 3677 O O . HIS B 1 108 ? 4.664 1.17 -16.062 1 61.91 108 HIS B O 1
ATOM 3683 N N . ASN B 1 109 ? 3.887 -0.415 -14.68 1 64.75 109 ASN B N 1
ATOM 3684 C CA . ASN B 1 109 ? 4.703 -1.454 -15.297 1 64.75 109 ASN B CA 1
ATOM 3685 C C . ASN B 1 109 ? 3.846 -2.594 -15.844 1 64.75 109 ASN B C 1
ATOM 3687 O O . ASN B 1 109 ? 2.967 -3.102 -15.141 1 64.75 109 ASN B O 1
ATOM 3691 N N . PRO B 1 110 ? 3.965 -2.855 -17.125 1 68.25 110 PRO B N 1
ATOM 3692 C CA . PRO B 1 110 ? 3.221 -3.971 -17.719 1 68.25 110 PRO B CA 1
ATOM 3693 C C . PRO B 1 110 ? 3.373 -5.266 -16.922 1 68.25 110 PRO B C 1
ATOM 3695 O O . PRO B 1 110 ? 2.523 -6.156 -17.016 1 68.25 110 PRO B O 1
ATOM 3698 N N . HIS B 1 111 ? 4.41 -5.312 -16.141 1 73.31 111 HIS B N 1
ATOM 3699 C CA . HIS B 1 111 ? 4.641 -6.52 -15.359 1 73.31 111 HIS B CA 1
ATOM 3700 C C . HIS B 1 111 ? 3.574 -6.691 -14.289 1 73.31 111 HIS B C 1
ATOM 3702 O O . HIS B 1 111 ? 3.23 -7.816 -13.922 1 73.31 111 HIS B O 1
ATOM 3708 N N . TYR B 1 112 ? 3.039 -5.566 -13.805 1 79.75 112 TYR B N 1
ATOM 3709 C CA . TYR B 1 112 ? 1.971 -5.66 -12.82 1 79.75 112 TYR B CA 1
ATOM 3710 C C . TYR B 1 112 ? 0.71 -6.258 -13.43 1 79.75 112 TYR B C 1
ATOM 3712 O O . TYR B 1 112 ? 0.087 -7.145 -12.844 1 79.75 112 TYR B O 1
ATOM 3720 N N . ILE B 1 113 ? 0.435 -5.785 -14.602 1 77.38 113 ILE B N 1
ATOM 3721 C CA . ILE B 1 113 ? -0.787 -6.227 -15.266 1 77.38 113 ILE B CA 1
ATOM 3722 C C . ILE B 1 113 ? -0.688 -7.715 -15.594 1 77.38 113 ILE B C 1
ATOM 3724 O O . ILE B 1 113 ? -1.633 -8.469 -15.359 1 77.38 113 ILE B O 1
ATOM 3728 N N . ARG B 1 114 ? 0.447 -8.094 -16.062 1 77.31 114 ARG B N 1
ATOM 3729 C CA . ARG B 1 114 ? 0.649 -9.508 -16.391 1 77.31 114 ARG B CA 1
ATOM 3730 C C . ARG B 1 114 ? 0.556 -10.375 -15.141 1 77.31 114 ARG B C 1
ATOM 3732 O O . ARG B 1 114 ? -0.048 -11.445 -15.172 1 77.31 114 ARG B O 1
ATOM 3739 N N . ALA B 1 115 ? 1.162 -9.883 -14.117 1 85.5 115 ALA B N 1
ATOM 3740 C CA . ALA B 1 115 ? 1.089 -10.617 -12.852 1 85.5 115 ALA B CA 1
ATOM 3741 C C . ALA B 1 115 ? -0.355 -10.742 -12.375 1 85.5 115 ALA B C 1
ATOM 3743 O O . ALA B 1 115 ? -0.772 -11.805 -11.914 1 85.5 115 ALA B O 1
ATOM 3744 N N . LEU B 1 116 ? -1.118 -9.664 -12.508 1 86.38 116 LEU B N 1
ATOM 3745 C CA . LEU B 1 116 ? -2.514 -9.672 -12.086 1 86.38 116 LEU B CA 1
ATOM 3746 C C . LEU B 1 116 ? -3.314 -10.711 -12.852 1 86.38 116 LEU B C 1
ATOM 3748 O O . LEU B 1 116 ? -4.078 -11.477 -12.258 1 86.38 116 LEU B O 1
ATOM 3752 N N . TYR B 1 117 ? -3.104 -10.766 -14.062 1 79.44 117 TYR B N 1
ATOM 3753 C CA . TYR B 1 117 ? -3.83 -11.727 -14.883 1 79.44 117 TYR B CA 1
ATOM 3754 C C . TYR B 1 117 ? -3.436 -13.156 -14.531 1 79.44 117 TYR B C 1
ATOM 3756 O O . TYR B 1 117 ? -4.293 -14.039 -14.43 1 79.44 117 TYR B O 1
ATOM 3764 N N . LYS B 1 118 ? -2.164 -13.375 -14.391 1 82.19 118 LYS B N 1
ATOM 3765 C CA . LYS B 1 118 ? -1.684 -14.711 -14.039 1 82.19 118 LYS B CA 1
ATOM 3766 C C . LYS B 1 118 ? -2.23 -15.148 -12.68 1 82.19 118 LYS B C 1
ATOM 3768 O O . LYS B 1 118 ? -2.615 -16.312 -12.508 1 82.19 118 LYS B O 1
ATOM 3773 N N . ILE B 1 119 ? -2.256 -14.234 -11.766 1 86.81 119 ILE B N 1
ATOM 3774 C CA . ILE B 1 119 ? -2.77 -14.539 -10.438 1 86.81 119 ILE B CA 1
ATOM 3775 C C . ILE B 1 119 ? -4.27 -14.828 -10.516 1 86.81 119 ILE B C 1
ATOM 3777 O O . ILE B 1 119 ? -4.758 -15.773 -9.891 1 86.81 119 ILE B O 1
ATOM 3781 N N . ALA B 1 120 ? -4.988 -13.984 -11.289 1 82.94 120 ALA B N 1
ATOM 3782 C CA . ALA B 1 120 ? -6.422 -14.195 -11.477 1 82.94 120 ALA B CA 1
ATOM 3783 C C . ALA B 1 120 ? -6.703 -15.562 -12.094 1 82.94 120 ALA B C 1
ATOM 3785 O O . ALA B 1 120 ? -7.758 -16.156 -11.852 1 82.94 120 ALA B O 1
ATOM 3786 N N . GLY B 1 121 ? -5.766 -16.031 -12.859 1 77.38 121 GLY B N 1
ATOM 3787 C CA . GLY B 1 121 ? -5.891 -17.328 -13.516 1 77.38 121 GLY B CA 1
ATOM 3788 C C . GLY B 1 121 ? -6.008 -18.484 -12.539 1 77.38 121 GLY B C 1
ATOM 3789 O O . GLY B 1 121 ? -6.422 -19.578 -12.914 1 77.38 121 GLY B O 1
ATOM 3790 N N . ASN B 1 122 ? -5.664 -18.266 -11.258 1 74.69 122 ASN B N 1
ATOM 3791 C CA . ASN B 1 122 ? -5.754 -19.281 -10.227 1 74.69 122 ASN B CA 1
ATOM 3792 C C . ASN B 1 122 ? -7.148 -19.344 -9.609 1 74.69 122 ASN B C 1
ATOM 3794 O O . ASN B 1 122 ? -7.406 -20.156 -8.719 1 74.69 122 ASN B O 1
ATOM 3798 N N . LEU B 1 123 ? -8.055 -18.516 -10.156 1 77.31 123 LEU B N 1
ATOM 3799 C CA . LEU B 1 123 ? -9.398 -18.422 -9.594 1 77.31 123 LEU B CA 1
ATOM 3800 C C . LEU B 1 123 ? -10.445 -18.906 -10.594 1 77.31 123 LEU B C 1
ATOM 3802 O O . LEU B 1 123 ? -10.164 -19.016 -11.789 1 77.31 123 LEU B O 1
ATOM 3806 N N . PRO B 1 124 ? -11.641 -19.25 -10.07 1 74.62 124 PRO B N 1
ATOM 3807 C CA . PRO B 1 124 ? -12.703 -19.641 -10.992 1 74.62 124 PRO B CA 1
ATOM 3808 C C . PRO B 1 124 ? -12.984 -18.578 -12.047 1 74.62 124 PRO B C 1
ATOM 3810 O O . PRO B 1 124 ? -12.742 -17.391 -11.812 1 74.62 124 PRO B O 1
ATOM 3813 N N . GLU B 1 125 ? -13.5 -19.016 -13.086 1 73.5 125 GLU B N 1
ATOM 3814 C CA . GLU B 1 125 ? -13.672 -18.172 -14.273 1 73.5 125 GLU B CA 1
ATOM 3815 C C . GLU B 1 125 ? -14.461 -16.906 -13.945 1 73.5 125 GLU B C 1
ATOM 3817 O O . GLU B 1 125 ? -14.086 -15.812 -14.367 1 73.5 125 GLU B O 1
ATOM 3822 N N . ALA B 1 126 ? -15.539 -17.047 -13.258 1 75.06 126 ALA B N 1
ATOM 3823 C CA . ALA B 1 126 ? -16.375 -15.898 -12.953 1 75.06 126 ALA B CA 1
ATOM 3824 C C . ALA B 1 126 ? -15.617 -14.859 -12.148 1 75.06 126 ALA B C 1
ATOM 3826 O O . ALA B 1 126 ? -15.734 -13.656 -12.398 1 75.06 126 ALA B O 1
ATOM 3827 N N . THR B 1 127 ? -14.891 -15.32 -11.242 1 80.5 127 THR B N 1
ATOM 3828 C CA . THR B 1 127 ? -14.086 -14.438 -10.414 1 80.5 127 THR B CA 1
ATOM 3829 C C . THR B 1 127 ? -12.945 -13.828 -11.227 1 80.5 127 THR B C 1
ATOM 3831 O O . THR B 1 127 ? -12.656 -12.633 -11.102 1 80.5 127 THR B O 1
ATOM 3834 N N . ARG B 1 128 ? -12.398 -14.656 -12.016 1 79.31 128 ARG B N 1
ATOM 3835 C CA . ARG B 1 128 ? -11.305 -14.195 -12.875 1 79.31 128 ARG B CA 1
ATOM 3836 C C . ARG B 1 128 ? -11.766 -13.055 -13.773 1 79.31 128 ARG B C 1
ATOM 3838 O O . ARG B 1 128 ? -11.07 -12.047 -13.906 1 79.31 128 ARG B O 1
ATOM 3845 N N . ARG B 1 129 ? -12.859 -13.195 -14.344 1 76.12 129 ARG B N 1
ATOM 3846 C CA . ARG B 1 129 ? -13.383 -12.172 -15.242 1 76.12 129 ARG B CA 1
ATOM 3847 C C . ARG B 1 129 ? -13.609 -10.852 -14.508 1 76.12 129 ARG B C 1
ATOM 3849 O O . ARG B 1 129 ? -13.289 -9.781 -15.031 1 76.12 129 ARG B O 1
ATOM 3856 N N . LEU B 1 130 ? -14.125 -10.961 -13.398 1 81.62 130 LEU B N 1
ATOM 3857 C CA . LEU B 1 130 ? -14.367 -9.781 -12.57 1 81.62 130 LEU B CA 1
ATOM 3858 C C . LEU B 1 130 ? -13.055 -9.078 -12.242 1 81.62 130 LEU B C 1
ATOM 3860 O O . LEU B 1 130 ? -12.969 -7.848 -12.328 1 81.62 130 LEU B O 1
ATOM 3864 N N . LEU B 1 131 ? -12.109 -9.852 -11.891 1 81.88 131 LEU B N 1
ATOM 3865 C CA . LEU B 1 131 ? -10.797 -9.305 -11.539 1 81.88 131 LEU B CA 1
ATOM 3866 C C . LEU B 1 131 ? -10.125 -8.688 -12.766 1 81.88 131 LEU B C 1
ATOM 3868 O O . LEU B 1 131 ? -9.531 -7.613 -12.672 1 81.88 131 LEU B O 1
ATOM 3872 N N . ASP B 1 132 ? -10.273 -9.312 -13.828 1 74.62 132 ASP B N 1
ATOM 3873 C CA . ASP B 1 132 ? -9.719 -8.781 -15.07 1 74.62 132 ASP B CA 1
ATOM 3874 C C . ASP B 1 132 ? -10.359 -7.438 -15.422 1 74.62 132 ASP B C 1
ATOM 3876 O O . ASP B 1 132 ? -9.672 -6.508 -15.852 1 74.62 132 ASP B O 1
ATOM 3880 N N . ASP B 1 133 ? -11.578 -7.355 -15.18 1 76.31 133 ASP B N 1
ATOM 3881 C CA . ASP B 1 133 ? -12.32 -6.141 -15.484 1 76.31 133 ASP B CA 1
ATOM 3882 C C . ASP B 1 133 ? -11.969 -5.016 -14.516 1 76.31 133 ASP B C 1
ATOM 3884 O O . ASP B 1 133 ? -12.203 -3.842 -14.805 1 76.31 133 ASP B O 1
ATOM 3888 N N . SER B 1 134 ? -11.461 -5.379 -13.438 1 77.69 134 SER B N 1
ATOM 3889 C CA . SER B 1 134 ? -11.156 -4.398 -12.398 1 77.69 134 SER B CA 1
ATOM 3890 C C . SER B 1 134 ? -9.852 -3.672 -12.68 1 77.69 134 SER B C 1
ATOM 3892 O O . SER B 1 134 ? -9.555 -2.652 -12.055 1 77.69 134 SER B O 1
ATOM 3894 N N . VAL B 1 135 ? -9.094 -4.215 -13.617 1 74.62 135 VAL B N 1
ATOM 3895 C CA . VAL B 1 135 ? -7.789 -3.645 -13.938 1 74.62 135 VAL B CA 1
ATOM 3896 C C . VAL B 1 135 ? -7.941 -2.572 -15.016 1 74.62 135 VAL B C 1
ATOM 3898 O O . VAL B 1 135 ? -8.516 -2.828 -16.078 1 74.62 135 VAL B O 1
ATOM 3901 N N . VAL B 1 136 ? -7.625 -1.32 -14.648 1 66.19 136 VAL B N 1
ATOM 3902 C CA . VAL B 1 136 ? -7.652 -0.22 -15.609 1 66.19 136 VAL B CA 1
ATOM 3903 C C . VAL B 1 136 ? -6.355 -0.208 -16.422 1 66.19 136 VAL B C 1
ATOM 3905 O O . VAL B 1 136 ? -5.27 -0.059 -15.859 1 66.19 136 VAL B O 1
ATOM 3908 N N . ILE B 1 137 ? -6.477 -0.498 -17.641 1 57.44 137 ILE B N 1
ATOM 3909 C CA . ILE B 1 137 ? -5.293 -0.424 -18.5 1 57.44 137 ILE B CA 1
ATOM 3910 C C . ILE B 1 137 ? -5.027 1.028 -18.891 1 57.44 137 ILE B C 1
ATOM 3912 O O . ILE B 1 137 ? -5.852 1.66 -19.547 1 57.44 137 ILE B O 1
ATOM 3916 N N . ASN B 1 138 ? -4.184 1.676 -18.047 1 53.16 138 ASN B N 1
ATOM 3917 C CA . ASN B 1 138 ? -3.797 3.041 -18.391 1 53.16 138 ASN B CA 1
ATOM 3918 C C . ASN B 1 138 ? -2.641 3.066 -19.375 1 53.16 138 ASN B C 1
ATOM 3920 O O . ASN B 1 138 ? -1.539 2.611 -19.078 1 53.16 138 ASN B O 1
ATOM 3924 N N . THR B 1 139 ? -2.932 3.273 -20.625 1 47.94 139 THR B N 1
ATOM 3925 C CA . THR B 1 139 ? -1.936 3.33 -21.688 1 47.94 139 THR B CA 1
ATOM 3926 C C . THR B 1 139 ? -1.049 4.562 -21.531 1 47.94 139 THR B C 1
ATOM 3928 O O . THR B 1 139 ? 0.055 4.609 -22.078 1 47.94 139 THR B O 1
ATOM 3931 N N . HIS B 1 140 ? -1.432 5.586 -20.984 1 47.38 140 HIS B N 1
ATOM 3932 C CA . HIS B 1 140 ? -0.674 6.832 -21 1 47.38 140 HIS B CA 1
ATOM 3933 C C . HIS B 1 140 ? 0.566 6.734 -20.125 1 47.38 140 HIS B C 1
ATOM 3935 O O . HIS B 1 140 ? 1.497 7.531 -20.266 1 47.38 140 HIS B O 1
ATOM 3941 N N . ARG B 1 141 ? 0.518 6.062 -19.141 1 49.09 141 ARG B N 1
ATOM 3942 C CA . ARG B 1 141 ? 1.573 6.199 -18.141 1 49.09 141 ARG B CA 1
ATOM 3943 C C . ARG B 1 141 ? 2.695 5.199 -18.391 1 49.09 141 ARG B C 1
ATOM 3945 O O . ARG B 1 141 ? 3.113 4.484 -17.469 1 49.09 141 ARG B O 1
ATOM 3952 N N . GLN B 1 142 ? 3.006 4.844 -19.609 1 46.34 142 GLN B N 1
ATOM 3953 C CA . GLN B 1 142 ? 3.926 3.76 -19.938 1 46.34 142 GLN B CA 1
ATOM 3954 C C . GLN B 1 142 ? 5.375 4.18 -19.719 1 46.34 142 GLN B C 1
ATOM 3956 O O . GLN B 1 142 ? 6.301 3.42 -20 1 46.34 142 GLN B O 1
ATOM 3961 N N . ARG B 1 143 ? 5.703 5.305 -19.344 1 46.03 143 ARG B N 1
ATOM 3962 C CA . ARG B 1 143 ? 7.117 5.598 -19.562 1 46.03 143 ARG B CA 1
ATOM 3963 C C . ARG B 1 143 ? 8.008 4.602 -18.828 1 46.03 143 ARG B C 1
ATOM 3965 O O . ARG B 1 143 ? 8.93 4.035 -19.422 1 46.03 143 ARG B O 1
ATOM 3972 N N . ASP B 1 144 ? 8.375 4.836 -17.625 1 49.03 144 ASP B N 1
ATOM 3973 C CA . ASP B 1 144 ? 9.688 4.602 -17.031 1 49.03 144 ASP B CA 1
ATOM 3974 C C . ASP B 1 144 ? 9.867 3.133 -16.656 1 49.03 144 ASP B C 1
ATOM 3976 O O . ASP B 1 144 ? 10.656 2.809 -15.766 1 49.03 144 ASP B O 1
ATOM 3980 N N . ASP B 1 145 ? 9.023 2.098 -17.031 1 58.16 145 ASP B N 1
ATOM 3981 C CA . ASP B 1 145 ? 9.148 0.916 -16.188 1 58.16 145 ASP B CA 1
ATOM 3982 C C . ASP B 1 145 ? 10.367 0.083 -16.578 1 58.16 145 ASP B C 1
ATOM 3984 O O . ASP B 1 145 ? 10.336 -1.147 -16.5 1 58.16 145 ASP B O 1
ATOM 3988 N N . LEU B 1 146 ? 11.375 0.667 -17.156 1 69.44 146 LEU B N 1
ATOM 3989 C CA . LEU B 1 146 ? 12.602 -0.005 -17.562 1 69.44 146 LEU B CA 1
ATOM 3990 C C . LEU B 1 146 ? 13.492 -0.299 -16.359 1 69.44 146 LEU B C 1
ATOM 3992 O O . LEU B 1 146 ? 14.117 -1.359 -16.281 1 69.44 146 LEU B O 1
ATOM 3996 N N . ALA B 1 147 ? 13.383 0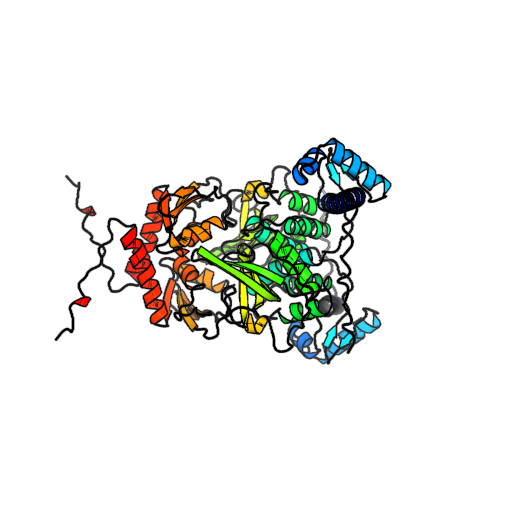.49 -15.367 1 85.5 147 ALA B N 1
ATOM 3997 C CA . ALA B 1 147 ? 14.266 0.323 -14.211 1 85.5 147 ALA B CA 1
ATOM 3998 C C . ALA B 1 147 ? 13.93 -0.956 -13.453 1 85.5 147 ALA B C 1
ATOM 4000 O O . ALA B 1 147 ? 14.828 -1.699 -13.047 1 85.5 147 ALA B O 1
ATOM 4001 N N . LEU B 1 148 ? 12.703 -1.204 -13.336 1 85.12 148 LEU B N 1
ATOM 4002 C CA . LEU B 1 148 ? 12.297 -2.395 -12.594 1 85.12 148 LEU B CA 1
ATOM 4003 C C . LEU B 1 148 ? 12.781 -3.66 -13.297 1 85.12 148 LEU B C 1
ATOM 4005 O O . LEU B 1 148 ? 13.281 -4.582 -12.648 1 85.12 148 LEU B O 1
ATOM 4009 N N . GLU B 1 149 ? 12.609 -3.684 -14.516 1 81.75 149 GLU B N 1
ATOM 4010 C CA . GLU B 1 149 ? 13.031 -4.852 -15.289 1 81.75 149 GLU B CA 1
ATOM 4011 C C . GLU B 1 149 ? 14.547 -5.051 -15.203 1 81.75 149 GLU B C 1
ATOM 4013 O O . GLU B 1 149 ? 15.016 -6.16 -14.961 1 81.75 149 GLU B O 1
ATOM 4018 N N . VAL B 1 150 ? 15.258 -4.016 -15.422 1 87.56 150 VAL B N 1
ATOM 4019 C CA . VAL B 1 150 ? 16.719 -4.074 -15.391 1 87.56 150 VAL B CA 1
ATOM 4020 C C . VAL B 1 150 ? 17.188 -4.5 -14.008 1 87.56 150 VAL B C 1
ATOM 4022 O O . VAL B 1 150 ? 18.062 -5.367 -13.875 1 87.56 150 VAL B O 1
ATOM 4025 N N . ILE B 1 151 ? 16.562 -3.99 -13.023 1 91.38 151 ILE B N 1
ATOM 4026 C CA . ILE B 1 151 ? 16.953 -4.258 -11.648 1 91.38 151 ILE B CA 1
ATOM 4027 C C . ILE B 1 151 ? 16.625 -5.703 -11.289 1 91.38 151 ILE B C 1
ATOM 4029 O O . ILE B 1 151 ? 17.438 -6.398 -10.68 1 91.38 151 ILE B O 1
ATOM 4033 N N . ALA B 1 152 ? 15.477 -6.109 -11.641 1 86 152 ALA B N 1
ATOM 4034 C CA . ALA B 1 152 ? 15.062 -7.48 -11.344 1 86 152 ALA B CA 1
ATOM 4035 C C . ALA B 1 152 ? 16 -8.492 -12.008 1 86 152 ALA B C 1
ATOM 4037 O O . ALA B 1 152 ? 16.422 -9.461 -11.375 1 86 152 ALA B O 1
ATOM 4038 N N . ARG B 1 153 ? 16.281 -8.273 -13.195 1 82.81 153 ARG B N 1
ATOM 4039 C CA . ARG B 1 153 ? 17.156 -9.18 -13.922 1 82.81 153 ARG B CA 1
ATOM 4040 C C . ARG B 1 153 ? 18.562 -9.156 -13.336 1 82.81 153 ARG B C 1
ATOM 4042 O O . ARG B 1 153 ? 19.203 -10.203 -13.172 1 82.81 153 ARG B O 1
ATOM 4049 N N . ALA B 1 154 ? 19 -7.949 -13.109 1 91.88 154 ALA B N 1
ATOM 4050 C CA . ALA B 1 154 ? 20.328 -7.809 -12.523 1 91.88 154 ALA B CA 1
ATOM 4051 C C . ALA B 1 154 ? 20.406 -8.492 -11.156 1 91.88 154 ALA B C 1
ATOM 4053 O O . ALA B 1 154 ? 21.422 -9.086 -10.812 1 91.88 154 ALA B O 1
ATOM 4054 N N . TRP B 1 155 ? 19.406 -8.375 -10.398 1 91.31 155 TRP B N 1
ATOM 4055 C CA . TRP B 1 155 ? 19.344 -9.023 -9.094 1 91.31 155 TRP B CA 1
ATOM 4056 C C . TRP B 1 155 ? 19.391 -10.539 -9.234 1 91.31 155 TRP B C 1
ATOM 4058 O O . TRP B 1 155 ? 20.125 -11.211 -8.508 1 91.31 155 TRP B O 1
ATOM 4068 N N . GLU B 1 156 ? 18.625 -11.062 -10.141 1 81.75 156 GLU B N 1
ATOM 4069 C CA . GLU B 1 156 ? 18.578 -12.5 -10.398 1 81.75 156 GLU B CA 1
ATOM 4070 C C . GLU B 1 156 ? 19.938 -13.031 -10.836 1 81.75 156 GLU B C 1
ATOM 4072 O O . GLU B 1 156 ? 20.375 -14.094 -10.383 1 81.75 156 GLU B O 1
ATOM 4077 N N . GLU B 1 157 ? 20.547 -12.289 -11.695 1 85.06 157 GLU B N 1
ATOM 4078 C CA . GLU B 1 157 ? 21.812 -12.727 -12.281 1 85.06 157 GLU B CA 1
ATOM 4079 C C . GLU B 1 157 ? 22.984 -12.305 -11.414 1 85.06 157 GLU B C 1
ATOM 4081 O O . GLU B 1 157 ? 24.125 -12.68 -11.688 1 85.06 157 GLU B O 1
ATOM 4086 N N . ARG B 1 158 ? 22.734 -11.508 -10.461 1 92.25 158 ARG B N 1
ATOM 4087 C CA . ARG B 1 158 ? 23.766 -10.977 -9.57 1 92.25 158 ARG B CA 1
ATOM 4088 C C . ARG B 1 158 ? 24.797 -10.172 -10.352 1 92.25 158 ARG B C 1
ATOM 4090 O O . ARG B 1 158 ? 26 -10.383 -10.195 1 92.25 158 ARG B O 1
ATOM 4097 N N . ARG B 1 159 ? 24.297 -9.281 -11.102 1 95.12 159 ARG B N 1
ATOM 4098 C CA . ARG B 1 159 ? 25.141 -8.375 -11.883 1 95.12 159 ARG B CA 1
ATOM 4099 C C . ARG B 1 159 ? 25.016 -6.938 -11.383 1 95.12 159 ARG B C 1
ATOM 4101 O O . ARG B 1 159 ? 23.938 -6.523 -10.945 1 95.12 159 ARG B O 1
ATOM 4108 N N . VAL B 1 160 ? 26.094 -6.242 -11.492 1 97.81 160 VAL B N 1
ATOM 4109 C CA . VAL B 1 160 ? 26.094 -4.844 -11.086 1 97.81 160 VAL B CA 1
ATOM 4110 C C . VAL B 1 160 ? 25.375 -3.992 -12.125 1 97.81 160 VAL B C 1
ATOM 4112 O O . VAL B 1 160 ? 25.5 -4.238 -13.328 1 97.81 160 VAL B O 1
ATOM 4115 N N . ILE B 1 161 ? 24.641 -3.006 -11.656 1 97.62 161 ILE B N 1
ATOM 4116 C CA . ILE B 1 161 ? 23.984 -2.086 -12.594 1 97.62 161 ILE B CA 1
ATOM 4117 C C . ILE B 1 161 ? 24.609 -0.695 -12.453 1 97.62 161 ILE B C 1
ATOM 4119 O O . ILE B 1 161 ? 25.031 -0.302 -11.359 1 97.62 161 ILE B O 1
ATOM 4123 N N . ARG B 1 162 ? 24.672 -0.012 -13.5 1 98 162 ARG B N 1
ATOM 4124 C CA . ARG B 1 162 ? 25.062 1.392 -13.555 1 98 162 ARG B CA 1
ATOM 4125 C C . ARG B 1 162 ? 23.891 2.273 -13.992 1 98 162 ARG B C 1
ATOM 4127 O O . ARG B 1 162 ? 23.141 1.9 -14.891 1 98 162 ARG B O 1
ATOM 4134 N N . PHE B 1 163 ? 23.719 3.414 -13.352 1 97.19 163 PHE B N 1
ATOM 4135 C CA . PHE B 1 163 ? 22.609 4.301 -13.688 1 97.19 163 PHE B CA 1
ATOM 4136 C C . PHE B 1 163 ? 22.875 5.715 -13.188 1 97.19 163 PHE B C 1
ATOM 4138 O O . PHE B 1 163 ? 23.766 5.93 -12.367 1 97.19 163 PHE B O 1
ATOM 4145 N N . ASP B 1 164 ? 22.188 6.605 -13.766 1 96.56 164 ASP B N 1
ATOM 4146 C CA . ASP B 1 164 ? 22.078 7.953 -13.211 1 96.56 164 ASP B CA 1
ATOM 4147 C C . ASP B 1 164 ? 20.859 8.078 -12.305 1 96.56 164 ASP B C 1
ATOM 4149 O O . ASP B 1 164 ? 19.906 7.312 -12.438 1 96.56 164 ASP B O 1
ATOM 4153 N N . TYR B 1 165 ? 21 8.898 -11.289 1 95.5 165 TYR B N 1
ATOM 4154 C CA . TYR B 1 165 ? 19.922 9.039 -10.312 1 95.5 165 TYR B CA 1
ATOM 4155 C C . TYR B 1 165 ? 19.5 10.492 -10.164 1 95.5 165 TYR B C 1
ATOM 4157 O O . TYR B 1 165 ? 20.328 11.352 -9.844 1 95.5 165 TYR B O 1
ATOM 4165 N N . LYS B 1 166 ? 18.203 10.781 -10.398 1 91.62 166 LYS B N 1
ATOM 4166 C CA . LYS B 1 166 ? 17.656 12.125 -10.211 1 91.62 166 LYS B CA 1
ATOM 4167 C C . LYS B 1 166 ? 17.312 12.367 -8.742 1 91.62 166 LYS B C 1
ATOM 4169 O O . LYS B 1 166 ? 16.297 11.875 -8.25 1 91.62 166 LYS B O 1
ATOM 4174 N N . ARG B 1 167 ? 18.047 13.211 -8.109 1 87.19 167 ARG B N 1
ATOM 4175 C CA . ARG B 1 167 ? 17.844 13.5 -6.691 1 87.19 167 ARG B CA 1
ATOM 4176 C C . ARG B 1 167 ? 16.641 14.422 -6.492 1 87.19 167 ARG B C 1
ATOM 4178 O O . ARG B 1 167 ? 16.25 15.148 -7.406 1 87.19 167 ARG B O 1
ATOM 4185 N N . PRO B 1 168 ? 16.031 14.414 -5.273 1 76.69 168 PRO B N 1
ATOM 4186 C CA . PRO B 1 168 ? 14.883 15.281 -4.98 1 76.69 168 PRO B CA 1
ATOM 4187 C C . PRO B 1 168 ? 15.203 16.766 -5.164 1 76.69 168 PRO B C 1
ATOM 4189 O O . PRO B 1 168 ? 14.312 17.547 -5.496 1 76.69 168 PRO B O 1
ATOM 4192 N N . ASN B 1 169 ? 16.375 17.141 -4.91 1 70.5 169 ASN B N 1
ATOM 4193 C CA . ASN B 1 169 ? 16.766 18.547 -5.012 1 70.5 169 ASN B CA 1
ATOM 4194 C C . ASN B 1 169 ? 17.016 18.953 -6.465 1 70.5 169 ASN B C 1
ATOM 4196 O O . ASN B 1 169 ? 17.375 20.094 -6.734 1 70.5 169 ASN B O 1
ATOM 4200 N N . GLY B 1 170 ? 16.828 18.031 -7.359 1 75.06 170 GLY B N 1
ATOM 4201 C CA . GLY B 1 170 ? 16.938 18.359 -8.773 1 75.06 170 GLY B CA 1
ATOM 4202 C C . GLY B 1 170 ? 18.281 17.953 -9.375 1 75.06 170 GLY B C 1
ATOM 4203 O O . GLY B 1 170 ? 18.406 17.844 -10.594 1 75.06 170 GLY B O 1
ATOM 4204 N N . GLY B 1 171 ? 19.141 17.734 -8.586 1 86.5 171 GLY B N 1
ATOM 4205 C CA . GLY B 1 171 ? 20.438 17.359 -9.117 1 86.5 171 GLY B CA 1
ATOM 4206 C C . GLY B 1 171 ? 20.484 15.938 -9.648 1 86.5 171 GLY B C 1
ATOM 4207 O O . GLY B 1 171 ? 19.719 15.07 -9.188 1 86.5 171 GLY B O 1
ATOM 4208 N N . LEU B 1 172 ? 21.328 15.758 -10.719 1 92 172 LEU B N 1
ATOM 4209 C CA . LEU B 1 172 ? 21.531 14.438 -11.305 1 92 172 LEU B CA 1
ATOM 4210 C C . LEU B 1 172 ? 22.844 13.82 -10.836 1 92 172 LEU B C 1
ATOM 4212 O O . LEU B 1 172 ? 23.922 14.359 -11.094 1 92 172 LEU B O 1
ATOM 4216 N N . GLU B 1 173 ? 22.766 12.766 -10.047 1 94.94 173 GLU B N 1
ATOM 4217 C CA . GLU B 1 173 ? 23.922 11.977 -9.664 1 94.94 173 GLU B CA 1
ATOM 4218 C C . GLU B 1 173 ? 24.266 10.938 -10.727 1 94.94 173 GLU B C 1
ATOM 4220 O O . GLU B 1 173 ? 23.5 10 -10.945 1 94.94 173 GLU B O 1
ATOM 4225 N N . ARG B 1 174 ? 25.438 11.156 -11.32 1 95.56 174 ARG B N 1
ATOM 4226 C CA . ARG B 1 174 ? 25.75 10.344 -12.492 1 95.56 174 ARG B CA 1
ATOM 4227 C C . ARG B 1 174 ? 26.609 9.148 -12.109 1 95.56 174 ARG B C 1
ATOM 4229 O O . ARG B 1 174 ? 27.438 9.234 -11.203 1 95.56 174 ARG B O 1
ATOM 4236 N N . GLY B 1 175 ? 26.391 8.062 -12.773 1 95.81 175 GLY B N 1
ATOM 4237 C CA . GLY B 1 175 ? 27.312 6.934 -12.797 1 95.81 175 GLY B CA 1
ATOM 4238 C C . GLY B 1 175 ? 27.25 6.082 -11.539 1 95.81 175 GLY B C 1
ATOM 4239 O O . GLY B 1 175 ? 28.25 5.516 -11.109 1 95.81 175 GLY B O 1
ATOM 4240 N N . ASN B 1 176 ? 26.109 6.012 -10.883 1 97.06 176 ASN B N 1
ATOM 4241 C CA . ASN B 1 176 ? 25.984 5.09 -9.758 1 97.06 176 ASN B CA 1
ATOM 4242 C C . ASN B 1 176 ? 26.188 3.641 -10.195 1 97.06 176 ASN B C 1
ATOM 4244 O O . ASN B 1 176 ? 25.734 3.244 -11.273 1 97.06 176 ASN B O 1
ATOM 4248 N N . GLU B 1 177 ? 26.906 2.943 -9.398 1 98.31 177 GLU B N 1
ATOM 4249 C CA . GLU B 1 177 ? 27 1.496 -9.555 1 98.31 177 GLU B CA 1
ATOM 4250 C C . GLU B 1 177 ? 26.453 0.765 -8.336 1 98.31 177 GLU B C 1
ATOM 4252 O O . GLU B 1 177 ? 26.859 1.016 -7.207 1 98.31 177 GLU B O 1
ATOM 4257 N N . LEU B 1 178 ? 25.531 -0.165 -8.578 1 98.12 178 LEU B N 1
ATOM 4258 C CA . LEU B 1 178 ? 24.797 -0.75 -7.465 1 98.12 178 LEU B CA 1
ATOM 4259 C C . LEU B 1 178 ? 24.797 -2.273 -7.555 1 98.12 178 LEU B C 1
ATOM 4261 O O . LEU B 1 178 ? 24.5 -2.838 -8.609 1 98.12 178 LEU B O 1
ATOM 4265 N N . CYS B 1 179 ? 25.219 -2.875 -6.5 1 98.06 179 CYS B N 1
ATOM 4266 C CA . CYS B 1 179 ? 24.922 -4.281 -6.258 1 98.06 179 CYS B CA 1
ATOM 4267 C C . CYS B 1 179 ? 23.547 -4.434 -5.617 1 98.06 179 CYS B C 1
ATOM 4269 O O . CYS B 1 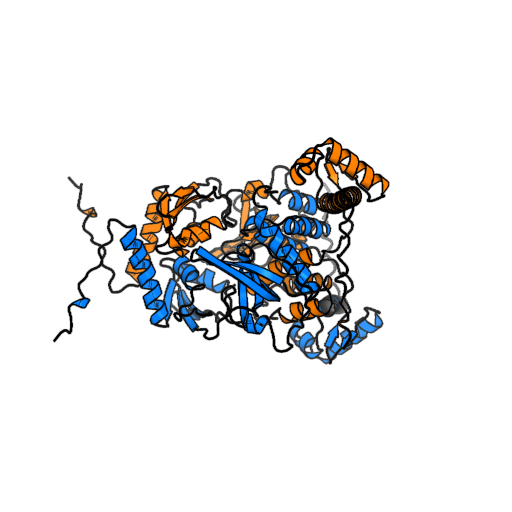179 ? 23.359 -4.113 -4.441 1 98.06 179 CYS B O 1
ATOM 4271 N N . VAL B 1 180 ? 22.625 -4.957 -6.336 1 95.81 180 VAL B N 1
ATOM 4272 C CA . VAL B 1 180 ? 21.234 -5.035 -5.859 1 95.81 180 VAL B CA 1
ATOM 4273 C C . VAL B 1 180 ? 21.125 -6.094 -4.766 1 95.81 180 VAL B C 1
ATOM 4275 O O . VAL B 1 180 ? 21.484 -7.258 -4.98 1 95.81 180 VAL B O 1
ATOM 4278 N N . TYR B 1 181 ? 20.594 -5.648 -3.6 1 94.19 181 TYR B N 1
ATOM 4279 C CA . TYR B 1 181 ? 20.438 -6.574 -2.482 1 94.19 181 TYR B CA 1
ATOM 4280 C C . TYR B 1 181 ? 18.953 -6.898 -2.252 1 94.19 181 TYR B C 1
ATOM 4282 O O . TYR B 1 181 ? 18.625 -8.023 -1.875 1 94.19 181 TYR B O 1
ATOM 4290 N N . PHE B 1 182 ? 18.125 -5.93 -2.457 1 92.31 182 PHE B N 1
ATOM 4291 C CA . PHE B 1 182 ? 16.719 -6.117 -2.1 1 92.31 182 PHE B CA 1
ATOM 4292 C C . PHE B 1 182 ? 15.852 -5.059 -2.76 1 92.31 182 PHE B C 1
ATOM 4294 O O . PHE B 1 182 ? 16.328 -3.984 -3.119 1 92.31 182 PHE B O 1
ATOM 4301 N N . VAL B 1 183 ? 14.641 -5.426 -3.006 1 90.81 183 VAL B N 1
ATOM 4302 C CA . VAL B 1 183 ? 13.633 -4.488 -3.496 1 90.81 183 VAL B CA 1
ATOM 4303 C C . VAL B 1 183 ? 12.469 -4.418 -2.51 1 90.81 183 VAL B C 1
ATOM 4305 O O . VAL B 1 183 ? 12 -5.449 -2.02 1 90.81 183 VAL B O 1
ATOM 4308 N N . GLU B 1 184 ? 12.086 -3.201 -2.193 1 91 184 GLU B N 1
ATOM 4309 C CA . GLU B 1 184 ? 11.039 -2.963 -1.202 1 91 184 GLU B CA 1
ATOM 4310 C C . GLU B 1 184 ? 10.094 -1.857 -1.655 1 91 184 GLU B C 1
ATOM 4312 O O . GLU B 1 184 ? 10.5 -0.93 -2.357 1 91 184 GLU B O 1
ATOM 4317 N N . VAL B 1 185 ? 8.789 -2.053 -1.322 1 91.06 185 VAL B N 1
ATOM 4318 C CA . VAL B 1 185 ? 7.824 -0.986 -1.566 1 91.06 185 VAL B CA 1
ATOM 4319 C C . VAL B 1 185 ? 7.66 -0.137 -0.307 1 91.06 185 VAL B C 1
ATOM 4321 O O . VAL B 1 185 ? 7.477 -0.671 0.79 1 91.06 185 VAL B O 1
ATOM 4324 N N . SER B 1 186 ? 7.758 1.119 -0.497 1 90.69 186 SER B N 1
ATOM 4325 C CA . SER B 1 186 ? 7.617 2.029 0.635 1 90.69 186 SER B CA 1
ATOM 4326 C C . SER B 1 186 ? 6.152 2.211 1.02 1 90.69 186 SER B C 1
ATOM 4328 O O . SER B 1 186 ? 5.312 2.488 0.163 1 90.69 186 SER B O 1
ATOM 4330 N N . ARG B 1 187 ? 5.879 2.152 2.24 1 88.12 187 ARG B N 1
ATOM 4331 C CA . ARG B 1 187 ? 4.523 2.391 2.729 1 88.12 187 ARG B CA 1
ATOM 4332 C C . ARG B 1 187 ? 4.121 3.848 2.537 1 88.12 187 ARG B C 1
ATOM 4334 O O . ARG B 1 187 ? 2.934 4.156 2.398 1 88.12 187 ARG B O 1
ATOM 4341 N N . ALA B 1 188 ? 5.129 4.691 2.521 1 85.5 188 ALA B N 1
ATOM 4342 C CA . ALA B 1 188 ? 4.867 6.129 2.537 1 85.5 188 ALA B CA 1
ATOM 4343 C C . ALA B 1 188 ? 4.305 6.598 1.198 1 85.5 188 ALA B C 1
ATOM 4345 O O . ALA B 1 188 ? 3.447 7.48 1.154 1 85.5 188 ALA B O 1
ATOM 4346 N N . ASN B 1 189 ? 4.793 6.02 0.132 1 86.75 189 ASN B N 1
ATOM 4347 C CA . ASN B 1 189 ? 4.371 6.527 -1.169 1 86.75 189 ASN B CA 1
ATOM 4348 C C . ASN B 1 189 ? 4.031 5.391 -2.129 1 86.75 189 ASN B C 1
ATOM 4350 O O . ASN B 1 189 ? 3.762 5.629 -3.309 1 86.75 189 ASN B O 1
ATOM 4354 N N . LEU B 1 190 ? 4.145 4.117 -1.711 1 89.25 190 LEU B N 1
ATOM 4355 C CA . LEU B 1 190 ? 3.77 2.906 -2.434 1 89.25 190 LEU B CA 1
ATOM 4356 C C . LEU B 1 190 ? 4.652 2.713 -3.662 1 89.25 190 LEU B C 1
ATOM 4358 O O . LEU B 1 190 ? 4.266 2.025 -4.609 1 89.25 190 LEU B O 1
ATOM 4362 N N . ALA B 1 191 ? 5.816 3.346 -3.674 1 89.44 191 ALA B N 1
ATOM 4363 C CA . ALA B 1 191 ? 6.758 3.199 -4.781 1 89.44 191 ALA B CA 1
ATOM 4364 C C . ALA B 1 191 ? 7.805 2.131 -4.477 1 89.44 191 ALA B C 1
ATOM 4366 O O . ALA B 1 191 ? 8.203 1.954 -3.322 1 89.44 191 ALA B O 1
ATOM 4367 N N . PRO B 1 192 ? 8.219 1.475 -5.5 1 90.62 192 PRO B N 1
ATOM 4368 C CA . PRO B 1 192 ? 9.312 0.52 -5.312 1 90.62 192 PRO B CA 1
ATOM 4369 C C . PRO B 1 192 ? 10.672 1.2 -5.188 1 90.62 192 PRO B C 1
ATOM 4371 O O . PRO B 1 192 ? 10.938 2.193 -5.871 1 90.62 192 PRO B O 1
ATOM 4374 N N . TYR B 1 193 ? 11.469 0.652 -4.285 1 92.12 193 TYR B N 1
ATOM 4375 C CA . TYR B 1 193 ? 12.852 1.067 -4.062 1 92.12 193 TYR B CA 1
ATOM 4376 C C . TYR B 1 193 ? 13.805 -0.119 -4.168 1 92.12 193 TYR B C 1
ATOM 4378 O O . TYR B 1 193 ? 13.414 -1.258 -3.895 1 92.12 193 TYR B O 1
ATOM 4386 N N . VAL B 1 194 ? 14.984 0.233 -4.582 1 94.12 194 VAL B N 1
ATOM 4387 C CA . VAL B 1 194 ? 16.031 -0.78 -4.602 1 94.12 194 VAL B CA 1
ATOM 4388 C C . VAL B 1 194 ? 17.078 -0.459 -3.541 1 94.12 194 VAL B C 1
ATOM 4390 O O . VAL B 1 194 ? 17.453 0.704 -3.354 1 94.12 194 VAL B O 1
ATOM 4393 N N . ILE B 1 195 ? 17.438 -1.494 -2.758 1 93.62 195 ILE B N 1
ATOM 4394 C CA . ILE B 1 195 ? 18.469 -1.414 -1.721 1 93.62 195 ILE B CA 1
ATOM 4395 C C . ILE B 1 195 ? 19.688 -2.232 -2.135 1 93.62 195 ILE B C 1
ATOM 4397 O O . ILE B 1 195 ? 19.547 -3.359 -2.615 1 93.62 195 ILE B O 1
ATOM 4401 N N . GLY B 1 196 ? 20.828 -1.663 -1.969 1 95.94 196 GLY B N 1
ATOM 4402 C CA . GLY B 1 196 ? 22.047 -2.398 -2.293 1 95.94 196 GLY B CA 1
ATOM 4403 C C . GLY B 1 196 ? 23.312 -1.624 -1.987 1 95.94 196 GLY B C 1
ATOM 4404 O O . GLY B 1 196 ? 23.25 -0.502 -1.48 1 95.94 196 GLY B O 1
ATOM 4405 N N . LEU B 1 197 ? 24.406 -2.242 -2.279 1 96.75 197 LEU B N 1
ATOM 4406 C CA . LEU B 1 197 ? 25.703 -1.605 -2.094 1 96.75 197 LEU B CA 1
ATOM 4407 C C . LEU B 1 197 ? 26.031 -0.702 -3.275 1 96.75 197 LEU B C 1
ATOM 4409 O O . LEU B 1 197 ? 26.219 -1.182 -4.395 1 96.75 197 LEU B O 1
ATOM 4413 N N . GLU B 1 198 ? 25.984 0.541 -3.025 1 96.75 198 GLU B N 1
ATOM 4414 C CA . GLU B 1 198 ? 26.484 1.506 -4.004 1 96.75 198 GLU B CA 1
ATOM 4415 C C . GLU B 1 198 ? 28 1.635 -3.938 1 96.75 198 GLU B C 1
ATOM 4417 O O . GLU B 1 198 ? 28.562 1.921 -2.875 1 96.75 198 GLU B O 1
ATOM 4422 N N . ARG B 1 199 ? 28.688 1.535 -4.945 1 96.12 199 ARG B N 1
ATOM 4423 C CA . ARG B 1 199 ? 30.141 1.346 -4.898 1 96.12 199 ARG B CA 1
ATOM 4424 C C . ARG B 1 199 ? 30.875 2.588 -5.395 1 96.12 199 ARG B C 1
ATOM 4426 O O . ARG B 1 199 ? 32.094 2.725 -5.195 1 96.12 199 ARG B O 1
ATOM 4433 N N . ARG B 1 200 ? 30.312 3.504 -5.996 1 94.88 200 ARG B N 1
ATOM 4434 C CA . ARG B 1 200 ? 31.031 4.551 -6.715 1 94.88 200 ARG B CA 1
ATOM 4435 C C . ARG B 1 200 ? 31.141 5.82 -5.875 1 94.88 200 ARG B C 1
ATOM 4437 O O . ARG B 1 200 ? 32.219 6.418 -5.781 1 94.88 200 ARG B O 1
ATOM 4444 N N . HIS B 1 201 ? 30.062 6.281 -5.305 1 92.81 201 HIS B N 1
ATOM 4445 C CA . HIS B 1 201 ? 30.047 7.582 -4.645 1 92.81 201 HIS B CA 1
ATOM 4446 C C . HIS B 1 201 ? 30.266 7.445 -3.143 1 92.81 201 HIS B C 1
ATOM 4448 O O . HIS B 1 201 ? 31.109 8.133 -2.566 1 92.81 201 HIS B O 1
ATOM 4454 N N . ARG B 1 202 ? 29.531 6.52 -2.463 1 90.69 202 ARG B N 1
ATOM 4455 C CA . ARG B 1 202 ? 29.547 6.457 -1.006 1 90.69 202 ARG B CA 1
ATOM 4456 C C . ARG B 1 202 ? 30.094 5.117 -0.521 1 90.69 202 ARG B C 1
ATOM 4458 O O . ARG B 1 202 ? 30.484 4.984 0.642 1 90.69 202 ARG B O 1
ATOM 4465 N N . ALA B 1 203 ? 30.109 4.129 -1.337 1 93.38 203 ALA B N 1
ATOM 4466 C CA . ALA B 1 203 ? 30.547 2.787 -0.966 1 93.38 203 ALA B CA 1
ATOM 4467 C C . ALA B 1 203 ? 29.797 2.289 0.269 1 93.38 203 ALA B C 1
ATOM 4469 O O . ALA B 1 203 ? 30.422 1.85 1.241 1 93.38 203 ALA B O 1
ATOM 4470 N N . ALA B 1 204 ? 28.531 2.398 0.209 1 92.62 204 ALA B N 1
ATOM 4471 C CA . ALA B 1 204 ? 27.656 2.018 1.311 1 92.62 204 ALA B CA 1
ATOM 4472 C C . ALA B 1 204 ? 26.312 1.5 0.79 1 92.62 204 ALA B C 1
ATOM 4474 O O . ALA B 1 204 ? 25.984 1.69 -0.383 1 92.62 204 ALA B O 1
ATOM 4475 N N . ILE B 1 205 ? 25.641 0.788 1.642 1 92.19 205 ILE B N 1
ATOM 4476 C CA . ILE B 1 205 ? 24.297 0.371 1.278 1 92.19 205 ILE B CA 1
ATOM 4477 C C . ILE B 1 205 ? 23.375 1.594 1.183 1 92.19 205 ILE B C 1
ATOM 4479 O O . ILE B 1 205 ? 23.297 2.395 2.117 1 92.19 205 ILE B O 1
ATOM 4483 N N . ARG B 1 206 ? 22.75 1.715 0.048 1 92.38 206 ARG B N 1
ATOM 4484 C CA . ARG B 1 206 ? 21.875 2.852 -0.219 1 92.38 206 ARG B CA 1
ATOM 4485 C C . ARG B 1 206 ? 20.547 2.393 -0.79 1 92.38 206 ARG B C 1
ATOM 4487 O O . ARG B 1 206 ? 20.422 1.26 -1.263 1 92.38 206 ARG B O 1
ATOM 4494 N N . THR B 1 207 ? 19.625 3.262 -0.639 1 91.56 207 THR B N 1
ATOM 4495 C CA . THR B 1 207 ? 18.266 3.045 -1.144 1 91.56 207 THR B CA 1
ATOM 4496 C C . THR B 1 207 ? 17.938 4.043 -2.25 1 91.56 207 THR B C 1
ATOM 4498 O O . THR B 1 207 ? 18.125 5.25 -2.086 1 91.56 207 THR B O 1
ATOM 4501 N N . PHE B 1 208 ? 17.469 3.502 -3.391 1 93.06 208 PHE B N 1
ATOM 4502 C CA . PHE B 1 208 ? 17.141 4.34 -4.539 1 93.06 208 PHE B CA 1
ATOM 4503 C C . PHE B 1 208 ? 15.703 4.102 -4.984 1 93.06 208 PHE B C 1
ATOM 4505 O O . PHE B 1 208 ? 15.258 2.957 -5.082 1 93.06 208 PHE B O 1
ATOM 4512 N N . LYS B 1 209 ? 15.031 5.184 -5.18 1 91.69 209 LYS B N 1
ATOM 4513 C CA . LYS B 1 209 ? 13.711 5.074 -5.777 1 91.69 209 LYS B CA 1
ATOM 4514 C C . LYS B 1 209 ? 13.805 4.695 -7.254 1 91.69 209 LYS B C 1
ATOM 4516 O O . LYS B 1 209 ? 14.547 5.32 -8.016 1 91.69 209 LYS B O 1
ATOM 4521 N N . LEU B 1 210 ? 13.047 3.74 -7.715 1 90.38 210 LEU B N 1
ATOM 4522 C CA . LEU B 1 210 ? 13.188 3.221 -9.07 1 90.38 210 LEU B CA 1
ATOM 4523 C C . LEU B 1 210 ? 12.805 4.281 -10.102 1 90.38 210 LEU B C 1
ATOM 4525 O O . LEU B 1 210 ? 13.461 4.402 -11.141 1 90.38 210 LEU B O 1
ATOM 4529 N N . SER B 1 211 ? 11.797 5.074 -9.828 1 86.62 2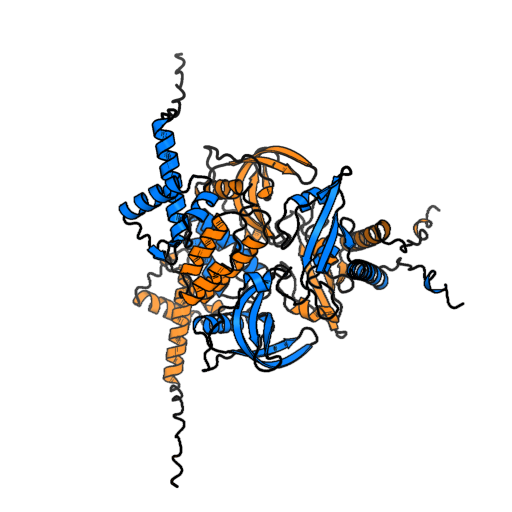11 SER B N 1
ATOM 4530 C CA . SER B 1 211 ? 11.297 6.059 -10.781 1 86.62 211 SER B CA 1
ATOM 4531 C C . SER B 1 211 ? 12.32 7.164 -11.016 1 86.62 211 SER B C 1
ATOM 4533 O O . SER B 1 211 ? 12.195 7.941 -11.969 1 86.62 211 SER B O 1
ATOM 4535 N N . ARG B 1 212 ? 13.336 7.215 -10.234 1 91 212 ARG B N 1
ATOM 4536 C CA . ARG B 1 212 ? 14.352 8.258 -10.359 1 91 212 ARG B CA 1
ATOM 4537 C C . ARG B 1 212 ? 15.617 7.711 -11.008 1 91 212 ARG B C 1
ATOM 4539 O O . ARG B 1 212 ? 16.594 8.445 -11.203 1 91 212 ARG B O 1
ATOM 4546 N N . ILE B 1 213 ? 15.625 6.465 -11.227 1 92.5 213 ILE B N 1
ATOM 4547 C CA . ILE B 1 213 ? 16.75 5.828 -11.906 1 92.5 213 ILE B CA 1
ATOM 4548 C C . ILE B 1 213 ? 16.656 6.078 -13.406 1 92.5 213 ILE B C 1
ATOM 4550 O O . ILE B 1 213 ? 15.617 5.805 -14.023 1 92.5 213 ILE B O 1
ATOM 4554 N N . GLN B 1 214 ? 17.75 6.582 -13.914 1 91.81 214 GLN B N 1
ATOM 4555 C CA . GLN B 1 214 ? 17.781 6.898 -15.336 1 91.81 214 GLN B CA 1
ATOM 4556 C C . GLN B 1 214 ? 18.828 6.066 -16.062 1 91.81 214 GLN B C 1
ATOM 4558 O O . GLN B 1 214 ? 19.922 5.855 -15.539 1 91.81 214 GLN B O 1
ATOM 4563 N N . SER B 1 215 ? 18.469 5.566 -17.203 1 91.44 215 SER B N 1
ATOM 4564 C CA . SER B 1 215 ? 19.344 4.875 -18.141 1 91.44 215 SER B CA 1
ATOM 4565 C C . SER B 1 215 ? 20.125 3.754 -17.453 1 91.44 215 SER B C 1
ATOM 4567 O O . SER B 1 215 ? 21.344 3.688 -17.547 1 91.44 215 SER B O 1
ATOM 4569 N N . PRO B 1 216 ? 19.391 2.904 -16.766 1 93.94 216 PRO B N 1
ATOM 4570 C CA . PRO B 1 216 ? 20.078 1.789 -16.125 1 93.94 216 PRO B CA 1
ATOM 4571 C C . PRO B 1 216 ? 20.641 0.789 -17.125 1 93.94 216 PRO B C 1
ATOM 4573 O O . PRO B 1 216 ? 20.016 0.514 -18.156 1 93.94 216 PRO B O 1
ATOM 4576 N N . VAL B 1 217 ? 21.875 0.331 -16.906 1 93.81 217 VAL B N 1
ATOM 4577 C CA . VAL B 1 217 ? 22.516 -0.695 -17.719 1 93.81 217 VAL B CA 1
ATOM 4578 C C . VAL B 1 217 ? 23.141 -1.756 -16.812 1 93.81 217 VAL B C 1
ATOM 4580 O O . VAL B 1 217 ? 23.688 -1.437 -15.758 1 93.81 217 VAL B O 1
ATOM 4583 N N . THR B 1 218 ? 23.031 -2.943 -17.266 1 94.81 218 THR B N 1
ATOM 4584 C CA . THR B 1 218 ? 23.656 -4.043 -16.547 1 94.81 218 THR B CA 1
ATOM 4585 C C . THR B 1 218 ? 25.125 -4.188 -16.938 1 94.81 218 THR B C 1
ATOM 4587 O O . THR B 1 218 ? 25.438 -4.223 -18.125 1 94.81 218 THR B O 1
ATOM 4590 N N . LEU B 1 219 ? 25.938 -4.273 -15.977 1 96.62 219 LEU B N 1
ATOM 4591 C CA . LEU B 1 219 ? 27.359 -4.457 -16.234 1 96.62 219 LEU B CA 1
ATOM 4592 C C . LEU B 1 219 ? 27.719 -5.938 -16.234 1 96.62 219 LEU B C 1
ATOM 4594 O O . LEU B 1 219 ? 26.906 -6.785 -15.867 1 96.62 219 LEU B O 1
ATOM 4598 N N . ARG B 1 220 ? 28.984 -6.25 -16.609 1 93.75 220 ARG B N 1
ATOM 4599 C CA . ARG B 1 220 ? 29.469 -7.629 -16.672 1 93.75 220 ARG B CA 1
ATOM 4600 C C . ARG B 1 220 ? 29.875 -8.125 -15.297 1 93.75 220 ARG B C 1
ATOM 4602 O O . ARG B 1 220 ? 29.844 -9.328 -15.023 1 93.75 220 ARG B O 1
ATOM 4609 N N . GLU B 1 221 ? 30.219 -7.246 -14.461 1 95.88 221 GLU B N 1
ATOM 4610 C CA . GLU B 1 221 ? 30.703 -7.586 -13.125 1 95.88 221 GLU B CA 1
ATOM 4611 C C . GLU B 1 221 ? 29.609 -8.234 -12.281 1 95.88 221 GLU B C 1
ATOM 4613 O O . GLU B 1 221 ? 28.453 -7.801 -12.32 1 95.88 221 GLU B O 1
ATOM 4618 N N . SER B 1 222 ? 30.047 -9.305 -11.578 1 95.5 222 SER B N 1
ATOM 4619 C CA . SER B 1 222 ? 29.141 -10 -10.68 1 95.5 222 SER B CA 1
ATOM 4620 C C . SER B 1 222 ? 29.438 -9.68 -9.219 1 95.5 222 SER B C 1
ATOM 4622 O O . SER B 1 222 ? 30.453 -9.039 -8.914 1 95.5 222 SER B O 1
ATOM 4624 N N . TYR B 1 223 ? 28.5 -10.031 -8.328 1 95.44 223 TYR B N 1
ATOM 4625 C CA . TYR B 1 223 ? 28.656 -9.852 -6.887 1 95.44 223 TYR B CA 1
ATOM 4626 C C . TYR B 1 223 ? 27.906 -10.93 -6.113 1 95.44 223 TYR B C 1
ATOM 4628 O O . TYR B 1 223 ? 27.219 -11.758 -6.707 1 95.44 223 TYR B O 1
ATOM 4636 N N . THR B 1 224 ? 28.219 -10.984 -4.84 1 92.06 224 THR B N 1
ATOM 4637 C CA . THR B 1 224 ? 27.469 -11.805 -3.896 1 92.06 224 THR B CA 1
ATOM 4638 C C . THR B 1 224 ? 26.906 -10.945 -2.77 1 92.06 224 THR B C 1
ATOM 4640 O O . THR B 1 224 ? 27.5 -9.922 -2.4 1 92.06 224 THR B O 1
ATOM 4643 N N . ILE B 1 225 ? 25.75 -11.297 -2.34 1 92 225 ILE B N 1
ATOM 4644 C CA . ILE B 1 225 ? 25.188 -10.617 -1.185 1 92 225 ILE B CA 1
ATOM 4645 C C . ILE B 1 225 ? 25.812 -11.156 0.098 1 92 225 ILE B C 1
ATOM 4647 O O . ILE B 1 225 ? 25.781 -12.367 0.344 1 92 225 ILE B O 1
ATOM 4651 N N . PRO B 1 226 ? 26.375 -10.273 0.82 1 91.38 226 PRO B N 1
ATOM 4652 C CA . PRO B 1 226 ? 26.984 -10.742 2.064 1 91.38 226 PRO B CA 1
ATOM 4653 C C . PRO B 1 226 ? 25.984 -11.43 2.992 1 91.38 226 PRO B C 1
ATOM 4655 O O . PRO B 1 226 ? 24.828 -11.008 3.078 1 91.38 226 PRO B O 1
ATOM 4658 N N . GLU B 1 227 ? 26.406 -12.414 3.715 1 82.19 227 GLU B N 1
ATOM 4659 C CA . GLU B 1 227 ? 25.562 -13.133 4.668 1 82.19 227 GLU B CA 1
ATOM 4660 C C . GLU B 1 227 ? 25.109 -12.219 5.805 1 82.19 227 GLU B C 1
ATOM 4662 O O . GLU B 1 227 ? 24.078 -12.469 6.441 1 82.19 227 GLU B O 1
ATOM 4667 N N . SER B 1 228 ? 25.875 -11.164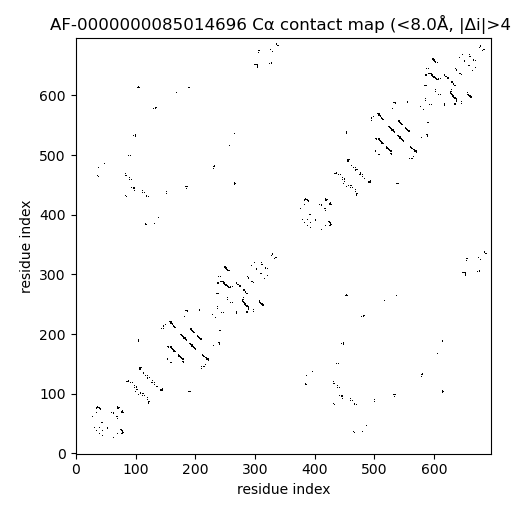 5.934 1 86.31 228 SER B N 1
ATOM 4668 C CA . SER B 1 228 ? 25.578 -10.227 7.012 1 86.31 228 SER B CA 1
ATOM 4669 C C . SER B 1 228 ? 24.406 -9.328 6.645 1 86.31 228 SER B C 1
ATOM 4671 O O . SER B 1 228 ? 23.812 -8.688 7.516 1 86.31 228 SER B O 1
ATOM 4673 N N . PHE B 1 229 ? 24.141 -9.305 5.41 1 88.19 229 PHE B N 1
ATOM 4674 C CA . PHE B 1 229 ? 23.016 -8.469 5.031 1 88.19 229 PHE B CA 1
ATOM 4675 C C . PHE B 1 229 ? 21.688 -9.18 5.305 1 88.19 229 PHE B C 1
ATOM 4677 O O . PHE B 1 229 ? 21.469 -10.297 4.82 1 88.19 229 PHE B O 1
ATOM 4684 N N . ASN B 1 230 ? 20.859 -8.562 6.102 1 83.06 230 ASN B N 1
ATOM 4685 C CA . ASN B 1 230 ? 19.5 -9 6.41 1 83.06 230 ASN B CA 1
ATOM 4686 C C . ASN B 1 230 ? 18.484 -7.887 6.16 1 83.06 230 ASN B C 1
ATOM 4688 O O . ASN B 1 230 ? 18.5 -6.855 6.832 1 83.06 230 ASN B O 1
ATOM 4692 N N . PRO B 1 231 ? 17.656 -8.148 5.137 1 85.12 231 PRO B N 1
ATOM 4693 C CA . PRO B 1 231 ? 16.688 -7.098 4.812 1 85.12 231 PRO B CA 1
ATOM 4694 C C . PRO B 1 231 ? 15.805 -6.715 6.004 1 85.12 231 PRO B C 1
ATOM 4696 O O . PRO B 1 231 ? 15.438 -5.547 6.156 1 85.12 231 PRO B O 1
ATOM 4699 N N . ARG B 1 232 ? 15.469 -7.664 6.812 1 79.94 232 ARG B N 1
ATOM 4700 C CA . ARG B 1 232 ? 14.656 -7.395 7.992 1 79.94 232 ARG B CA 1
ATOM 4701 C C . ARG B 1 232 ? 15.367 -6.445 8.945 1 79.94 232 ARG B C 1
ATOM 4703 O O . ARG B 1 232 ? 14.773 -5.492 9.453 1 79.94 232 ARG B O 1
ATOM 4710 N N . ALA B 1 233 ? 16.578 -6.742 9.148 1 80.88 233 ALA B N 1
ATOM 4711 C CA . ALA B 1 233 ? 17.375 -5.902 10.047 1 80.88 233 ALA B CA 1
ATOM 4712 C C . ALA B 1 233 ? 17.562 -4.508 9.461 1 80.88 233 ALA B C 1
ATOM 4714 O O . ALA B 1 233 ? 17.453 -3.508 10.172 1 80.88 233 ALA B O 1
ATOM 4715 N N . TYR B 1 234 ? 17.797 -4.461 8.227 1 82.88 234 TYR B N 1
ATOM 4716 C CA . TYR B 1 234 ? 18.031 -3.184 7.562 1 82.88 234 TYR B CA 1
ATOM 4717 C C . TYR B 1 234 ? 16.766 -2.318 7.59 1 82.88 234 TYR B C 1
ATOM 4719 O O . TYR B 1 234 ? 16.859 -1.101 7.766 1 82.88 234 TYR B O 1
ATOM 4727 N N . LEU B 1 235 ? 15.633 -3 7.516 1 82.5 235 LEU B N 1
ATOM 4728 C CA . LEU B 1 235 ? 14.375 -2.264 7.422 1 82.5 235 LEU B CA 1
ATOM 4729 C C . LEU B 1 235 ? 13.672 -2.213 8.773 1 82.5 235 LEU B C 1
ATOM 4731 O O . LEU B 1 235 ? 12.547 -1.707 8.875 1 82.5 235 LEU B O 1
ATOM 4735 N N . SER B 1 236 ? 14.219 -2.775 9.812 1 74.5 236 SER B N 1
ATOM 4736 C CA . SER B 1 236 ? 13.57 -2.963 11.102 1 74.5 236 SER B CA 1
ATOM 4737 C C . SER B 1 236 ? 13.117 -1.634 11.695 1 74.5 236 SER B C 1
ATOM 4739 O O . SER B 1 236 ? 12.102 -1.576 12.398 1 74.5 236 SER B O 1
ATOM 4741 N N . ASP B 1 237 ? 13.789 -0.596 11.359 1 74.62 237 ASP B N 1
ATOM 4742 C CA . ASP B 1 237 ? 13.422 0.69 11.945 1 74.62 237 ASP B CA 1
ATOM 4743 C C . ASP B 1 237 ? 12.867 1.637 10.883 1 74.62 237 ASP B C 1
ATOM 4745 O O . ASP B 1 237 ? 12.703 2.832 11.133 1 74.62 237 ASP B O 1
ATOM 4749 N N . ALA B 1 238 ? 12.578 1.052 9.836 1 77.12 238 ALA B N 1
ATOM 4750 C CA . ALA B 1 238 ? 12.102 1.917 8.758 1 77.12 238 ALA B CA 1
ATOM 4751 C C . ALA B 1 238 ? 10.586 2.082 8.82 1 77.12 238 ALA B C 1
ATOM 4753 O O . ALA B 1 238 ? 9.859 1.106 9 1 77.12 238 ALA B O 1
ATOM 4754 N N . TRP B 1 239 ? 10.148 3.281 8.844 1 77.38 239 TRP B N 1
ATOM 4755 C CA . TRP B 1 239 ? 8.727 3.518 8.617 1 77.38 239 TRP B CA 1
ATOM 4756 C C . TRP B 1 239 ? 8.344 3.225 7.172 1 77.38 239 TRP B C 1
ATOM 4758 O O . TRP B 1 239 ? 7.316 2.602 6.906 1 77.38 239 TRP B O 1
ATOM 4768 N N . GLY B 1 240 ? 9.094 3.639 6.277 1 78.44 240 GLY B N 1
ATOM 4769 C CA . GLY B 1 240 ? 8.992 3.316 4.863 1 78.44 240 GLY B CA 1
ATOM 4770 C C . GLY B 1 240 ? 10.148 2.475 4.359 1 78.44 240 GLY B C 1
ATOM 4771 O O . GLY B 1 240 ? 10.188 1.262 4.578 1 78.44 240 GLY B O 1
ATOM 4772 N N . VAL B 1 241 ? 11.148 3.119 3.783 1 77.81 241 VAL B N 1
ATOM 4773 C CA . VAL B 1 241 ? 12.297 2.375 3.273 1 77.81 241 VAL B CA 1
ATOM 4774 C C . VAL B 1 241 ? 13.594 3.014 3.771 1 77.81 241 VAL B C 1
ATOM 4776 O O . VAL B 1 241 ? 14.68 2.496 3.523 1 77.81 241 VAL B O 1
ATOM 4779 N N . ILE B 1 242 ? 13.453 4.152 4.309 1 68.31 242 ILE B N 1
ATOM 4780 C CA . ILE B 1 242 ? 14.648 4.793 4.844 1 68.31 242 ILE B CA 1
ATOM 4781 C C . ILE B 1 242 ? 15.055 4.117 6.156 1 68.31 242 ILE B C 1
ATOM 4783 O O . ILE B 1 242 ? 14.344 4.227 7.16 1 68.31 242 ILE B O 1
ATOM 4787 N N . GLY B 1 243 ? 16 3.096 5.973 1 63.81 243 GLY B N 1
ATOM 4788 C CA . GLY B 1 243 ? 16.594 2.416 7.113 1 63.81 243 GLY B CA 1
ATOM 4789 C C . GLY B 1 243 ? 17.797 3.148 7.68 1 63.81 243 GLY B C 1
ATOM 4790 O O . GLY B 1 243 ? 18.469 3.893 6.965 1 63.81 243 GLY B O 1
ATOM 4791 N N . GLY B 1 244 ? 17.719 4.113 8.703 1 60.69 244 GLY B N 1
ATOM 4792 C CA . GLY B 1 244 ? 18.844 4.941 9.094 1 60.69 244 GLY B CA 1
ATOM 4793 C C . GLY B 1 244 ? 19.531 4.461 10.359 1 60.69 244 GLY B C 1
ATOM 4794 O O . GLY B 1 244 ? 19.062 3.527 11.008 1 60.69 244 GLY B O 1
ATOM 4795 N N . SER B 1 245 ? 20.828 4.82 10.359 1 63.06 245 SER B N 1
ATOM 4796 C CA . SER B 1 245 ? 21.797 4.449 11.375 1 63.06 245 SER B CA 1
ATOM 4797 C C . SER B 1 245 ? 21.406 4.984 12.75 1 63.06 245 SER B C 1
ATOM 4799 O O . SER B 1 245 ? 21.828 4.453 13.773 1 63.06 245 SER B O 1
ATOM 4801 N N . ALA B 1 246 ? 20.297 5.887 12.781 1 80.94 246 ALA B N 1
ATOM 4802 C CA . ALA B 1 246 ? 20 6.441 14.102 1 80.94 246 ALA B CA 1
ATOM 4803 C C . ALA B 1 246 ? 18.5 6.598 14.305 1 80.94 246 ALA B C 1
ATOM 4805 O O . ALA B 1 246 ? 17.969 7.715 14.312 1 80.94 246 ALA B O 1
ATOM 4806 N N . PRO B 1 247 ? 17.859 5.449 14.539 1 88.31 247 PRO B N 1
ATOM 4807 C CA . PRO B 1 247 ? 16.406 5.535 14.703 1 88.31 247 PRO B CA 1
ATOM 4808 C C . PRO B 1 247 ? 16 6.285 15.969 1 88.31 247 PRO B C 1
ATOM 4810 O O . PRO B 1 247 ? 16.781 6.359 16.922 1 88.31 247 PRO B O 1
ATOM 4813 N N . VAL B 1 248 ? 14.906 6.906 15.922 1 93.25 248 VAL B N 1
ATOM 4814 C CA . VAL B 1 248 ? 14.336 7.59 17.078 1 93.25 248 VAL B CA 1
ATOM 4815 C C . VAL B 1 248 ? 12.992 6.961 17.453 1 93.25 248 VAL B C 1
ATOM 4817 O O . VAL B 1 248 ? 12.312 6.402 16.578 1 93.25 248 VAL B O 1
ATOM 4820 N N . THR B 1 249 ? 12.688 6.945 18.688 1 95.81 249 THR B N 1
ATOM 4821 C CA . THR B 1 249 ? 11.367 6.543 19.156 1 95.81 249 THR B CA 1
ATOM 4822 C C . THR B 1 249 ? 10.469 7.762 19.359 1 95.81 249 THR B C 1
ATOM 4824 O O . THR B 1 249 ? 10.805 8.656 20.141 1 95.81 249 THR B O 1
ATOM 4827 N N . VAL B 1 250 ? 9.391 7.801 18.688 1 97.5 250 VAL B N 1
ATOM 4828 C CA . VAL B 1 250 ? 8.453 8.914 18.781 1 97.5 250 VAL B CA 1
ATOM 4829 C C . VAL B 1 250 ? 7.211 8.469 19.547 1 97.5 250 VAL B C 1
ATOM 4831 O O . VAL B 1 250 ? 6.609 7.438 19.234 1 97.5 250 VAL B O 1
ATOM 4834 N N . ARG B 1 251 ? 6.879 9.227 20.531 1 98.38 251 ARG B N 1
ATOM 4835 C CA . ARG B 1 251 ? 5.652 8.984 21.281 1 98.38 251 ARG B CA 1
ATOM 4836 C C . ARG B 1 251 ? 4.531 9.906 20.812 1 98.38 251 ARG B C 1
ATOM 4838 O O . ARG B 1 251 ? 4.703 11.133 20.781 1 98.38 251 ARG B O 1
ATOM 4845 N N . VAL B 1 252 ? 3.449 9.312 20.484 1 98.38 252 VAL B N 1
ATOM 4846 C CA . VAL B 1 252 ? 2.311 10.055 19.953 1 98.38 252 VAL B CA 1
ATOM 4847 C C . VAL B 1 252 ? 1.058 9.727 20.766 1 98.38 252 VAL B C 1
ATOM 4849 O O . VAL B 1 252 ? 0.796 8.562 21.062 1 98.38 252 VAL B O 1
ATOM 4852 N N . ARG B 1 253 ? 0.336 10.75 21.125 1 98.38 253 ARG B N 1
ATOM 4853 C CA . ARG B 1 253 ? -0.961 10.586 21.766 1 98.38 253 ARG B CA 1
ATOM 4854 C C . ARG B 1 253 ? -2.1 10.852 20.797 1 98.38 253 ARG B C 1
ATOM 4856 O O . ARG B 1 253 ? -2.043 11.797 20 1 98.38 253 ARG B O 1
ATOM 4863 N N . PHE B 1 254 ? -3.074 10 20.844 1 97.81 254 PHE B N 1
ATOM 4864 C CA . PHE B 1 254 ? -4.23 10.109 19.969 1 97.81 254 PHE B CA 1
ATOM 4865 C C . PHE B 1 254 ? -5.488 10.422 20.766 1 97.81 254 PHE B C 1
ATOM 4867 O O . PHE B 1 254 ? -5.699 9.875 21.844 1 97.81 254 PHE B O 1
ATOM 4874 N N . ALA B 1 255 ? -6.281 11.352 20.234 1 97.06 255 ALA B N 1
ATOM 4875 C CA . ALA B 1 255 ? -7.547 11.734 20.859 1 97.06 255 ALA B CA 1
ATOM 4876 C C . ALA B 1 255 ? -8.5 10.547 20.922 1 97.06 255 ALA B C 1
ATOM 4878 O O . ALA B 1 255 ? -8.367 9.586 20.156 1 97.06 255 ALA B O 1
ATOM 4879 N N . PRO B 1 256 ? -9.477 10.625 21.781 1 94.5 256 PRO B N 1
ATOM 4880 C CA . PRO B 1 256 ? -10.422 9.516 21.953 1 94.5 256 PRO B CA 1
ATOM 4881 C C . PRO B 1 256 ? -11.133 9.133 20.656 1 94.5 256 PRO B C 1
ATOM 4883 O O . PRO B 1 256 ? -11.344 7.949 20.391 1 94.5 256 PRO B O 1
ATOM 4886 N N . GLU B 1 257 ? -11.406 10.102 19.875 1 91.81 257 GLU B N 1
ATOM 4887 C CA . GLU B 1 257 ? -12.172 9.836 18.656 1 91.81 257 GLU B CA 1
ATOM 4888 C C . GLU B 1 257 ? -11.336 9.086 17.625 1 91.81 257 GLU B C 1
ATOM 4890 O O . GLU B 1 257 ? -11.875 8.562 16.656 1 91.81 257 GLU B O 1
ATOM 4895 N N . ALA B 1 258 ? -10.008 9.031 17.828 1 93.12 258 ALA B N 1
ATOM 4896 C CA . ALA B 1 258 ? -9.133 8.352 16.875 1 93.12 258 ALA B CA 1
ATOM 4897 C C . ALA B 1 258 ? -8.562 7.07 17.484 1 93.12 258 ALA B C 1
ATOM 4899 O O . ALA B 1 258 ? -7.871 6.309 16.812 1 93.12 258 ALA B O 1
ATOM 4900 N N . ALA B 1 259 ? -8.844 6.82 18.734 1 91.56 259 ALA B N 1
ATOM 4901 C CA . ALA B 1 259 ? -8.227 5.723 19.484 1 91.56 259 ALA B CA 1
ATOM 4902 C C . ALA B 1 259 ? -8.562 4.375 18.844 1 91.56 259 ALA B C 1
ATOM 4904 O O . ALA B 1 259 ? -7.707 3.486 18.766 1 91.56 259 ALA B O 1
ATOM 4905 N N . TYR B 1 260 ? -9.758 4.25 18.375 1 86.5 260 TYR B N 1
ATOM 4906 C CA . TYR B 1 260 ? -10.172 2.984 17.766 1 86.5 260 TYR B CA 1
ATOM 4907 C C . TYR B 1 260 ? -9.32 2.652 16.547 1 86.5 260 TYR B C 1
ATOM 4909 O O . TYR B 1 260 ? -9.008 1.485 16.297 1 86.5 260 TYR B O 1
ATOM 4917 N N . ARG B 1 261 ? -8.945 3.623 15.758 1 88.94 261 ARG B N 1
ATOM 4918 C CA . ARG B 1 261 ? -8.109 3.404 14.578 1 88.94 261 ARG B CA 1
ATOM 4919 C C . ARG B 1 261 ? -6.711 2.936 14.977 1 88.94 261 ARG B C 1
ATOM 4921 O O . ARG B 1 261 ? -6.129 2.07 14.32 1 88.94 261 ARG B O 1
ATOM 4928 N N . VAL B 1 262 ? -6.238 3.51 15.992 1 90.06 262 VAL B N 1
ATOM 4929 C CA . VAL B 1 262 ? -4.918 3.146 16.5 1 90.06 262 VAL B CA 1
ATOM 4930 C C . VAL B 1 262 ? -4.922 1.688 16.953 1 90.06 262 VAL B C 1
ATOM 4932 O O . VAL B 1 262 ? -3.951 0.959 16.719 1 90.06 262 VAL B O 1
ATOM 4935 N N . MET B 1 263 ? -5.977 1.308 17.5 1 86.12 263 MET B N 1
ATOM 4936 C CA . MET B 1 263 ? -6.098 -0.046 18.031 1 86.12 263 MET B CA 1
ATOM 4937 C C . MET B 1 263 ? -6.188 -1.069 16.906 1 86.12 263 MET B C 1
ATOM 4939 O O . MET B 1 263 ? -5.867 -2.244 17.094 1 86.12 263 MET B O 1
ATOM 4943 N N . GLU B 1 264 ? -6.59 -0.652 15.758 1 84 264 GLU B N 1
ATOM 4944 C CA . GLU B 1 264 ? -6.688 -1.561 14.625 1 84 264 GLU B CA 1
ATOM 4945 C C . GLU B 1 264 ? -5.305 -2 14.148 1 84 264 GLU B C 1
ATOM 4947 O O . GLU B 1 264 ? -5.172 -3.025 13.477 1 84 264 GLU B O 1
ATOM 4952 N N . GLY B 1 265 ? -4.332 -1.173 14.352 1 82.06 265 GLY B N 1
ATOM 4953 C CA . GLY B 1 265 ? -2.967 -1.579 14.062 1 82.06 265 GLY B CA 1
ATOM 4954 C C . GLY B 1 265 ? -2.551 -1.301 12.625 1 82.06 265 GLY B C 1
ATOM 4955 O O . GLY B 1 265 ? -3.125 -0.432 11.969 1 82.06 265 GLY B O 1
ATOM 4956 N N . GLY B 1 266 ? -1.372 -1.977 12.297 1 80.31 266 GLY B N 1
ATOM 4957 C CA . GLY B 1 266 ? -0.833 -1.802 10.953 1 80.31 266 GLY B CA 1
ATOM 4958 C C . GLY B 1 266 ? 0.275 -0.768 10.891 1 80.31 266 GLY B C 1
ATOM 4959 O O . GLY B 1 266 ? 0.522 -0.181 9.828 1 80.31 266 GLY B O 1
ATOM 4960 N N . TYR B 1 267 ? 0.787 -0.473 12.023 1 86.5 267 TYR B N 1
ATOM 4961 C CA . TYR B 1 267 ? 1.878 0.494 12.078 1 86.5 267 TYR B CA 1
ATOM 4962 C C . TYR B 1 267 ? 3.205 -0.196 12.375 1 86.5 267 TYR B C 1
ATOM 4964 O O . TYR B 1 267 ? 3.359 -0.847 13.406 1 86.5 267 TYR B O 1
ATOM 4972 N N . PRO B 1 268 ? 4.121 -0.025 11.461 1 82.88 268 PRO B N 1
ATOM 4973 C CA . PRO B 1 268 ? 5.402 -0.703 11.664 1 82.88 268 PRO B CA 1
ATOM 4974 C C . PRO B 1 268 ? 6.164 -0.161 12.875 1 82.88 268 PRO B C 1
ATOM 4976 O O . PRO B 1 268 ? 6.113 1.04 13.156 1 82.88 268 PRO B O 1
ATOM 4979 N N . ASN B 1 269 ? 6.852 -1.134 13.594 1 86.12 269 ASN B N 1
ATOM 4980 C CA . ASN B 1 269 ? 7.762 -0.771 14.672 1 86.12 269 ASN B CA 1
ATOM 4981 C C . ASN B 1 269 ? 7.039 -0.009 15.781 1 86.12 269 ASN B C 1
ATOM 4983 O O . ASN B 1 269 ? 7.598 0.919 16.375 1 86.12 269 ASN B O 1
ATOM 4987 N N . ALA B 1 270 ? 5.801 -0.258 15.93 1 89.25 270 ALA B N 1
ATOM 4988 C CA . ALA B 1 270 ? 4.988 0.436 16.922 1 89.25 270 ALA B CA 1
ATOM 4989 C C . ALA B 1 270 ? 4.781 -0.429 18.156 1 89.25 270 ALA B C 1
ATOM 4991 O O . ALA B 1 270 ? 4.719 -1.657 18.062 1 89.25 270 ALA B O 1
ATOM 4992 N N . SER B 1 271 ? 4.656 0.147 19.25 1 90.62 271 SER B N 1
ATOM 4993 C CA . SER B 1 271 ? 4.289 -0.535 20.5 1 90.62 271 SER B CA 1
ATOM 4994 C C . SER B 1 271 ? 2.809 -0.91 20.5 1 90.62 271 SER B C 1
ATOM 4996 O O . SER B 1 271 ? 2.051 -0.481 19.625 1 90.62 271 SER B O 1
ATOM 4998 N N . ASP B 1 272 ? 2.541 -1.728 21.453 1 89.75 272 ASP B N 1
ATOM 4999 C CA . ASP B 1 272 ? 1.114 -1.857 21.734 1 89.75 272 ASP B CA 1
ATOM 5000 C C . ASP B 1 272 ? 0.536 -0.544 22.25 1 89.75 272 ASP B C 1
ATOM 5002 O O . ASP B 1 272 ? 1.169 0.14 23.062 1 89.75 272 ASP B O 1
ATOM 5006 N N . PRO B 1 273 ? -0.614 -0.253 21.734 1 92.88 273 PRO B N 1
ATOM 5007 C CA . PRO B 1 273 ? -1.209 1.004 22.203 1 92.88 273 PRO B CA 1
ATOM 5008 C C . PRO B 1 273 ? -1.574 0.974 23.688 1 92.88 273 PRO B C 1
ATOM 5010 O O . PRO B 1 273 ? -2.021 -0.057 24.188 1 92.88 273 PRO B O 1
ATOM 5013 N N . LEU B 1 274 ? -1.315 2.02 24.359 1 94.62 274 LEU B N 1
ATOM 5014 C CA . LEU B 1 274 ? -1.799 2.24 25.719 1 94.62 274 LEU B CA 1
ATOM 5015 C C . LEU B 1 274 ? -3.09 3.051 25.703 1 94.62 274 LEU B C 1
ATOM 5017 O O . LEU B 1 274 ? -3.129 4.16 25.172 1 94.62 274 LEU B O 1
ATOM 5021 N N . ILE B 1 275 ? -4.062 2.508 26.312 1 93.94 275 ILE B N 1
ATOM 5022 C CA . ILE B 1 275 ? -5.348 3.193 26.375 1 93.94 275 ILE B CA 1
ATOM 5023 C C . ILE B 1 275 ? -5.516 3.861 27.734 1 93.94 275 ILE B C 1
ATOM 5025 O O . ILE B 1 275 ? -5.328 3.221 28.766 1 93.94 275 ILE B O 1
ATOM 5029 N N . TYR B 1 276 ? -5.918 5.066 27.734 1 95.75 276 TYR B N 1
ATOM 5030 C CA . TYR B 1 276 ? -6.117 5.816 28.969 1 95.75 276 TYR B CA 1
ATOM 5031 C C . TYR B 1 276 ? -7.59 5.848 29.359 1 95.75 276 TYR B C 1
ATOM 5033 O O . TYR B 1 276 ? -8.461 5.594 28.516 1 95.75 276 TYR B O 1
ATOM 5041 N N . PRO B 1 277 ? -7.828 6.234 30.547 1 95.69 277 PRO B N 1
ATOM 5042 C CA . PRO B 1 277 ? -9.211 6.262 31.031 1 95.69 277 PRO B CA 1
ATOM 5043 C C . PRO B 1 277 ? -10.078 7.258 30.266 1 95.69 277 PRO B C 1
ATOM 5045 O O . PRO B 1 277 ? -11.289 7.047 30.125 1 95.69 277 PRO B O 1
ATOM 5048 N N . ASP B 1 278 ? -9.539 8.281 29.703 1 95.56 278 ASP B N 1
ATOM 5049 C CA . ASP B 1 278 ? -10.32 9.297 29 1 95.56 278 ASP B CA 1
ATOM 5050 C C . ASP B 1 278 ? -10.609 8.867 27.562 1 95.56 278 ASP B C 1
ATOM 5052 O O . ASP B 1 278 ? -11.227 9.609 26.797 1 95.56 278 ASP B O 1
ATOM 5056 N N . GLY B 1 279 ? -10.07 7.734 27.203 1 93.62 279 GLY B N 1
ATOM 5057 C CA . GLY B 1 279 ? -10.344 7.203 25.875 1 93.62 279 GLY B CA 1
ATOM 5058 C C . GLY B 1 279 ? -9.227 7.469 24.875 1 93.62 279 GLY B C 1
ATOM 5059 O O . GLY B 1 279 ? -9.25 6.953 23.766 1 93.62 279 GLY B O 1
ATOM 5060 N N . SER B 1 280 ? -8.305 8.281 25.312 1 96.38 280 SER B N 1
ATOM 5061 C CA . SER B 1 280 ? -7.168 8.555 24.438 1 96.38 280 SER B CA 1
ATOM 5062 C C . SER B 1 280 ? -6.211 7.367 24.391 1 96.38 280 SER B C 1
ATOM 5064 O O . SER B 1 280 ? -6.301 6.461 25.219 1 96.38 280 SER B O 1
ATOM 5066 N N . ALA B 1 281 ? -5.383 7.336 23.328 1 96.62 281 ALA B N 1
ATOM 5067 C CA . ALA B 1 281 ? -4.406 6.27 23.156 1 96.62 281 ALA B CA 1
ATOM 5068 C C . ALA B 1 281 ? -3.008 6.836 22.922 1 96.62 281 ALA B C 1
ATOM 5070 O O . ALA B 1 281 ? -2.859 7.961 22.453 1 96.62 281 ALA B O 1
ATOM 5071 N N . GLU B 1 282 ? -2.078 6.074 23.359 1 97.75 282 GLU B N 1
ATOM 5072 C CA . GLU B 1 282 ? -0.683 6.445 23.141 1 97.75 282 GLU B CA 1
ATOM 5073 C C . GLU B 1 282 ? 0.081 5.336 22.422 1 97.75 282 GLU B C 1
ATOM 5075 O O . GLU B 1 282 ? -0.116 4.152 22.719 1 97.75 282 GLU B O 1
ATOM 5080 N N . LEU B 1 283 ? 0.858 5.742 21.5 1 96.31 283 LEU B N 1
ATOM 5081 C CA . LEU B 1 283 ? 1.657 4.816 20.703 1 96.31 283 LEU B CA 1
ATOM 5082 C C . LEU B 1 283 ? 3.115 5.258 20.656 1 96.31 283 LEU B C 1
ATOM 5084 O O . LEU B 1 283 ? 3.4 6.449 20.516 1 96.31 283 LEU B O 1
ATOM 5088 N N . GLU B 1 284 ? 4.035 4.355 20.828 1 96.62 284 GLU B N 1
ATOM 5089 C CA . GLU B 1 284 ? 5.449 4.574 20.531 1 96.62 284 GLU B CA 1
ATOM 5090 C C . GLU B 1 284 ? 5.836 3.947 19.203 1 96.62 284 GLU B C 1
ATOM 5092 O O . GLU B 1 284 ? 5.57 2.766 18.953 1 96.62 284 GLU B O 1
ATOM 5097 N N . ILE B 1 285 ? 6.488 4.742 18.375 1 94.38 285 ILE B N 1
ATOM 5098 C CA . ILE B 1 285 ? 6.898 4.27 17.062 1 94.38 285 ILE B CA 1
ATOM 5099 C C . ILE B 1 285 ? 8.391 4.535 16.859 1 94.38 285 ILE B C 1
ATOM 5101 O O . ILE B 1 285 ? 8.852 5.668 17.016 1 94.38 285 ILE B O 1
ATOM 5105 N N . ARG B 1 286 ? 9.086 3.523 16.531 1 91.94 286 ARG B N 1
ATOM 5106 C CA . ARG B 1 286 ? 10.484 3.672 16.156 1 91.94 286 ARG B CA 1
ATOM 5107 C C . ARG B 1 286 ? 10.617 3.936 14.648 1 91.94 286 ARG B C 1
ATOM 5109 O O . ARG B 1 286 ? 10.016 3.234 13.836 1 91.94 286 ARG B O 1
ATOM 5116 N N . ALA B 1 287 ? 11.367 4.961 14.266 1 90.81 287 ALA B N 1
ATOM 5117 C CA . ALA B 1 287 ? 11.516 5.332 12.859 1 90.81 287 ALA B CA 1
ATOM 5118 C C . ALA B 1 287 ? 12.938 5.82 12.57 1 90.81 287 ALA B C 1
ATOM 5120 O O . ALA B 1 287 ? 13.562 6.469 13.414 1 90.81 287 ALA B O 1
ATOM 5121 N N . GLY B 1 288 ? 13.391 5.469 11.414 1 86.75 288 GLY B N 1
ATOM 5122 C CA . GLY B 1 288 ? 14.664 6.004 10.969 1 86.75 288 GLY B CA 1
ATOM 5123 C C . GLY B 1 288 ? 14.656 7.512 10.789 1 86.75 288 GLY B C 1
ATOM 5124 O O . GLY B 1 288 ? 13.594 8.109 10.602 1 86.75 288 GLY B O 1
ATOM 5125 N N . THR B 1 289 ? 15.891 8.18 10.938 1 88.5 289 THR B N 1
ATOM 5126 C CA . THR B 1 289 ? 16.016 9.625 10.82 1 88.5 289 THR B CA 1
ATOM 5127 C C . THR B 1 289 ? 16.906 9.992 9.641 1 88.5 289 THR B C 1
ATOM 5129 O O . THR B 1 289 ? 17.672 9.156 9.148 1 88.5 289 THR B O 1
ATOM 5132 N N . ASP B 1 290 ? 16.688 11.148 9.156 1 82.75 290 ASP B N 1
ATOM 5133 C CA . ASP B 1 290 ? 17.625 11.664 8.164 1 82.75 290 ASP B CA 1
ATOM 5134 C C . ASP B 1 290 ? 18.828 12.328 8.836 1 82.75 290 ASP B C 1
ATOM 5136 O O . ASP B 1 290 ? 19.078 12.125 10.023 1 82.75 290 ASP B O 1
ATOM 5140 N N . HIS B 1 291 ? 19.594 13.055 8.023 1 79.31 291 HIS B N 1
ATOM 5141 C CA . HIS B 1 291 ? 20.828 13.648 8.508 1 79.31 291 HIS B CA 1
ATOM 5142 C C . HIS B 1 291 ? 20.562 14.703 9.578 1 79.31 291 HIS B C 1
ATOM 5144 O O . HIS B 1 291 ? 21.438 15.039 10.367 1 79.31 291 HIS B O 1
ATOM 5150 N N . THR B 1 292 ? 19.312 15.195 9.656 1 85.56 292 THR B N 1
ATOM 5151 C CA . THR B 1 292 ? 18.969 16.219 10.641 1 85.56 292 THR B CA 1
ATOM 5152 C C . THR B 1 292 ? 18.422 15.57 11.914 1 85.56 292 THR B C 1
ATOM 5154 O O . THR B 1 292 ? 18.094 16.266 12.875 1 85.56 292 THR B O 1
ATOM 5157 N N . GLY B 1 293 ? 18.328 14.25 11.875 1 87.75 293 GLY B N 1
ATOM 5158 C CA . GLY B 1 293 ? 17.844 13.539 13.047 1 87.75 293 GLY B CA 1
ATOM 5159 C C . GLY B 1 293 ? 16.328 13.469 13.117 1 87.75 293 GLY B C 1
ATOM 5160 O O . GLY B 1 293 ? 15.766 13.07 14.133 1 87.75 293 GLY B O 1
ATOM 5161 N N . LEU B 1 294 ? 15.688 13.914 12.094 1 92.31 294 LEU B N 1
ATOM 5162 C CA . LEU B 1 294 ? 14.227 13.922 12.078 1 92.31 294 LEU B CA 1
ATOM 5163 C C . LEU B 1 294 ? 13.688 12.719 11.305 1 92.31 294 LEU B C 1
ATOM 5165 O O . LEU B 1 294 ? 14.25 12.336 10.273 1 92.31 294 LEU B O 1
ATOM 5169 N N . PRO B 1 295 ? 12.664 12.109 11.805 1 92.44 295 PRO B N 1
ATOM 5170 C CA . PRO B 1 295 ? 12.016 11.023 11.07 1 92.44 295 PRO B CA 1
ATOM 5171 C C . PRO B 1 295 ? 11.133 11.516 9.93 1 92.44 295 PRO B C 1
ATOM 5173 O O . PRO B 1 295 ? 9.906 11.539 10.055 1 92.44 295 PRO B O 1
ATOM 5176 N N . ARG B 1 296 ? 11.672 11.75 8.844 1 89.25 296 ARG B N 1
ATOM 5177 C CA . ARG B 1 296 ? 11.055 12.445 7.719 1 89.25 296 ARG B CA 1
ATOM 5178 C C . ARG B 1 296 ? 9.891 11.641 7.152 1 89.25 296 ARG B C 1
ATOM 5180 O O . ARG B 1 296 ? 8.93 12.211 6.625 1 89.25 296 ARG B O 1
ATOM 5187 N N . GLU B 1 297 ? 9.914 10.328 7.258 1 89.44 297 GLU B N 1
ATOM 5188 C CA . GLU B 1 297 ? 8.836 9.5 6.715 1 89.44 297 GLU B CA 1
ATOM 5189 C C . GLU B 1 297 ? 7.668 9.406 7.688 1 89.44 297 GLU B C 1
ATOM 5191 O O . GLU B 1 297 ? 6.527 9.188 7.277 1 89.44 297 GLU B O 1
ATOM 5196 N N . LEU B 1 298 ? 7.941 9.633 8.945 1 93.62 298 LEU B N 1
ATOM 5197 C CA . LEU B 1 298 ? 6.918 9.469 9.969 1 93.62 298 LEU B CA 1
ATOM 5198 C C . LEU B 1 298 ? 6.129 10.758 10.164 1 93.62 298 LEU B C 1
ATOM 5200 O O . LEU B 1 298 ? 4.926 10.727 10.438 1 93.62 298 LEU B O 1
ATOM 5204 N N . ILE B 1 299 ? 6.785 11.906 10.008 1 95.62 299 ILE B N 1
ATOM 5205 C CA . ILE B 1 299 ? 6.199 13.203 10.328 1 95.62 299 ILE B CA 1
ATOM 5206 C C . ILE B 1 299 ? 4.961 13.438 9.461 1 95.62 299 ILE B C 1
ATOM 5208 O O . ILE B 1 299 ? 3.904 13.812 9.969 1 95.62 299 ILE B O 1
ATOM 5212 N N . PRO B 1 300 ? 5.023 13.133 8.141 1 95.75 300 PRO B N 1
ATOM 5213 C CA . PRO B 1 300 ? 3.818 13.297 7.324 1 95.75 300 PRO B CA 1
ATOM 5214 C C . PRO B 1 300 ? 2.65 12.445 7.82 1 95.75 300 PRO B C 1
ATOM 5216 O O . PRO B 1 300 ? 1.498 12.891 7.773 1 95.75 300 PRO B O 1
ATOM 5219 N N . TRP B 1 301 ? 2.934 11.305 8.242 1 95.12 301 TRP B N 1
ATOM 5220 C CA . TRP B 1 301 ? 1.883 10.445 8.781 1 95.12 301 TRP B CA 1
ATOM 5221 C C . TRP B 1 301 ? 1.235 11.07 10.008 1 95.12 301 TRP B C 1
ATOM 5223 O O . TRP B 1 301 ? 0.011 11.055 10.148 1 95.12 301 TRP B O 1
ATOM 5233 N N . ILE B 1 302 ? 2.014 11.633 10.906 1 97.38 302 ILE B N 1
ATOM 5234 C CA . ILE B 1 302 ? 1.48 12.266 12.102 1 97.38 302 ILE B CA 1
ATOM 5235 C C . ILE B 1 302 ? 0.645 13.484 11.711 1 97.38 302 ILE B C 1
ATOM 5237 O O . ILE B 1 302 ? -0.463 13.672 12.227 1 97.38 302 ILE B O 1
ATOM 5241 N N . LEU B 1 303 ? 1.138 14.273 10.797 1 97.69 303 LEU B N 1
ATOM 5242 C CA . LEU B 1 303 ? 0.426 15.461 10.328 1 97.69 303 LEU B CA 1
ATOM 5243 C C . LEU B 1 303 ? -0.946 15.078 9.773 1 97.69 303 LEU B C 1
ATOM 5245 O O . LEU B 1 303 ? -1.903 15.844 9.906 1 97.69 303 LEU B O 1
ATOM 5249 N N . SER B 1 304 ? -1.05 13.891 9.219 1 96.88 304 SER B N 1
ATOM 5250 C CA . SER B 1 304 ? -2.26 13.453 8.531 1 96.88 304 SER B CA 1
ATOM 5251 C C . SER B 1 304 ? -3.42 13.281 9.508 1 96.88 304 SER B C 1
ATOM 5253 O O . SER B 1 304 ? -4.582 13.227 9.094 1 96.88 304 SER B O 1
ATOM 5255 N N . TRP B 1 305 ? -3.17 13.25 10.742 1 96.88 305 TRP B N 1
ATOM 5256 C CA . TRP B 1 305 ? -4.207 12.992 11.734 1 96.88 305 TRP B CA 1
ATOM 5257 C C . TRP B 1 305 ? -4.891 14.289 12.156 1 96.88 305 TRP B C 1
ATOM 5259 O O . TRP B 1 305 ? -5.941 14.266 12.797 1 96.88 305 TRP B O 1
ATOM 5269 N N . GLY B 1 306 ? -4.309 15.438 11.797 1 96.94 306 GLY B N 1
ATOM 5270 C CA . GLY B 1 306 ? -4.863 16.703 12.266 1 96.94 306 GLY B CA 1
ATOM 5271 C C . GLY B 1 306 ? -4.926 16.781 13.781 1 96.94 306 GLY B C 1
ATOM 5272 O O . GLY B 1 306 ? -3.961 16.453 14.469 1 96.94 306 GLY B O 1
ATOM 5273 N N . PRO B 1 307 ? -6.027 17.312 14.25 1 97.88 307 PRO B N 1
ATOM 5274 C CA . PRO B 1 307 ? -6.121 17.547 15.688 1 97.88 307 PRO B CA 1
ATOM 5275 C C . PRO B 1 307 ? -6.25 16.25 16.484 1 97.88 307 PRO B C 1
ATOM 5277 O O . PRO B 1 307 ? -6.277 16.281 17.719 1 97.88 307 PRO B O 1
ATOM 5280 N N . ARG B 1 308 ? -6.242 15.141 15.836 1 97.75 308 ARG B N 1
ATOM 5281 C CA . ARG B 1 308 ? -6.492 13.875 16.516 1 97.75 308 ARG B CA 1
ATOM 5282 C C . ARG B 1 308 ? -5.195 13.25 17.016 1 97.75 308 ARG B C 1
ATOM 5284 O O . ARG B 1 308 ? -5.215 12.219 17.688 1 97.75 308 ARG B O 1
ATOM 5291 N N . ALA B 1 309 ? -4.051 13.859 16.703 1 98.06 309 ALA B N 1
ATOM 5292 C CA . ALA B 1 309 ? -2.777 13.32 17.156 1 98.06 309 ALA B CA 1
ATOM 5293 C C . ALA B 1 309 ? -1.866 14.422 17.672 1 98.06 309 ALA B C 1
ATOM 5295 O O . ALA B 1 309 ? -1.844 15.531 17.141 1 98.06 309 ALA B O 1
ATOM 5296 N N . GLU B 1 310 ? -1.111 14.055 18.688 1 98.38 310 GLU B N 1
ATOM 5297 C CA . GLU B 1 310 ? -0.129 14.938 19.297 1 98.38 310 GLU B CA 1
ATOM 5298 C C . GLU B 1 310 ? 1.222 14.242 19.453 1 98.38 310 GLU B C 1
ATOM 5300 O O . GLU B 1 310 ? 1.3 13.133 19.984 1 98.38 310 GLU B O 1
ATOM 5305 N N . VAL B 1 311 ? 2.236 14.93 18.969 1 98.5 311 VAL B N 1
ATOM 5306 C CA . VAL B 1 311 ? 3.578 14.43 19.25 1 98.5 311 VAL B CA 1
ATOM 5307 C C . VAL B 1 311 ? 3.992 14.812 20.656 1 98.5 311 VAL B C 1
ATOM 5309 O O . VAL B 1 311 ? 4.066 15.992 21 1 98.5 311 VAL B O 1
ATOM 5312 N N . LEU B 1 312 ? 4.312 13.852 21.438 1 98.06 312 LEU B N 1
ATOM 5313 C CA . LEU B 1 312 ? 4.719 14.086 22.828 1 98.06 312 LEU B CA 1
ATOM 5314 C C . LEU B 1 312 ? 6.234 14.188 22.938 1 98.06 312 LEU B C 1
ATOM 5316 O O . LEU B 1 312 ? 6.754 15.117 23.562 1 98.06 312 LEU B O 1
ATOM 5320 N N . GLU B 1 313 ? 6.965 13.195 22.375 1 97.25 313 GLU B N 1
ATOM 5321 C CA . GLU B 1 313 ? 8.422 13.055 22.438 1 97.25 313 GLU B CA 1
ATOM 5322 C C . GLU B 1 313 ? 8.961 12.383 21.188 1 97.25 313 GLU B C 1
ATOM 5324 O O . GLU B 1 313 ? 8.242 11.648 20.5 1 97.25 313 GLU B O 1
ATOM 5329 N N . PRO B 1 314 ? 10.289 12.656 20.906 1 97.25 314 PRO B N 1
ATOM 5330 C CA . PRO B 1 314 ? 11.219 13.578 21.562 1 97.25 314 PRO B CA 1
ATOM 5331 C C . PRO B 1 314 ? 10.922 15.039 21.25 1 97.25 314 PRO B C 1
ATOM 5333 O O . PRO B 1 314 ? 10.172 15.336 20.312 1 97.25 314 PRO B O 1
ATOM 5336 N N . GLU B 1 315 ? 11.5 15.938 22 1 96.75 315 GLU B N 1
ATOM 5337 C CA . GLU B 1 315 ? 11.234 17.359 21.891 1 96.75 315 GLU B CA 1
ATOM 5338 C C . GLU B 1 315 ? 11.578 17.891 20.5 1 96.75 315 GLU B C 1
ATOM 5340 O O . GLU B 1 315 ? 10.883 18.75 19.953 1 96.75 315 GLU B O 1
ATOM 5345 N N . SER B 1 316 ? 12.609 17.406 19.938 1 96.38 316 SER B N 1
ATOM 5346 C CA . SER B 1 316 ? 13.023 17.859 18.609 1 96.38 316 SER B CA 1
ATOM 5347 C C . SER B 1 316 ? 11.953 17.547 17.562 1 96.38 316 SER B C 1
ATOM 5349 O O . SER B 1 316 ? 11.664 18.375 16.703 1 96.38 316 SER B O 1
ATOM 5351 N N . VAL B 1 317 ? 11.328 16.375 17.688 1 97.38 317 VAL B N 1
ATOM 5352 C CA . VAL B 1 317 ? 10.289 15.984 16.734 1 97.38 317 VAL B CA 1
ATOM 5353 C C . VAL B 1 317 ? 9.016 16.797 17.016 1 97.38 317 VAL B C 1
ATOM 5355 O O . VAL B 1 317 ? 8.352 17.25 16.078 1 97.38 317 VAL B O 1
ATOM 5358 N N . ARG B 1 318 ? 8.727 16.969 18.281 1 98 318 ARG B N 1
ATOM 5359 C CA . ARG B 1 318 ? 7.551 17.766 18.641 1 98 318 ARG B CA 1
ATOM 5360 C C . ARG B 1 318 ? 7.66 19.188 18.109 1 98 318 ARG B C 1
ATOM 5362 O O . ARG B 1 318 ? 6.715 19.703 17.516 1 98 318 ARG B O 1
ATOM 5369 N N . GLN B 1 319 ? 8.789 19.828 18.266 1 96.75 319 GLN B N 1
ATOM 5370 C CA . GLN B 1 319 ? 9 21.188 17.812 1 96.75 319 GLN B CA 1
ATOM 5371 C C . GLN B 1 319 ? 8.914 21.281 16.297 1 96.75 319 GLN B C 1
ATOM 5373 O O . GLN B 1 319 ? 8.352 22.234 15.758 1 96.75 319 GLN B O 1
ATOM 5378 N N . HIS B 1 320 ? 9.508 20.328 15.68 1 97.31 320 HIS B N 1
ATOM 5379 C CA . HIS B 1 320 ? 9.438 20.328 14.219 1 97.31 320 HIS B CA 1
ATOM 5380 C C . HIS B 1 320 ? 8 20.156 13.734 1 97.31 320 HIS B C 1
ATOM 5382 O O . HIS B 1 320 ? 7.574 20.859 12.812 1 97.31 320 HIS B O 1
ATOM 5388 N N . TRP B 1 321 ? 7.281 19.219 14.344 1 97.56 321 TRP B N 1
ATOM 5389 C CA . TRP B 1 321 ? 5.879 18.984 14.031 1 97.56 321 TRP B CA 1
ATOM 5390 C C . TRP B 1 321 ? 5.062 20.266 14.188 1 97.56 321 TRP B C 1
ATOM 5392 O O . TRP B 1 321 ? 4.332 20.656 13.273 1 97.56 321 TRP B O 1
ATOM 5402 N N . LEU B 1 322 ? 5.219 20.984 15.25 1 97.06 322 LEU B N 1
ATOM 5403 C CA . LEU B 1 322 ? 4.527 22.25 15.492 1 97.06 322 LEU B CA 1
ATOM 5404 C C . LEU B 1 322 ? 4.953 23.297 14.477 1 97.06 322 LEU B C 1
ATOM 5406 O O . LEU B 1 322 ? 4.117 24.062 13.977 1 97.06 322 LEU B O 1
ATOM 5410 N N . ALA B 1 323 ? 6.223 23.344 14.203 1 96.31 323 ALA B N 1
ATOM 5411 C CA . ALA B 1 323 ? 6.746 24.328 13.242 1 96.31 323 ALA B CA 1
ATOM 5412 C C . ALA B 1 323 ? 6.117 24.125 11.867 1 96.31 323 ALA B C 1
ATOM 5414 O O . ALA B 1 323 ? 5.828 25.094 11.164 1 96.31 323 ALA B O 1
ATOM 5415 N N . GLU B 1 324 ? 5.934 22.859 11.469 1 96.75 324 GLU B N 1
ATOM 5416 C CA . GLU B 1 324 ? 5.289 22.562 10.195 1 96.75 324 GLU B CA 1
ATOM 5417 C C . GLU B 1 324 ? 3.859 23.094 10.156 1 96.75 324 GLU B C 1
ATOM 5419 O O . GLU B 1 324 ? 3.428 23.672 9.156 1 96.75 324 GLU B O 1
ATOM 5424 N N . LEU B 1 325 ? 3.166 22.922 11.219 1 96.88 325 LEU B N 1
ATOM 5425 C CA . LEU B 1 325 ? 1.781 23.375 11.32 1 96.88 325 LEU B CA 1
ATOM 5426 C C . LEU B 1 325 ? 1.7 24.906 11.266 1 96.88 325 LEU B C 1
ATOM 5428 O O . LEU B 1 325 ? 0.891 25.453 10.523 1 96.88 325 LEU B O 1
ATOM 5432 N N . ARG B 1 326 ? 2.555 25.562 12.023 1 95.62 326 ARG B N 1
ATOM 5433 C CA . ARG B 1 326 ? 2.596 27.031 12.031 1 95.62 326 ARG B CA 1
ATOM 5434 C C . ARG B 1 326 ? 2.943 27.578 10.656 1 95.62 326 ARG B C 1
ATOM 5436 O O . ARG B 1 326 ? 2.316 28.531 10.18 1 95.62 326 ARG B O 1
ATOM 5443 N N . ALA B 1 327 ? 3.939 26.953 10.07 1 96.38 327 ALA B N 1
ATOM 5444 C CA . ALA B 1 327 ? 4.371 27.391 8.75 1 96.38 327 ALA B CA 1
ATOM 5445 C C . ALA B 1 327 ? 3.238 27.281 7.738 1 96.38 327 ALA B C 1
ATOM 5447 O O . ALA B 1 327 ? 3.094 28.141 6.863 1 96.38 327 ALA B O 1
ATOM 5448 N N . THR B 1 328 ? 2.449 26.266 7.844 1 96.69 328 THR B N 1
ATOM 5449 C CA . THR B 1 328 ? 1.329 26.062 6.93 1 96.69 328 THR B CA 1
ATOM 5450 C C . THR B 1 328 ? 0.301 27.172 7.09 1 96.69 328 THR B C 1
ATOM 5452 O O . THR B 1 328 ? -0.113 27.797 6.105 1 96.69 328 THR B O 1
ATOM 5455 N N . LEU B 1 329 ? -0.076 27.438 8.281 1 95.19 329 LEU B N 1
ATOM 5456 C CA . LEU B 1 329 ? -1.076 28.469 8.523 1 95.19 329 LEU B CA 1
ATOM 5457 C C . LEU B 1 329 ? -0.527 29.844 8.18 1 95.19 329 LEU B C 1
ATOM 5459 O O . LEU B 1 329 ? -1.25 30.688 7.641 1 95.19 329 LEU B O 1
ATOM 5463 N N . ARG B 1 330 ? 0.709 30.109 8.469 1 93.31 330 ARG B N 1
ATOM 5464 C CA . ARG B 1 330 ? 1.334 31.375 8.125 1 93.31 330 ARG B CA 1
ATOM 5465 C C . ARG B 1 330 ? 1.284 31.625 6.621 1 93.31 330 ARG B C 1
ATOM 5467 O O . ARG B 1 330 ? 1.034 32.75 6.18 1 93.31 330 ARG B O 1
ATOM 5474 N N . ARG B 1 331 ? 1.458 30.594 5.914 1 94.88 331 ARG B N 1
ATOM 5475 C CA . ARG B 1 331 ? 1.554 30.703 4.461 1 94.88 331 ARG B CA 1
ATOM 5476 C C . ARG B 1 331 ? 0.172 30.828 3.83 1 94.88 331 ARG B C 1
ATOM 5478 O O . ARG B 1 331 ? 0.004 31.531 2.832 1 94.88 331 ARG B O 1
ATOM 5485 N N . TYR B 1 332 ? -0.832 30.203 4.457 1 94.88 332 TYR B N 1
ATOM 5486 C CA . TYR B 1 332 ? -2.021 30.031 3.633 1 94.88 332 TYR B CA 1
ATOM 5487 C C . TYR B 1 332 ? -3.264 30.547 4.348 1 94.88 332 TYR B C 1
ATOM 5489 O O . TYR B 1 332 ? -4.328 30.688 3.736 1 94.88 332 TYR B O 1
ATOM 5497 N N . ASP B 1 333 ? -3.164 30.703 5.582 1 92.06 333 ASP B N 1
ATOM 5498 C CA . ASP B 1 333 ? -4.309 31.203 6.348 1 92.06 333 ASP B CA 1
ATOM 5499 C C . ASP B 1 333 ? -4.25 32.719 6.496 1 92.06 333 ASP B C 1
ATOM 5501 O O . ASP B 1 333 ? -3.436 33.25 7.258 1 92.06 333 ASP B O 1
ATOM 5505 N N . PRO B 1 334 ? -5.07 33.438 5.848 1 86 334 PRO B N 1
ATOM 5506 C CA . PRO B 1 334 ? -5.035 34.906 5.957 1 86 334 PRO B CA 1
ATOM 5507 C C . PRO B 1 334 ? -5.324 35.406 7.371 1 86 334 PRO B C 1
ATOM 5509 O O . PRO B 1 334 ? -4.926 36.5 7.734 1 86 334 PRO B O 1
ATOM 5512 N N . ASP B 1 335 ? -5.934 34.562 8.195 1 80.38 335 ASP B N 1
ATOM 5513 C CA . ASP B 1 335 ? -6.344 34.969 9.531 1 80.38 335 ASP B CA 1
ATOM 5514 C C . ASP B 1 335 ? -5.316 34.562 10.578 1 80.38 335 ASP B C 1
ATOM 5516 O O . ASP B 1 335 ? -5.496 34.812 11.773 1 80.38 335 ASP B O 1
ATOM 5520 N N . PHE B 1 336 ? -4.27 33.906 10.07 1 84.75 336 PHE B N 1
ATOM 5521 C CA . PHE B 1 336 ? -3.299 33.375 11.023 1 84.75 336 PHE B CA 1
ATOM 5522 C C . PHE B 1 336 ? -2.379 34.469 11.531 1 84.75 336 PHE B C 1
ATOM 5524 O O . PHE B 1 336 ? -1.845 35.25 10.734 1 84.75 336 PHE B O 1
ATOM 5531 N N . ARG B 1 337 ? -2.268 34.875 12.953 1 74.5 337 ARG B N 1
ATOM 5532 C CA . ARG B 1 337 ? -1.34 35.812 13.617 1 74.5 337 ARG B CA 1
ATOM 5533 C C . ARG B 1 337 ? -0.516 35.062 14.672 1 74.5 337 ARG B C 1
ATOM 5535 O O . ARG B 1 337 ? -1.021 34.188 15.359 1 74.5 337 ARG B O 1
ATOM 5542 N N . GLU B 1 338 ? 0.777 34.969 14.461 1 68 338 GLU B N 1
ATOM 5543 C CA . GLU B 1 338 ? 1.639 34.406 15.492 1 68 338 GLU B CA 1
ATOM 5544 C C . GLU B 1 338 ? 1.996 35.438 16.562 1 68 338 GLU B C 1
ATOM 5546 O O . GLU B 1 338 ? 2.209 36.594 16.25 1 68 338 GLU B O 1
ATOM 5551 N N . ASP B 1 339 ? 1.73 35.375 17.844 1 57.5 339 ASP B N 1
ATOM 5552 C CA . ASP B 1 339 ? 2.195 36.281 18.875 1 57.5 339 ASP B CA 1
ATOM 5553 C C . ASP B 1 339 ? 3.721 36.312 18.922 1 57.5 339 ASP B C 1
ATOM 5555 O O . ASP B 1 339 ? 4.363 35.281 19.062 1 57.5 339 ASP B O 1
ATOM 5559 N N . ALA B 1 340 ? 4.438 37.188 18.203 1 48.44 340 ALA B N 1
ATOM 5560 C CA . ALA B 1 340 ? 5.859 37.531 18.312 1 48.44 340 ALA B CA 1
ATOM 5561 C C . ALA B 1 340 ? 6.27 37.719 19.781 1 48.44 340 ALA B C 1
ATOM 5563 O O . ALA B 1 340 ? 7.371 38.188 20.062 1 48.44 340 ALA B O 1
ATOM 5564 N N . GLY B 1 341 ? 5.543 37.531 20.734 1 43.16 341 GLY B N 1
ATOM 5565 C CA . GLY B 1 341 ? 6 37.969 22.031 1 43.16 341 GLY B CA 1
ATOM 5566 C C . GLY B 1 341 ? 7.188 37.188 22.562 1 43.16 341 GLY B C 1
ATOM 5567 O O . GLY B 1 341 ? 7.934 37.656 23.406 1 43.16 341 GLY B O 1
ATOM 5568 N N . VAL B 1 342 ? 7.285 35.906 22.453 1 40.72 342 VAL B N 1
ATOM 5569 C CA . VAL B 1 342 ? 8.156 35.312 23.469 1 40.72 342 VAL B CA 1
ATOM 5570 C C . VAL B 1 342 ? 9.617 35.531 23.078 1 40.72 342 VAL B C 1
ATOM 5572 O O . VAL B 1 342 ? 10.523 35.031 23.766 1 40.72 342 VAL B O 1
ATOM 5575 N N . LEU B 1 343 ? 9.961 35.906 21.875 1 38.34 343 LEU B N 1
ATOM 5576 C CA . LEU B 1 343 ? 11.406 35.969 21.734 1 38.34 343 LEU B CA 1
ATOM 5577 C C . LEU B 1 343 ? 11.984 37.125 22.547 1 38.34 343 LEU B C 1
ATOM 5579 O O . LEU B 1 343 ? 13.18 37.438 22.453 1 38.34 343 LEU B O 1
ATOM 5583 N N . ARG B 1 344 ? 11.219 38.094 23.078 1 35.09 344 ARG B N 1
ATOM 5584 C CA . ARG B 1 344 ? 11.938 39.188 23.719 1 35.09 344 ARG B CA 1
ATOM 5585 C C . ARG B 1 344 ? 12.578 38.75 25.016 1 35.09 344 ARG B C 1
ATOM 5587 O O . ARG B 1 344 ? 12.969 39.594 25.844 1 35.09 344 ARG B O 1
ATOM 5594 N N . VAL B 1 345 ? 12.562 37.562 25.469 1 33.09 345 VAL B N 1
ATOM 5595 C CA . VAL B 1 345 ? 13.141 37.531 26.812 1 33.09 345 VAL B CA 1
ATOM 5596 C C . VAL B 1 345 ? 14.602 38 26.734 1 33.09 345 VAL B C 1
ATOM 5598 O O . VAL B 1 345 ? 14.992 38.938 27.453 1 33.09 345 VAL B O 1
ATOM 5601 N N . ARG B 1 346 ? 15.703 37 27.078 1 31.39 346 ARG B N 1
ATOM 5602 C CA . ARG B 1 346 ? 16.828 37.188 27.984 1 31.39 346 ARG B CA 1
ATOM 5603 C C . ARG B 1 346 ? 18 37.844 27.266 1 31.39 346 ARG B C 1
ATOM 5605 O O . ARG B 1 346 ? 18.797 37.188 26.609 1 31.39 346 ARG B O 1
ATOM 5612 N N . GLY B 1 347 ? 17.797 38.812 26.453 1 24.98 347 GLY B N 1
ATOM 5613 C CA . GLY B 1 347 ? 19.016 39.562 26.234 1 24.98 347 GLY B CA 1
ATOM 5614 C C . GLY B 1 347 ? 19.625 40.094 27.516 1 24.98 347 GLY B C 1
ATOM 5615 O O . GLY B 1 347 ? 20.719 40.656 27.5 1 24.98 347 GLY B O 1
ATOM 5616 N N . ALA B 1 348 ? 18.938 40.188 28.672 1 26.95 348 ALA B N 1
ATOM 5617 C CA . ALA B 1 348 ? 19.797 40.75 29.719 1 26.95 348 ALA B CA 1
ATOM 5618 C C . ALA B 1 348 ? 20.766 39.719 30.25 1 26.95 348 ALA B C 1
ATOM 5620 O O . ALA B 1 348 ? 20.438 38.531 30.375 1 26.95 348 ALA B O 1
#